Protein AF-A0A521WPQ1-F1 (afdb_monomer)

Nearest PDB structures (foldseek):
  3rbh-assembly4_D  TM=2.546E-01  e=1.355E-04  Pseudomonas aeruginosa
  8h1s-assembly1_C  TM=2.614E-01  e=2.560E-02  Pseudomonas aeruginosa PAO1
  5ixm-assembly4_G  TM=1.761E-01  e=1.774E-02  Yersinia pestis
  4k3b-assembly1_A  TM=2.103E-01  e=1.689E-01  Neisseria gonorrhoeae FA 1090
  5ayw-assembly1_A  TM=1.766E-01  e=1.787E+00  Escherichia coli K-12

Solvent-accessible surface area (backbone atoms only — not comparable to full-atom values): 25486 Å² total; per-residue (Å²): 128,70,76,60,53,58,54,49,51,51,49,49,53,50,44,52,53,52,64,60,55,75,43,42,3,26,54,91,30,47,36,25,72,28,32,4,10,30,59,14,28,55,29,66,32,33,36,69,48,2,63,87,56,19,25,9,28,32,63,40,65,87,58,82,69,78,89,64,80,53,73,51,72,49,57,67,79,52,76,52,75,46,63,49,102,84,69,51,83,46,76,49,84,57,86,50,96,55,74,49,75,50,86,69,77,80,74,71,66,72,61,38,40,37,34,38,81,42,19,27,12,36,36,35,39,24,52,75,56,28,51,46,56,40,54,70,63,70,61,36,39,79,44,88,89,66,87,78,59,56,42,82,63,82,76,53,72,67,55,52,49,59,59,58,59,47,24,85,79,46,46,24,51,31,32,52,25,37,20,36,31,75,36,38,38,25,40,39,26,91,88,87,33,14,42,37,39,34,35,33,43,31,27,10,16,37,42,31,42,25,44,37,63,56,49,39,75,75,62,60,75,47,86,86,36,40,75,41,56,41,51,68,38,36,45,28,25,25,28,34,40,36,43,38,45,28,39,15,34,71,40,74,92,68,44,51,99,52,37,33,79,25,19,36,16,41,28,44,29,47,34,36,25,34,33,38,37,37,49,82,39,38,42,33,37,41,31,38,38,60,36,96,89,64,65,49,35,39,36,40,41,31,50,30,34,34,43,35,29,28,51,40,53,92,87,42,100,78,52,70,86,55,98,84,55,68,57,11,18,51,24,45,31,35,29,41,17,35,28,28,34,51,46,84,49,25,24,36,15,39,21,41,27,36,48,44,38,32,42,34,68,32,66,25,31,34,36,41,14,77,39,74,51,77,43,73,52,78,85,41,63,71,55,37,50,56,52,47,46,35,70,72,26,46,80,41,82,50,70,72,51,74,47,61,42,54,26,31,37,39,43,21,34,26,34,38,54,52,65,30,94,90,46,89,79,57,91,45,47,37,39,39,22,32,22,41,38,37,28,78,40,73,29,42,48,41,30,63,46,47,26,42,19,38,16,33,41,40,18,76,42,91,40,38,44,36,29,30,18,38,26,41,40,38,85,74,46,64,41,36,12,28,28,39,37,42,39,75,74,49,37,33,41,31,38,19,17,37,37,49,53,39,82,79,44,41,64,81,30,41,48,52,39,44,26,41,26,33,37,40,39,91

Mean predicted aligned error: 10.99 Å

Structure (mmCIF, N/CA/C/O backbone):
data_AF-A0A521WPQ1-F1
#
_entry.id   AF-A0A521WPQ1-F1
#
loop_
_atom_site.group_PDB
_atom_site.id
_atom_site.type_symbol
_atom_site.label_atom_id
_atom_site.label_alt_id
_atom_site.label_comp_id
_atom_site.label_asym_id
_atom_site.label_en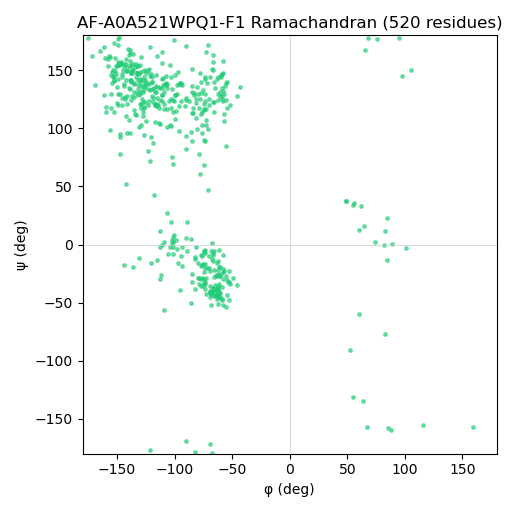tity_id
_atom_site.label_seq_id
_atom_site.pdbx_PDB_ins_code
_atom_site.Cartn_x
_atom_site.Cartn_y
_atom_site.Cartn_z
_atom_site.occupancy
_atom_site.B_iso_or_equiv
_atom_site.auth_seq_id
_atom_site.auth_comp_id
_atom_site.auth_asym_id
_atom_site.auth_atom_id
_atom_site.pdbx_PDB_model_num
ATOM 1 N N . MET A 1 1 ? 26.316 -21.889 -31.985 1.00 31.56 1 MET A N 1
ATOM 2 C CA . MET A 1 1 ? 26.661 -20.674 -31.203 1.00 31.56 1 MET A CA 1
ATOM 3 C C . MET A 1 1 ? 25.455 -19.789 -30.869 1.00 31.56 1 MET A C 1
ATOM 5 O O . MET A 1 1 ? 25.547 -19.026 -29.920 1.00 31.56 1 MET A O 1
ATOM 9 N N . THR A 1 2 ? 24.328 -19.883 -31.579 1.00 32.00 2 THR A N 1
ATOM 10 C CA . THR A 1 2 ? 23.116 -19.075 -31.327 1.00 32.00 2 THR A CA 1
ATOM 11 C C . THR A 1 2 ? 22.417 -19.382 -29.993 1.00 32.00 2 THR A C 1
ATOM 13 O O . THR A 1 2 ? 21.995 -18.458 -29.306 1.00 32.00 2 THR A O 1
ATOM 16 N N . THR A 1 3 ? 22.376 -20.648 -29.568 1.00 29.95 3 THR A N 1
ATOM 17 C CA . THR A 1 3 ? 21.599 -21.128 -28.404 1.00 29.95 3 THR A CA 1
ATOM 18 C C . THR A 1 3 ? 21.994 -20.528 -27.046 1.00 29.95 3 THR A C 1
ATOM 20 O O . THR A 1 3 ? 21.161 -20.472 -26.145 1.00 29.95 3 THR A O 1
ATOM 23 N N . ASN A 1 4 ? 23.237 -20.058 -26.877 1.00 32.38 4 ASN A N 1
ATOM 24 C CA . ASN A 1 4 ? 23.680 -19.443 -25.616 1.00 32.38 4 ASN A CA 1
ATOM 25 C C . ASN A 1 4 ? 23.230 -17.984 -25.464 1.00 32.38 4 ASN A C 1
ATOM 27 O O . ASN A 1 4 ? 23.009 -17.543 -24.340 1.00 32.38 4 ASN A O 1
ATOM 31 N N . ARG A 1 5 ? 23.050 -17.239 -26.566 1.00 33.00 5 ARG A N 1
ATOM 32 C CA . ARG A 1 5 ? 22.645 -15.826 -26.486 1.00 33.00 5 ARG A CA 1
ATOM 33 C C . ARG A 1 5 ? 21.204 -15.685 -26.000 1.00 33.00 5 ARG A C 1
ATOM 35 O O . ARG A 1 5 ? 20.946 -14.866 -25.130 1.00 33.00 5 ARG A O 1
ATOM 42 N N . THR A 1 6 ? 20.286 -16.534 -26.465 1.00 34.03 6 THR A N 1
ATOM 43 C CA . THR A 1 6 ? 18.889 -16.531 -25.995 1.00 34.03 6 THR A CA 1
ATOM 44 C C . THR A 1 6 ? 18.788 -16.835 -24.498 1.00 34.03 6 THR A C 1
ATOM 46 O O . THR A 1 6 ? 18.051 -16.153 -23.795 1.00 34.03 6 THR A O 1
ATOM 49 N N . LYS A 1 7 ? 19.584 -17.788 -23.982 1.00 29.38 7 LYS A N 1
ATOM 50 C CA . LYS A 1 7 ? 19.664 -18.057 -22.536 1.00 29.38 7 LYS A CA 1
ATOM 51 C C . LYS A 1 7 ? 20.218 -16.864 -21.753 1.00 29.38 7 LYS A C 1
ATOM 53 O O . LYS A 1 7 ? 19.708 -16.586 -20.677 1.00 29.38 7 LYS A O 1
ATOM 58 N N . GLN A 1 8 ? 21.204 -16.143 -22.295 1.00 29.86 8 GLN A N 1
ATOM 59 C CA . GLN A 1 8 ? 21.728 -14.922 -21.674 1.00 29.86 8 GLN A CA 1
ATOM 60 C C . GLN A 1 8 ? 20.702 -13.785 -21.657 1.00 29.86 8 GLN A C 1
ATOM 62 O O . GLN A 1 8 ? 20.555 -13.163 -20.616 1.00 29.86 8 GLN A O 1
ATOM 67 N N . TYR A 1 9 ? 19.953 -13.535 -22.737 1.00 35.25 9 TYR A N 1
ATOM 68 C CA . TYR A 1 9 ? 18.898 -12.509 -22.729 1.00 35.25 9 TYR A CA 1
ATOM 69 C C . TYR A 1 9 ? 17.704 -12.893 -21.851 1.00 35.25 9 TYR A C 1
ATOM 71 O O . TYR A 1 9 ? 17.163 -12.028 -21.176 1.00 35.25 9 TYR A O 1
ATOM 79 N N . PHE A 1 10 ? 17.330 -14.174 -21.794 1.00 35.69 10 PHE A N 1
ATOM 80 C CA . PHE A 1 10 ? 16.311 -14.666 -20.862 1.00 35.69 10 PHE A CA 1
ATOM 81 C C . PHE A 1 10 ? 16.753 -14.480 -19.407 1.00 35.69 10 PHE A C 1
ATOM 83 O O . PHE A 1 10 ? 16.005 -13.910 -18.621 1.00 35.69 10 PHE A O 1
ATOM 90 N N . PHE A 1 11 ? 17.993 -14.860 -19.069 1.00 32.62 11 PHE A N 1
ATOM 91 C CA . PHE A 1 11 ? 18.560 -14.565 -17.753 1.00 32.62 11 PHE A CA 1
ATOM 92 C C . PHE A 1 11 ? 18.668 -13.066 -17.496 1.00 32.62 11 PHE A C 1
ATOM 94 O O . PHE A 1 11 ? 18.383 -12.662 -16.390 1.00 32.62 11 PHE A O 1
ATOM 101 N N . LEU A 1 12 ? 19.025 -12.230 -18.473 1.00 31.97 12 LEU A N 1
ATOM 102 C CA . LEU A 1 12 ? 19.181 -10.788 -18.261 1.00 31.97 12 LEU A CA 1
ATOM 103 C C . LEU A 1 12 ? 17.832 -10.068 -18.116 1.00 31.97 12 LEU A C 1
ATOM 105 O O . LEU A 1 12 ? 17.734 -9.152 -17.310 1.00 31.97 12 LEU A O 1
ATOM 109 N N . LEU A 1 13 ? 16.783 -10.518 -18.813 1.00 35.25 13 LEU A N 1
ATOM 110 C CA . LEU A 1 13 ? 15.409 -10.040 -18.636 1.00 35.25 13 LEU A CA 1
ATOM 111 C C . LEU A 1 13 ? 14.842 -10.497 -17.284 1.00 35.25 13 LEU A C 1
ATOM 113 O O . LEU A 1 13 ? 14.299 -9.685 -16.542 1.00 35.25 13 LEU A O 1
ATOM 117 N N . ILE A 1 14 ? 15.036 -11.772 -16.924 1.00 33.22 14 ILE A N 1
ATOM 118 C CA . ILE A 1 14 ? 14.672 -12.307 -15.605 1.00 33.22 14 ILE A CA 1
ATOM 119 C C . ILE A 1 14 ? 15.502 -11.658 -14.498 1.00 33.22 14 ILE A C 1
ATOM 121 O O . ILE A 1 14 ? 14.960 -11.412 -13.436 1.00 33.22 14 ILE A O 1
ATOM 125 N N . SER A 1 15 ? 16.771 -11.317 -14.723 1.00 30.83 15 SER A N 1
ATOM 126 C CA . SER A 1 15 ? 17.605 -10.573 -13.776 1.00 30.83 15 SER A CA 1
ATOM 127 C C . SER A 1 15 ? 17.214 -9.105 -13.705 1.00 30.83 15 SER A C 1
ATOM 129 O O . SER A 1 15 ? 17.308 -8.548 -12.628 1.00 30.83 15 SER A O 1
ATOM 131 N N . MET A 1 16 ? 16.739 -8.470 -14.779 1.00 32.41 16 MET A N 1
ATOM 132 C CA . MET A 1 16 ? 16.154 -7.125 -14.703 1.00 32.41 16 MET A CA 1
ATOM 133 C C . MET A 1 16 ? 14.832 -7.144 -13.928 1.00 32.41 16 MET A C 1
ATOM 135 O O . MET A 1 16 ? 14.630 -6.289 -13.074 1.00 32.41 16 MET A O 1
ATOM 139 N N . LEU A 1 17 ? 13.990 -8.161 -14.134 1.00 33.75 17 LEU A N 1
ATOM 140 C CA . LEU A 1 17 ? 12.811 -8.423 -13.302 1.00 33.75 17 LEU A CA 1
ATOM 141 C C . LEU A 1 17 ? 13.200 -8.733 -11.843 1.00 33.75 17 LEU A C 1
ATOM 143 O O . LEU A 1 17 ? 12.625 -8.143 -10.940 1.00 33.75 17 LEU A O 1
ATOM 147 N N . LEU A 1 18 ? 14.205 -9.578 -11.580 1.00 29.78 18 LEU A N 1
ATOM 148 C CA . LEU A 1 18 ? 14.628 -9.942 -10.218 1.00 29.78 18 LEU A CA 1
ATOM 149 C C . LEU A 1 18 ? 15.413 -8.840 -9.489 1.00 29.78 18 LEU A C 1
ATOM 151 O O . LEU A 1 18 ? 15.317 -8.750 -8.272 1.00 29.78 18 LEU A O 1
ATOM 155 N N . LEU A 1 19 ? 16.158 -7.990 -10.200 1.00 32.44 19 LEU A N 1
ATOM 156 C CA . LEU A 1 19 ? 16.811 -6.802 -9.635 1.00 32.44 19 LEU A CA 1
ATOM 157 C C . LEU A 1 19 ? 15.793 -5.675 -9.404 1.00 32.44 19 LEU A C 1
ATOM 159 O O . LEU A 1 19 ? 15.946 -4.916 -8.452 1.00 32.44 19 LEU A O 1
ATOM 163 N N . ALA A 1 20 ? 14.716 -5.606 -10.198 1.00 30.95 20 ALA A N 1
ATOM 164 C CA . ALA A 1 20 ? 13.552 -4.769 -9.895 1.00 30.95 20 ALA A CA 1
ATOM 165 C C . ALA A 1 20 ? 12.696 -5.315 -8.727 1.00 30.95 20 ALA A C 1
ATOM 167 O O . ALA A 1 20 ? 11.972 -4.547 -8.103 1.00 30.95 20 ALA A O 1
ATOM 168 N N . VAL A 1 21 ? 12.808 -6.607 -8.392 1.00 27.23 21 VAL A N 1
ATOM 169 C CA . VAL A 1 21 ? 12.101 -7.282 -7.277 1.00 27.23 21 VAL A CA 1
ATOM 170 C C . VAL A 1 21 ? 12.765 -7.070 -5.905 1.00 27.23 21 VAL A C 1
ATOM 172 O O . VAL A 1 21 ? 12.223 -7.500 -4.891 1.00 27.23 21 VAL A O 1
ATOM 175 N N . ILE A 1 22 ? 13.905 -6.372 -5.820 1.00 29.38 22 ILE A N 1
ATOM 176 C CA . ILE A 1 22 ? 14.556 -6.089 -4.524 1.00 29.38 22 ILE A CA 1
ATOM 177 C C . ILE A 1 22 ? 13.830 -4.973 -3.735 1.00 29.38 22 ILE A C 1
ATOM 179 O O . ILE A 1 22 ? 13.947 -4.921 -2.513 1.00 29.38 22 ILE A O 1
ATOM 183 N N . ALA A 1 23 ? 12.984 -4.161 -4.385 1.00 28.22 23 ALA A N 1
ATOM 184 C CA . ALA A 1 23 ? 12.017 -3.292 -3.705 1.00 28.22 23 ALA A CA 1
ATOM 185 C C . ALA A 1 23 ? 10.630 -3.967 -3.637 1.00 28.22 23 ALA A C 1
ATOM 187 O O . ALA A 1 23 ? 10.167 -4.569 -4.605 1.00 28.22 23 ALA A O 1
ATOM 188 N N . LEU A 1 24 ? 9.954 -3.857 -2.490 1.00 29.14 24 LEU A N 1
ATOM 189 C CA . LEU A 1 24 ? 8.760 -4.627 -2.086 1.00 29.14 24 LEU A CA 1
ATOM 190 C C . LEU A 1 24 ? 7.643 -3.654 -1.588 1.00 29.14 24 LEU A C 1
ATOM 192 O O . LEU A 1 24 ? 8.085 -2.650 -1.095 1.00 29.14 24 LEU A O 1
ATOM 196 N N . PRO A 1 25 ? 6.292 -3.821 -1.681 1.00 34.94 25 PRO A N 1
ATOM 197 C CA . PRO A 1 25 ? 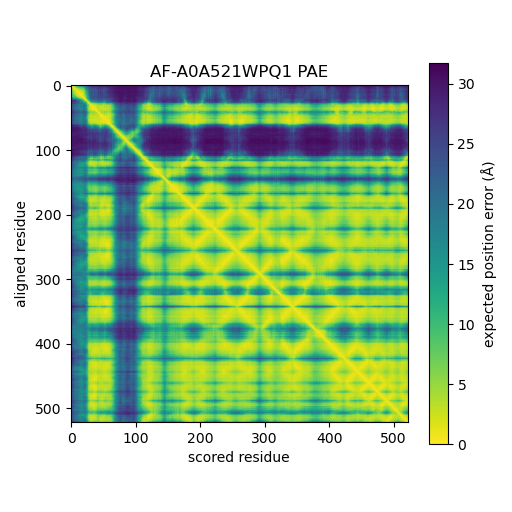5.254 -2.752 -1.470 1.00 34.94 25 PRO A CA 1
ATOM 198 C C . PRO A 1 25 ? 4.459 -2.619 -0.159 1.00 34.94 25 PRO A C 1
ATOM 200 O O . PRO A 1 25 ? 4.687 -3.398 0.744 1.00 34.94 25 PRO A O 1
ATOM 203 N N . ALA A 1 26 ? 3.601 -1.593 0.010 1.00 27.52 26 ALA A N 1
ATOM 204 C CA . ALA A 1 26 ? 2.845 -1.335 1.248 1.00 27.52 26 ALA A CA 1
ATOM 205 C C . ALA A 1 26 ? 1.607 -0.443 1.060 1.00 27.52 26 ALA A C 1
ATOM 207 O O . ALA A 1 26 ? 1.700 0.773 0.882 1.00 27.52 26 ALA A O 1
ATOM 208 N N . GLY A 1 27 ? 0.446 -1.050 1.286 1.00 46.34 27 GLY A N 1
ATOM 209 C CA . GLY A 1 27 ? -0.753 -0.409 1.829 1.00 46.34 27 GLY A CA 1
ATOM 210 C C . GLY A 1 27 ? -1.190 -1.111 3.120 1.00 46.34 27 GLY A C 1
ATOM 211 O O . GLY A 1 27 ? -0.538 -2.053 3.546 1.00 46.34 27 GLY A O 1
ATOM 212 N N . GLU A 1 28 ? -2.313 -0.703 3.721 1.00 58.88 28 GLU A N 1
ATOM 213 C CA . GLU A 1 28 ? -2.799 -1.166 5.041 1.00 58.88 28 GLU A CA 1
ATOM 214 C C . GLU A 1 28 ? -2.969 -2.700 5.173 1.00 58.88 28 GLU A C 1
ATOM 216 O O . GLU A 1 28 ? -4.064 -3.249 5.014 1.00 58.88 28 GLU A O 1
ATOM 221 N N . ARG A 1 29 ? -1.887 -3.410 5.501 1.00 72.19 29 ARG A N 1
ATOM 222 C CA . ARG A 1 29 ? -1.821 -4.881 5.583 1.00 72.19 29 ARG A CA 1
ATOM 223 C C . ARG A 1 29 ? -1.561 -5.362 7.007 1.00 72.19 29 ARG A C 1
ATOM 225 O O . ARG A 1 29 ? -1.813 -6.519 7.313 1.00 72.19 29 ARG A O 1
ATOM 232 N N . THR A 1 30 ? -1.171 -4.472 7.918 1.00 72.50 30 THR A N 1
ATOM 233 C CA . THR A 1 30 ? -1.055 -4.747 9.365 1.00 72.50 30 THR A CA 1
ATOM 234 C C . THR A 1 30 ? -2.398 -4.853 10.107 1.00 72.50 30 THR A C 1
ATOM 236 O O . THR A 1 30 ? -2.420 -5.244 11.278 1.00 72.50 30 THR A O 1
ATOM 239 N N . HIS A 1 31 ? -3.518 -4.548 9.442 1.00 82.38 31 HIS A N 1
ATOM 240 C CA . HIS A 1 31 ? -4.878 -4.499 9.998 1.00 82.38 31 HIS A CA 1
ATOM 241 C C . HIS A 1 31 ? -5.673 -5.764 9.636 1.00 82.38 31 HIS A C 1
ATOM 243 O O . HIS A 1 31 ? -6.600 -5.724 8.831 1.00 82.38 31 HIS A O 1
ATOM 249 N N . ILE A 1 32 ? -5.301 -6.917 10.200 1.00 87.50 32 ILE A N 1
ATOM 250 C CA . ILE A 1 32 ? -5.795 -8.231 9.736 1.00 87.50 32 ILE A CA 1
ATOM 251 C C . ILE A 1 32 ? -7.308 -8.429 9.898 1.00 87.50 32 ILE A C 1
ATOM 253 O O . ILE A 1 32 ? -7.917 -9.129 9.083 1.00 87.50 32 ILE A O 1
ATOM 257 N N . GLY A 1 33 ? -7.946 -7.762 10.867 1.00 80.44 33 GLY A N 1
ATOM 258 C CA . GLY A 1 33 ? -9.407 -7.670 10.917 1.00 80.44 33 GLY A CA 1
ATOM 259 C C . GLY A 1 33 ? -9.977 -7.044 9.639 1.00 80.44 33 GLY A C 1
ATOM 260 O O . GLY A 1 33 ? -10.808 -7.657 8.976 1.00 80.44 33 GLY A O 1
ATOM 261 N N . GLY A 1 34 ? -9.454 -5.879 9.245 1.00 83.81 34 GLY A N 1
ATOM 262 C CA . GLY A 1 34 ? -9.821 -5.172 8.016 1.00 83.81 34 GLY A CA 1
ATOM 263 C C . GLY A 1 34 ? -9.471 -5.927 6.729 1.00 83.81 34 GLY A C 1
ATOM 264 O O . GLY A 1 34 ? -10.322 -6.022 5.849 1.00 83.81 34 GLY A O 1
ATOM 265 N N . VAL A 1 35 ? -8.280 -6.529 6.629 1.00 87.81 35 VAL A N 1
ATOM 266 C CA . VAL A 1 35 ? -7.866 -7.386 5.491 1.00 87.81 35 VAL A CA 1
ATOM 267 C C . VAL A 1 35 ? -8.900 -8.488 5.247 1.00 87.81 35 VAL A C 1
ATOM 269 O O . VAL A 1 35 ? -9.404 -8.642 4.140 1.00 87.81 35 VAL A O 1
ATOM 272 N N . SER A 1 36 ? -9.316 -9.184 6.307 1.00 92.06 36 SER A N 1
ATOM 273 C CA . SER A 1 36 ? -10.320 -10.258 6.233 1.00 92.06 36 SER A CA 1
ATOM 274 C C . SER A 1 36 ? -11.734 -9.778 5.848 1.00 92.06 36 SER A C 1
ATOM 276 O O . SER A 1 36 ? -12.597 -10.595 5.528 1.00 92.06 36 SER A O 1
ATOM 278 N N . LEU A 1 37 ? -11.976 -8.464 5.901 1.00 92.50 37 LEU A N 1
ATOM 279 C CA . LEU A 1 37 ? -13.211 -7.766 5.523 1.00 92.50 37 LEU A CA 1
ATOM 280 C C . LEU A 1 37 ? -13.072 -7.062 4.156 1.00 92.50 37 LEU A C 1
ATOM 282 O O . LEU A 1 37 ? -13.815 -6.125 3.874 1.00 92.50 37 LEU A O 1
ATOM 286 N N . ALA A 1 38 ? -12.099 -7.467 3.327 1.00 90.94 38 ALA A N 1
ATOM 287 C CA . ALA A 1 38 ? -11.749 -6.844 2.041 1.00 90.94 38 ALA A CA 1
ATOM 288 C C . ALA A 1 38 ? -11.438 -5.336 2.150 1.00 90.94 38 ALA A C 1
ATOM 290 O O . ALA A 1 38 ? -11.763 -4.549 1.256 1.00 90.94 38 ALA A O 1
ATOM 291 N N . ARG A 1 39 ? -10.841 -4.939 3.284 1.00 89.25 39 ARG A N 1
ATOM 292 C CA . ARG A 1 39 ? -10.589 -3.553 3.705 1.00 89.25 39 ARG A CA 1
ATOM 293 C C . ARG A 1 39 ? -11.861 -2.685 3.755 1.00 89.25 39 ARG A C 1
ATOM 295 O O . ARG A 1 39 ? -11.800 -1.497 3.476 1.00 89.25 39 ARG A O 1
ATOM 302 N N . ALA A 1 40 ? -13.011 -3.249 4.143 1.00 88.88 40 ALA A N 1
ATOM 303 C CA . ALA A 1 40 ? -14.192 -2.484 4.561 1.00 88.88 40 ALA A CA 1
ATOM 304 C C . ALA A 1 40 ? -14.155 -2.234 6.081 1.00 88.88 40 ALA A C 1
ATOM 306 O O . ALA A 1 40 ? -14.741 -3.006 6.846 1.00 88.88 40 ALA A O 1
ATOM 307 N N . PHE A 1 41 ? -13.423 -1.215 6.552 1.00 84.00 41 PHE A N 1
ATOM 308 C CA . PHE A 1 41 ? -13.055 -1.145 7.976 1.00 84.00 41 PHE A CA 1
ATOM 309 C C . PHE A 1 41 ? -13.004 0.250 8.622 1.00 84.00 41 PHE A C 1
ATOM 311 O O . PHE A 1 41 ? -13.106 0.340 9.845 1.00 84.00 41 PHE A O 1
ATOM 318 N N . VAL A 1 42 ? -12.939 1.350 7.864 1.00 77.62 42 VAL A N 1
ATOM 319 C CA . VAL A 1 42 ? -12.780 2.727 8.390 1.00 77.62 42 VAL A CA 1
ATOM 320 C C . VAL A 1 42 ? -13.840 3.156 9.425 1.00 77.62 42 VAL A C 1
ATOM 322 O O . VAL A 1 42 ? -13.565 3.984 10.297 1.00 77.62 42 VAL A O 1
ATOM 325 N N . GLY A 1 43 ? -15.049 2.585 9.371 1.00 64.00 43 GLY A N 1
ATOM 326 C CA . GLY A 1 43 ? -16.123 2.848 10.340 1.00 64.00 43 GLY A CA 1
ATOM 327 C C . GLY A 1 43 ? -15.960 2.145 11.697 1.00 64.00 43 GLY A C 1
ATOM 328 O O . GLY A 1 43 ? -16.591 2.563 12.663 1.00 64.00 43 GLY A O 1
ATOM 329 N N . TYR A 1 44 ? -15.123 1.103 11.784 1.00 81.88 44 TYR A N 1
ATOM 330 C CA . TYR A 1 44 ? -15.019 0.204 12.949 1.00 81.88 44 TYR A CA 1
ATOM 331 C C . TYR A 1 44 ? -13.578 -0.047 13.439 1.00 81.88 44 TYR A C 1
ATOM 333 O O . TYR A 1 44 ? -13.380 -0.577 14.532 1.00 81.88 44 TYR A O 1
ATOM 341 N N . ALA A 1 45 ? -12.569 0.348 12.657 1.00 79.38 45 ALA A N 1
ATOM 342 C CA . ALA A 1 45 ? -11.151 0.237 12.994 1.00 79.38 45 ALA A CA 1
ATOM 343 C C . ALA A 1 45 ? -10.849 0.851 14.369 1.00 79.38 45 ALA A C 1
ATOM 345 O O . ALA A 1 45 ? -11.100 2.035 14.551 1.00 79.38 45 ALA A O 1
ATOM 346 N N . ARG A 1 46 ? -10.336 0.077 15.335 1.00 84.56 46 ARG A N 1
ATOM 347 C CA . ARG A 1 46 ? -10.281 0.461 16.763 1.00 84.56 46 ARG A CA 1
ATOM 348 C C . ARG A 1 46 ? -8.947 0.128 17.428 1.00 84.56 46 ARG A C 1
ATOM 350 O O . ARG A 1 46 ? -8.250 -0.796 17.015 1.00 84.56 46 ARG A O 1
ATOM 357 N N . GLY A 1 47 ? -8.609 0.851 18.497 1.00 85.44 47 GLY A N 1
ATOM 358 C CA . GLY A 1 47 ? -7.342 0.661 19.214 1.00 85.44 47 GLY A CA 1
ATOM 359 C C . GLY A 1 47 ? -6.141 0.780 18.273 1.00 85.44 47 GLY A C 1
ATOM 360 O O . GLY A 1 47 ? -6.083 1.708 17.469 1.00 85.44 47 GLY A O 1
ATOM 361 N N . LEU A 1 48 ? -5.207 -0.174 18.328 1.00 85.56 48 LEU A N 1
ATOM 362 C CA . LEU A 1 48 ? -4.073 -0.232 17.395 1.00 85.56 48 LEU A CA 1
ATOM 363 C C . LEU A 1 48 ? -4.508 -0.164 15.925 1.00 85.56 48 LEU A C 1
ATOM 365 O O . LEU A 1 48 ? -3.793 0.404 15.106 1.00 85.56 48 LEU A O 1
ATOM 369 N N . GLU A 1 49 ? -5.666 -0.721 15.574 1.00 86.56 49 GLU A N 1
ATOM 370 C CA . GLU A 1 49 ? -6.143 -0.740 14.193 1.00 86.56 49 GLU A CA 1
ATOM 371 C C . GLU A 1 49 ? -6.704 0.617 13.729 1.00 86.56 49 GLU A C 1
ATOM 373 O O . GLU A 1 49 ? -6.949 0.782 12.541 1.00 86.56 49 GLU A O 1
ATOM 378 N N . ALA A 1 50 ? -6.891 1.598 14.620 1.00 89.56 50 ALA A N 1
ATOM 379 C CA . ALA A 1 50 ? -7.276 2.961 14.242 1.00 89.56 50 ALA A CA 1
ATOM 380 C C . ALA A 1 50 ? -6.081 3.790 13.725 1.00 89.56 50 ALA A C 1
ATOM 382 O O . ALA A 1 50 ? -6.260 4.681 12.891 1.00 89.56 50 ALA A O 1
ATOM 383 N N . ILE A 1 51 ? -4.862 3.489 14.196 1.00 89.25 51 ILE A N 1
ATOM 384 C CA . ILE A 1 51 ? -3.623 4.183 13.810 1.00 89.25 51 ILE A CA 1
ATOM 385 C C . ILE A 1 51 ? -3.325 3.894 12.334 1.00 89.25 51 ILE A C 1
ATOM 387 O O . ILE A 1 51 ? -3.207 2.733 11.954 1.00 89.25 51 ILE A O 1
ATOM 391 N N . GLY A 1 52 ? -3.202 4.940 11.513 1.00 86.94 52 GLY A N 1
ATOM 392 C CA . GLY A 1 52 ? -2.967 4.830 10.069 1.00 86.94 52 GLY A CA 1
ATOM 393 C C . GLY A 1 52 ? -4.220 4.626 9.204 1.00 86.94 52 GLY A C 1
ATOM 394 O O . GLY A 1 52 ? -4.132 4.843 8.002 1.00 86.94 52 GLY A O 1
ATOM 395 N N . THR A 1 53 ? -5.380 4.297 9.793 1.00 90.69 53 THR A N 1
ATOM 396 C CA . THR A 1 53 ? -6.654 4.108 9.063 1.00 90.69 53 THR A CA 1
ATOM 397 C C . THR A 1 53 ? -7.656 5.229 9.349 1.00 90.69 53 THR A C 1
ATOM 399 O O . THR A 1 53 ? -8.130 5.890 8.426 1.00 90.69 53 THR A O 1
ATOM 402 N N . ASN A 1 54 ? -7.999 5.465 10.621 1.00 95.25 54 ASN A N 1
ATOM 403 C CA . ASN A 1 54 ? -8.859 6.570 11.060 1.00 95.25 54 ASN A CA 1
ATOM 404 C C . ASN A 1 54 ? -8.561 6.907 12.534 1.00 95.25 54 ASN A C 1
ATOM 406 O O . ASN A 1 54 ? -9.110 6.247 13.424 1.00 95.25 54 ASN A O 1
ATOM 410 N N . PRO A 1 55 ? -7.746 7.941 12.825 1.00 94.69 55 PRO A N 1
ATOM 411 C CA . PRO A 1 55 ? -7.332 8.233 14.195 1.00 94.69 55 PRO A CA 1
ATOM 412 C C . PRO A 1 55 ? -8.511 8.549 15.127 1.00 94.69 55 PRO A C 1
ATOM 414 O O . PRO A 1 55 ? -8.431 8.239 16.311 1.00 94.69 55 PRO A O 1
ATOM 417 N N . ALA A 1 56 ? -9.641 9.072 14.627 1.00 95.19 56 ALA A N 1
ATOM 418 C CA . ALA A 1 56 ? -10.810 9.388 15.458 1.00 95.19 56 ALA A CA 1
ATOM 419 C C . ALA A 1 56 ? -11.431 8.174 16.157 1.00 95.19 56 ALA A C 1
ATOM 421 O O . ALA A 1 56 ? -12.130 8.336 17.156 1.00 95.19 56 ALA A O 1
ATOM 422 N N . ASN A 1 57 ? -11.191 6.964 15.652 1.00 92.88 57 ASN A N 1
ATOM 423 C CA . ASN A 1 57 ? -11.692 5.741 16.264 1.00 92.88 57 ASN A CA 1
ATOM 424 C C . ASN A 1 57 ? -10.780 5.185 17.373 1.00 92.88 57 ASN A C 1
ATOM 426 O O . ASN A 1 57 ? -11.102 4.148 17.951 1.00 92.88 57 ASN A O 1
ATOM 430 N N . LEU A 1 58 ? -9.691 5.868 17.750 1.00 91.00 58 LEU A N 1
ATOM 431 C CA . LEU A 1 58 ? -9.008 5.578 19.021 1.00 91.00 58 LEU A CA 1
ATOM 432 C C . LEU A 1 58 ? -9.954 5.735 20.228 1.00 91.00 58 LEU A C 1
ATOM 434 O O . LEU A 1 58 ? -9.756 5.072 21.240 1.00 91.00 58 LEU A O 1
ATOM 438 N N . THR A 1 59 ? -11.027 6.526 20.082 1.00 88.69 59 THR A N 1
ATOM 439 C CA . THR A 1 59 ? -12.107 6.669 21.072 1.00 88.69 59 THR A CA 1
ATOM 440 C C . THR A 1 59 ? -13.063 5.475 21.148 1.00 88.69 59 THR A C 1
ATOM 442 O O . THR A 1 59 ? -13.990 5.500 21.963 1.00 88.69 59 THR A O 1
ATOM 445 N N . LEU A 1 60 ? -12.931 4.477 20.262 1.00 83.69 60 LEU A N 1
ATOM 446 C CA . LEU A 1 60 ? -13.731 3.255 20.316 1.00 83.69 60 LEU A CA 1
ATOM 447 C C . LEU A 1 60 ? -13.153 2.279 21.347 1.00 83.69 60 LEU A C 1
ATOM 449 O O . LEU A 1 60 ? -11.947 2.006 21.329 1.00 83.69 60 LEU A O 1
ATOM 453 N N . PRO A 1 61 ? -14.001 1.658 22.186 1.00 72.62 61 PRO A N 1
ATOM 454 C CA . PRO A 1 61 ? -13.537 0.626 23.094 1.00 72.62 61 PRO A CA 1
ATOM 455 C C . PRO A 1 61 ? -13.050 -0.590 22.286 1.00 72.62 61 PRO A C 1
ATOM 457 O O . PRO A 1 61 ? -13.650 -0.989 21.285 1.00 72.62 61 PRO A O 1
ATOM 460 N N . HIS A 1 62 ? -11.945 -1.206 22.721 1.00 63.03 62 HIS A N 1
ATOM 461 C CA . HIS A 1 62 ? -11.297 -2.326 22.010 1.00 63.03 62 HIS A CA 1
ATOM 462 C C . HIS A 1 62 ? -12.196 -3.562 21.842 1.00 63.03 62 HIS A C 1
ATOM 464 O O . HIS A 1 62 ? -11.963 -4.408 20.979 1.00 63.03 62 HIS A O 1
ATOM 470 N N . ARG A 1 63 ? -13.243 -3.643 22.659 1.00 61.41 63 ARG A N 1
ATOM 471 C CA . ARG A 1 63 ? -14.394 -4.526 22.526 1.00 61.41 63 ARG A CA 1
ATOM 472 C C . ARG A 1 63 ? -15.607 -3.673 22.862 1.00 61.41 63 ARG A C 1
ATOM 474 O O . ARG A 1 63 ? -15.523 -2.903 23.816 1.00 61.41 63 ARG A O 1
ATOM 481 N N . GLU A 1 64 ? -16.720 -3.810 22.147 1.00 52.09 64 GLU A N 1
ATOM 482 C CA . GLU A 1 64 ? -17.952 -3.229 22.683 1.00 52.09 64 GLU A CA 1
ATOM 483 C C . GLU A 1 64 ? -18.244 -3.894 24.038 1.00 52.09 64 GLU A C 1
ATOM 485 O O . GLU A 1 64 ? -18.219 -5.132 24.120 1.00 52.09 64 GLU A O 1
ATOM 490 N N . PRO A 1 65 ? -18.464 -3.122 25.120 1.00 42.09 65 PRO A N 1
ATOM 491 C CA . PRO A 1 65 ? -19.006 -3.706 26.332 1.00 42.09 65 PRO A CA 1
ATOM 492 C C . PRO A 1 65 ? -20.371 -4.306 25.977 1.00 42.09 65 PRO A C 1
ATOM 494 O O . PRO A 1 65 ? -21.076 -3.756 25.125 1.00 42.09 65 PRO A O 1
ATOM 497 N N . PRO A 1 66 ? -20.779 -5.426 26.595 1.00 37.50 66 PRO A N 1
ATOM 498 C CA . PRO A 1 66 ? -22.122 -5.930 26.380 1.00 37.50 66 PRO A CA 1
ATOM 499 C C . PRO A 1 66 ? -23.126 -4.838 26.756 1.00 37.50 66 PRO A C 1
ATOM 501 O O . PRO A 1 66 ? -23.286 -4.540 27.937 1.00 37.50 66 PRO A O 1
ATOM 504 N N . ARG A 1 67 ? -23.856 -4.296 25.771 1.00 40.06 67 ARG A N 1
ATOM 505 C CA . ARG A 1 67 ? -25.071 -3.490 25.989 1.00 40.06 67 ARG A CA 1
ATOM 506 C C . ARG A 1 67 ? -26.235 -4.372 26.463 1.00 40.06 67 ARG A C 1
ATOM 508 O O . ARG A 1 67 ? -27.356 -4.292 25.973 1.00 40.06 67 ARG A O 1
ATOM 515 N N . GLY A 1 68 ? -25.956 -5.233 27.437 1.00 32.94 68 GLY A N 1
ATOM 516 C CA . GLY A 1 68 ? -26.976 -5.737 28.330 1.00 32.94 68 GLY A CA 1
ATOM 517 C C . GLY A 1 68 ? -27.281 -4.615 29.305 1.00 32.94 68 GLY A C 1
ATOM 518 O O . GLY A 1 68 ? -26.418 -4.243 30.097 1.00 32.94 68 GLY A O 1
ATOM 519 N N . TRP A 1 69 ? -28.493 -4.075 29.242 1.00 31.97 69 TRP A N 1
ATOM 520 C CA . TRP A 1 69 ? -29.011 -3.242 30.315 1.00 31.97 69 TRP A CA 1
ATOM 521 C C . TRP A 1 69 ? -28.971 -4.074 31.602 1.00 31.97 69 TRP A C 1
ATOM 523 O O . TRP A 1 69 ? -29.764 -5.004 31.759 1.00 31.97 69 TRP A O 1
ATOM 533 N N . ILE A 1 70 ? -28.038 -3.778 32.513 1.00 32.94 70 ILE A N 1
ATOM 534 C CA . ILE A 1 70 ? -28.157 -4.262 33.887 1.00 32.94 70 ILE A CA 1
ATOM 535 C C . ILE A 1 70 ? -29.263 -3.419 34.506 1.00 32.94 70 ILE A C 1
ATOM 537 O O . ILE A 1 70 ? -29.037 -2.325 35.017 1.00 32.94 70 ILE A O 1
ATOM 541 N N . THR A 1 71 ? -30.486 -3.917 34.362 1.00 33.09 71 THR A N 1
ATOM 542 C CA . THR A 1 71 ? -31.705 -3.335 34.914 1.00 33.09 71 THR A CA 1
ATOM 543 C C . THR A 1 71 ? -31.726 -3.609 36.416 1.00 33.09 71 THR A C 1
ATOM 545 O O . THR A 1 71 ? -32.500 -4.434 36.900 1.00 33.09 71 THR A O 1
ATOM 548 N N . GLU A 1 72 ? -30.812 -2.984 37.157 1.00 39.06 72 GLU A N 1
ATOM 549 C CA . GLU A 1 72 ? -30.741 -3.152 38.602 1.00 39.06 72 GLU A CA 1
ATOM 550 C C . GLU A 1 72 ? -31.876 -2.342 39.236 1.00 39.06 72 GLU A C 1
ATOM 552 O O . GLU A 1 72 ? -31.849 -1.110 39.302 1.00 39.06 72 GLU A O 1
ATOM 557 N N . THR A 1 73 ? -32.934 -3.045 39.644 1.00 41.44 73 THR A N 1
ATOM 558 C CA . THR A 1 73 ? -33.998 -2.466 40.465 1.00 41.44 73 THR A CA 1
ATOM 559 C C . THR A 1 73 ? -33.453 -2.306 41.874 1.00 41.44 73 THR A C 1
ATOM 561 O O . THR A 1 73 ? -33.532 -3.221 42.693 1.00 41.44 73 THR A O 1
ATOM 564 N N . ILE A 1 74 ? -32.867 -1.140 42.121 1.00 50.56 74 ILE A N 1
ATOM 565 C CA . ILE A 1 74 ? -32.376 -0.718 43.427 1.00 50.56 74 ILE A CA 1
ATOM 566 C C . ILE A 1 74 ? -33.594 -0.571 44.363 1.00 50.56 74 ILE A C 1
ATOM 568 O O . ILE A 1 74 ? -34.449 0.277 44.085 1.00 50.56 74 ILE A O 1
ATOM 572 N N . PRO A 1 75 ? -33.726 -1.397 45.424 1.00 49.47 75 PRO A N 1
ATOM 573 C CA . PRO A 1 75 ? -34.873 -1.327 46.323 1.00 49.47 75 PRO A CA 1
ATOM 574 C C . PRO A 1 75 ? -34.885 -0.025 47.124 1.00 49.47 75 PRO A C 1
ATOM 576 O O . PRO A 1 75 ? -33.834 0.517 47.471 1.00 49.47 75 PRO A O 1
ATOM 579 N N . TYR A 1 76 ? -36.083 0.422 47.492 1.00 48.38 76 TYR A N 1
ATOM 580 C CA . TYR A 1 76 ? -36.289 1.447 48.517 1.00 48.38 76 TYR A CA 1
ATOM 581 C C . TYR A 1 76 ? -35.378 1.233 49.759 1.00 48.38 76 TYR A C 1
ATOM 583 O O . TYR A 1 76 ? -35.236 0.109 50.244 1.00 48.38 76 TYR A O 1
ATOM 591 N N . ASP A 1 77 ? -34.763 2.315 50.255 1.00 52.78 77 ASP A N 1
ATOM 592 C CA . ASP A 1 77 ? -33.797 2.383 51.377 1.00 52.78 77 ASP A CA 1
ATOM 593 C C . ASP A 1 77 ? -32.425 1.672 51.222 1.00 52.78 77 ASP A C 1
ATOM 595 O O . ASP A 1 77 ? -31.695 1.504 52.202 1.00 52.78 77 ASP A O 1
ATOM 599 N N . SER A 1 78 ? -31.990 1.292 50.015 1.00 48.75 78 SER A N 1
ATOM 600 C CA . SER A 1 78 ? -30.635 0.739 49.824 1.00 48.75 78 SER A CA 1
ATOM 601 C C . SER A 1 78 ? -29.514 1.797 49.836 1.00 48.75 78 SER A C 1
ATOM 603 O O . SER A 1 78 ? -29.621 2.837 49.182 1.00 48.75 78 SER A O 1
ATOM 605 N N . THR A 1 79 ? -28.376 1.491 50.463 1.00 49.56 79 THR A N 1
ATOM 606 C CA . THR A 1 79 ? -27.136 2.284 50.365 1.00 49.56 79 THR A CA 1
ATOM 607 C C . THR A 1 79 ? -26.327 1.919 49.118 1.00 49.56 79 THR A C 1
ATOM 609 O O . THR A 1 79 ? -25.990 0.753 48.922 1.00 49.56 79 THR A O 1
ATOM 612 N N . VAL A 1 80 ? -25.942 2.916 48.312 1.00 48.69 80 VAL A N 1
ATOM 613 C CA . VAL A 1 80 ? -25.106 2.722 47.114 1.00 48.69 80 VAL A CA 1
ATOM 614 C C . VAL A 1 80 ? -23.692 3.243 47.376 1.00 48.69 80 VAL A C 1
ATOM 616 O O . VAL A 1 80 ? -23.480 4.437 47.591 1.00 48.69 80 VAL A O 1
ATOM 619 N N . THR A 1 81 ? -22.703 2.350 47.337 1.00 41.78 81 THR A N 1
ATOM 620 C CA . THR A 1 81 ? -21.285 2.732 47.398 1.00 41.78 81 THR A CA 1
ATOM 621 C C . THR A 1 81 ? -20.802 3.092 45.999 1.00 41.78 81 THR A C 1
ATOM 623 O O . THR A 1 81 ? -20.701 2.220 45.135 1.00 41.78 81 THR A O 1
ATOM 626 N N . VAL A 1 82 ? -20.472 4.365 45.774 1.00 41.69 82 VAL A N 1
ATOM 627 C CA . VAL A 1 82 ? -19.874 4.823 44.514 1.00 41.69 82 VAL A CA 1
ATOM 628 C C . VAL A 1 82 ? -18.372 4.980 44.725 1.00 41.69 82 VAL A C 1
ATOM 630 O O . VAL A 1 82 ? -17.932 5.717 45.609 1.00 41.69 82 VAL A O 1
ATOM 633 N N . LYS A 1 83 ? -17.578 4.287 43.908 1.00 37.94 83 LYS A N 1
ATOM 634 C CA . LYS A 1 83 ? -16.129 4.499 43.848 1.00 37.94 83 LYS A CA 1
ATOM 635 C C . LYS A 1 83 ? -15.831 5.651 42.904 1.00 37.94 83 LYS A C 1
ATOM 637 O O . LYS A 1 83 ? -16.346 5.675 41.787 1.00 37.94 83 LYS A O 1
ATOM 642 N N . ASP A 1 84 ? -15.011 6.596 43.351 1.00 38.22 84 ASP A N 1
ATOM 643 C CA . ASP A 1 84 ? -14.496 7.636 42.462 1.00 38.22 84 ASP A CA 1
ATOM 644 C C . ASP A 1 84 ? -13.474 7.055 41.460 1.00 38.22 84 ASP A C 1
ATOM 646 O O . ASP A 1 84 ? -13.046 5.900 41.558 1.00 38.22 84 ASP A O 1
ATOM 650 N N . SER A 1 85 ? -13.050 7.864 40.486 1.00 31.72 85 SER A N 1
ATOM 651 C CA . SER A 1 85 ? -12.048 7.471 39.483 1.00 31.72 85 SER A CA 1
ATOM 652 C C . SER A 1 85 ? -10.632 7.256 40.047 1.00 31.72 85 SER A C 1
ATOM 654 O O . SER A 1 85 ? -9.717 6.943 39.286 1.00 31.72 85 SER A O 1
ATOM 656 N N . LEU A 1 86 ? -10.442 7.412 41.362 1.00 32.50 86 LEU A N 1
ATOM 657 C CA . LEU A 1 86 ? -9.202 7.167 42.100 1.00 32.50 86 LEU A CA 1
ATOM 658 C C . LEU A 1 86 ? -9.315 5.945 43.036 1.00 32.50 86 LEU A C 1
ATOM 660 O O . LEU A 1 86 ? -8.338 5.584 43.688 1.00 32.50 86 LEU A O 1
ATOM 664 N N . GLY A 1 87 ? -10.475 5.278 43.072 1.00 34.47 87 GLY A N 1
ATOM 665 C CA . GLY A 1 87 ? -10.727 4.083 43.875 1.00 34.47 87 GLY A CA 1
ATOM 666 C C . GLY A 1 87 ? -11.105 4.350 45.335 1.00 34.47 87 GLY A C 1
ATOM 667 O O . GLY A 1 87 ? -11.142 3.396 46.113 1.00 34.47 87 GLY A O 1
ATOM 668 N N . ASN A 1 88 ? -11.401 5.596 45.718 1.00 35.41 88 ASN A N 1
ATOM 669 C CA . ASN A 1 88 ? -11.865 5.918 47.066 1.00 35.41 88 ASN A CA 1
ATOM 670 C C . ASN A 1 88 ? -13.341 5.533 47.236 1.00 35.41 88 ASN A 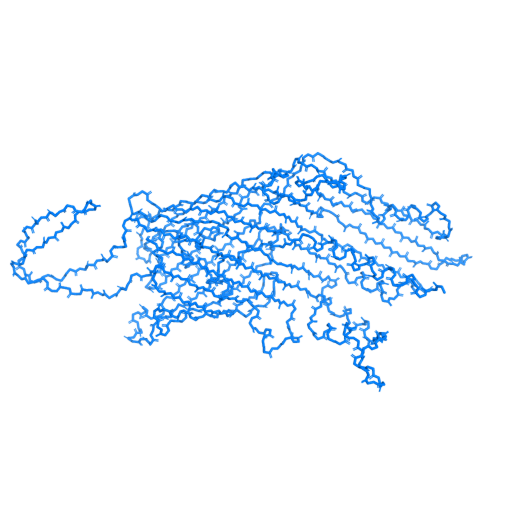C 1
ATOM 672 O O . ASN A 1 88 ? -14.196 5.928 46.438 1.00 35.41 88 ASN A O 1
ATOM 676 N N . ASP A 1 89 ? -13.649 4.812 48.315 1.00 37.97 89 ASP A N 1
ATOM 677 C CA . ASP A 1 89 ? -15.022 4.490 48.703 1.00 37.97 89 ASP A CA 1
ATOM 678 C C . ASP A 1 89 ? -15.727 5.738 49.255 1.00 37.97 89 ASP A C 1
ATOM 680 O O . ASP A 1 89 ? -15.516 6.138 50.402 1.00 37.97 89 ASP A O 1
ATOM 684 N N . SER A 1 90 ? -16.591 6.345 48.438 1.00 37.84 90 SER A N 1
ATOM 685 C CA . SER A 1 90 ? -17.496 7.411 48.871 1.00 37.84 90 SER A CA 1
ATOM 686 C C . SER A 1 90 ? -18.904 6.843 49.040 1.00 37.84 90 SER A C 1
ATOM 688 O O . SER A 1 90 ? -19.636 6.616 48.075 1.00 37.84 90 SER A O 1
ATOM 690 N N . THR A 1 91 ? -19.293 6.590 50.290 1.00 35.50 91 THR A N 1
ATOM 691 C CA . THR A 1 91 ? -20.638 6.097 50.612 1.00 35.50 91 THR A CA 1
ATOM 692 C C . THR A 1 91 ? -21.626 7.257 50.647 1.00 35.50 91 THR A C 1
ATOM 694 O O . THR A 1 91 ? -21.617 8.060 51.582 1.00 35.50 91 THR A O 1
ATOM 697 N N . TYR A 1 92 ? -22.513 7.320 49.655 1.00 37.66 92 TYR A N 1
ATOM 698 C CA . TYR A 1 92 ? -23.619 8.273 49.621 1.00 37.66 92 TYR A CA 1
ATOM 699 C C . TYR A 1 92 ? -24.914 7.567 50.033 1.00 37.66 92 TYR A C 1
ATOM 701 O O . TYR A 1 92 ? -25.311 6.566 49.438 1.00 37.66 92 TYR A O 1
ATOM 709 N N . VAL A 1 93 ? -25.597 8.097 51.049 1.00 39.09 93 VAL A N 1
ATOM 710 C CA . VAL A 1 93 ? -26.968 7.683 51.373 1.00 39.09 93 VAL A CA 1
ATOM 711 C C . VAL A 1 93 ? -27.905 8.480 50.472 1.00 39.09 93 VAL A C 1
ATOM 713 O O . VAL A 1 93 ? -27.981 9.703 50.591 1.00 39.09 93 VAL A O 1
ATOM 716 N N . ILE A 1 94 ? -28.586 7.797 49.554 1.00 43.59 94 ILE A N 1
ATOM 717 C CA . ILE A 1 94 ? -29.565 8.396 48.645 1.00 43.59 94 ILE A CA 1
ATOM 718 C C . ILE A 1 94 ? -30.941 7.851 49.033 1.00 43.59 94 ILE A C 1
ATOM 720 O O . ILE A 1 94 ? -31.265 6.711 48.716 1.00 43.59 94 ILE A O 1
ATOM 724 N N . GLU A 1 95 ? -31.755 8.658 49.716 1.00 38.84 95 GLU A N 1
ATOM 725 C CA . GLU A 1 95 ? -33.162 8.323 49.971 1.00 38.84 95 GLU A CA 1
ATOM 726 C C . GLU A 1 95 ? -33.954 8.416 48.655 1.00 38.84 95 GLU A C 1
ATOM 728 O O . GLU A 1 95 ? -34.324 9.496 48.183 1.00 38.84 95 GLU A O 1
ATOM 733 N N . LEU A 1 96 ? -34.189 7.264 48.025 1.00 44.31 96 LEU A N 1
ATOM 734 C CA . LEU A 1 96 ? -34.967 7.150 46.795 1.00 44.31 96 LEU A CA 1
ATOM 735 C C . LEU A 1 96 ? -36.459 7.078 47.136 1.00 44.31 96 LEU A C 1
ATOM 737 O O . LEU A 1 96 ? -36.925 6.132 47.757 1.00 44.31 96 LEU A O 1
ATOM 741 N N . THR A 1 97 ? -37.242 8.061 46.687 1.00 45.81 97 THR A N 1
ATOM 742 C CA . THR A 1 97 ? -38.676 8.154 47.040 1.00 45.81 97 THR A CA 1
ATOM 743 C C . THR A 1 97 ? -39.569 7.076 46.408 1.00 45.81 97 THR A C 1
ATOM 745 O O . THR A 1 97 ? -40.743 6.986 46.774 1.00 45.81 97 THR A O 1
ATOM 748 N N . ARG A 1 98 ? -39.049 6.290 45.451 1.00 46.12 98 ARG A N 1
ATOM 749 C CA . ARG A 1 98 ? -39.668 5.129 44.775 1.00 46.12 98 ARG A CA 1
ATOM 750 C C . ARG A 1 98 ? -38.564 4.223 44.219 1.00 46.12 98 ARG A C 1
ATOM 752 O O . ARG A 1 98 ? -37.457 4.712 43.986 1.00 46.12 98 ARG A O 1
ATOM 759 N N . ASP A 1 99 ? -38.891 2.968 43.909 1.00 44.59 99 ASP A N 1
ATOM 760 C CA . ASP A 1 99 ? -38.009 2.087 43.131 1.00 44.59 99 ASP A CA 1
ATOM 761 C C . ASP A 1 99 ? -37.634 2.779 41.808 1.00 44.59 99 ASP A C 1
ATOM 763 O O . ASP A 1 99 ? -38.501 3.109 40.992 1.00 44.59 99 ASP A O 1
ATOM 767 N N . THR A 1 100 ? -36.341 3.042 41.609 1.00 44.75 100 THR A N 1
ATOM 768 C CA . THR A 1 100 ? -35.822 3.704 40.404 1.00 44.75 100 THR A CA 1
ATOM 769 C C . THR A 1 100 ? -34.852 2.786 39.686 1.00 44.75 100 THR A C 1
ATOM 771 O O . THR A 1 100 ? -33.855 2.335 40.241 1.00 44.75 100 THR A O 1
ATOM 774 N N . THR A 1 101 ? -35.154 2.511 38.421 1.00 38.47 101 THR A N 1
ATOM 775 C CA . THR A 1 101 ? -34.269 1.763 37.533 1.00 38.47 101 THR A CA 1
ATOM 776 C C . THR A 1 101 ? -33.171 2.688 37.025 1.00 38.47 101 THR A C 1
ATOM 778 O O . THR A 1 101 ? -33.460 3.656 36.320 1.00 38.47 101 THR A O 1
ATOM 781 N N . TRP A 1 102 ? -31.918 2.383 37.353 1.00 38.50 102 TRP A N 1
ATOM 782 C CA . TRP A 1 102 ? -30.761 3.112 36.837 1.00 38.50 102 TRP A CA 1
ATOM 783 C C . TRP A 1 102 ? -30.150 2.395 35.633 1.00 38.50 102 TRP A C 1
ATOM 785 O O . TRP A 1 102 ? -30.191 1.171 35.524 1.00 38.50 102 TRP A O 1
ATOM 795 N N . LEU A 1 103 ? -29.579 3.177 34.717 1.00 34.38 103 LEU A N 1
ATOM 796 C CA . LEU A 1 103 ? -28.813 2.668 33.584 1.00 34.38 103 LEU A CA 1
ATOM 797 C C . LEU A 1 103 ? -27.334 2.697 33.974 1.00 34.38 103 LEU A C 1
ATOM 799 O O . LEU A 1 103 ? -26.699 3.749 33.912 1.00 34.38 103 LEU A O 1
ATOM 803 N N . VAL A 1 104 ? -26.797 1.559 34.415 1.00 34.53 104 VAL A N 1
ATOM 804 C CA . VAL A 1 104 ? -25.368 1.440 34.734 1.00 34.53 104 VAL A CA 1
ATOM 805 C C . VAL A 1 104 ? -24.593 1.241 33.433 1.00 34.53 104 VAL A C 1
ATOM 807 O O . VAL A 1 104 ? -24.548 0.143 32.879 1.00 34.53 104 VAL A O 1
ATOM 810 N N . GLU A 1 105 ? -23.998 2.317 32.922 1.00 34.94 105 GLU A N 1
ATOM 811 C CA . GLU A 1 105 ? -23.085 2.247 31.781 1.00 34.94 105 GLU A CA 1
ATOM 812 C C . GLU A 1 105 ? -21.741 1.665 32.246 1.00 34.94 105 GLU A C 1
ATOM 814 O O . GLU A 1 105 ? -21.102 2.183 33.163 1.00 34.94 105 GLU A O 1
ATOM 819 N N . TYR A 1 106 ? -21.325 0.541 31.653 1.00 37.69 106 TYR A N 1
ATOM 820 C CA . TYR A 1 106 ? -20.071 -0.117 32.018 1.00 37.69 106 TYR A CA 1
ATOM 821 C C . TYR A 1 106 ? -18.894 0.658 31.419 1.00 37.69 106 TYR A C 1
ATOM 823 O O . TYR A 1 106 ? -18.531 0.459 30.256 1.00 37.69 106 TYR A O 1
ATOM 831 N N . PHE A 1 107 ? -18.298 1.540 32.219 1.00 40.75 107 PHE A N 1
ATOM 832 C CA . PHE A 1 107 ? -17.076 2.238 31.842 1.00 40.75 107 PHE A CA 1
ATOM 833 C C . PHE A 1 107 ? -15.944 1.214 31.630 1.00 40.75 107 PHE A C 1
ATOM 835 O O . PHE A 1 107 ? -15.654 0.432 32.544 1.00 40.75 107 PHE A O 1
ATOM 842 N N . PRO A 1 108 ? -15.285 1.179 30.453 1.00 45.44 108 PRO A N 1
ATOM 843 C CA . PRO A 1 108 ? -14.007 0.484 30.330 1.00 45.44 108 PRO A CA 1
ATOM 844 C C . PRO A 1 108 ? -13.003 1.086 31.332 1.00 45.44 108 PRO A C 1
ATOM 846 O O . PRO A 1 108 ? -13.186 2.223 31.776 1.00 45.44 108 PRO A O 1
ATOM 849 N N . PRO A 1 109 ? -11.943 0.354 31.723 1.00 48.38 109 PRO A N 1
ATOM 850 C CA . PRO A 1 109 ? -10.953 0.897 32.645 1.00 48.38 109 PRO A CA 1
ATOM 851 C C . PRO A 1 109 ? -10.388 2.215 32.100 1.00 48.38 109 PRO A C 1
ATOM 853 O O . PRO A 1 109 ? -10.098 2.327 30.909 1.00 48.38 109 PRO A O 1
ATOM 856 N N . ALA A 1 110 ? -10.204 3.200 32.988 1.00 52.50 110 ALA A N 1
ATOM 857 C CA . ALA A 1 110 ? -9.765 4.561 32.648 1.00 52.50 110 ALA A CA 1
ATOM 858 C C . ALA A 1 110 ? -8.370 4.641 31.988 1.00 52.50 110 ALA A C 1
ATOM 860 O O . ALA A 1 110 ? -7.921 5.726 31.620 1.00 52.50 110 ALA A O 1
ATOM 861 N N . VAL A 1 111 ? -7.690 3.497 31.890 1.00 58.41 111 VAL A N 1
ATOM 862 C CA . VAL A 1 111 ? -6.512 3.217 31.080 1.00 58.41 111 VAL A CA 1
ATOM 863 C C . VAL A 1 111 ? -6.655 1.781 30.561 1.00 58.41 111 VAL A C 1
ATOM 865 O O . VAL A 1 111 ? -6.846 0.866 31.359 1.00 58.41 111 VAL A O 1
ATOM 868 N N . SER A 1 112 ? -6.536 1.572 29.249 1.00 61.59 112 SER A N 1
ATOM 869 C CA . SER A 1 112 ? -6.402 0.239 28.637 1.00 61.59 112 SER A CA 1
ATOM 870 C C . SER A 1 112 ? -5.244 0.231 27.649 1.00 61.59 112 SER A C 1
ATOM 872 O O . SER A 1 112 ? -5.175 1.134 26.810 1.00 61.59 112 SER A O 1
ATOM 874 N N . PHE A 1 113 ? -4.394 -0.791 27.700 1.00 65.88 113 PHE A N 1
ATOM 875 C CA . PHE A 1 113 ? -3.253 -0.952 26.804 1.00 65.88 113 PHE A CA 1
ATOM 876 C C . PHE A 1 113 ? -3.515 -2.010 25.729 1.00 65.88 113 PHE A C 1
ATOM 878 O O . PHE A 1 113 ? -4.306 -2.940 25.899 1.00 65.88 113 PHE A O 1
ATOM 885 N N . SER A 1 114 ? -2.825 -1.897 24.596 1.00 68.19 114 SER A N 1
ATOM 886 C CA . SER A 1 114 ? -2.784 -2.951 23.577 1.00 68.19 114 SER A CA 1
ATOM 887 C C . SER A 1 114 ? -1.460 -2.937 22.842 1.00 68.19 114 SER A C 1
ATOM 889 O O . SER A 1 114 ? -1.147 -1.938 22.215 1.00 68.19 114 SER A O 1
ATOM 891 N N . ILE A 1 115 ? -0.701 -4.030 22.900 1.00 73.44 115 ILE A N 1
ATOM 892 C CA . ILE A 1 115 ? 0.629 -4.152 22.292 1.00 73.44 115 ILE A CA 1
ATOM 893 C C . ILE A 1 115 ? 0.562 -5.212 21.183 1.00 73.44 115 ILE A C 1
ATOM 895 O O . ILE A 1 115 ? 0.131 -6.336 21.464 1.00 73.44 115 ILE A O 1
ATOM 899 N N . PRO A 1 116 ? 0.977 -4.913 19.936 1.00 74.50 116 PRO A N 1
ATOM 900 C CA . PRO A 1 116 ? 1.167 -5.939 18.930 1.00 74.50 116 PRO A CA 1
ATOM 901 C C . PRO A 1 116 ? 2.460 -6.686 19.270 1.00 74.50 116 PRO A C 1
ATOM 903 O O . PRO A 1 116 ? 3.534 -6.091 19.269 1.00 74.50 116 PRO A O 1
ATOM 906 N N . ALA A 1 117 ? 2.375 -7.981 19.573 1.00 68.50 117 ALA A N 1
ATOM 907 C CA . ALA A 1 117 ? 3.584 -8.797 19.715 1.00 68.50 117 ALA A CA 1
ATOM 908 C C . ALA A 1 117 ? 4.188 -9.107 18.335 1.00 68.50 117 ALA A C 1
ATOM 910 O O . ALA A 1 117 ? 5.402 -9.195 18.188 1.00 68.50 117 ALA A O 1
ATOM 911 N N . PHE A 1 118 ? 3.321 -9.249 17.328 1.00 74.50 118 PHE A N 1
ATOM 912 C CA . PHE A 1 118 ? 3.672 -9.322 15.914 1.00 74.50 118 PHE A CA 1
ATOM 913 C C . PHE A 1 118 ? 2.412 -9.008 15.095 1.00 74.50 118 PHE A C 1
ATOM 915 O O . PHE A 1 118 ? 1.359 -9.595 15.347 1.00 74.50 118 PHE A O 1
ATOM 922 N N . SER A 1 119 ? 2.479 -8.083 14.139 1.00 87.44 119 SER A N 1
ATOM 923 C CA . SER A 1 119 ? 1.395 -7.874 13.170 1.00 87.44 119 SER A CA 1
ATOM 924 C C . SER A 1 119 ? 1.988 -7.576 11.810 1.00 87.44 119 SER A C 1
ATOM 926 O O . SER A 1 119 ? 2.737 -6.611 11.676 1.00 87.44 119 SER A O 1
ATOM 928 N N . TRP A 1 120 ? 1.674 -8.399 10.819 1.00 90.56 120 TRP A N 1
ATOM 929 C CA . TRP A 1 120 ? 2.202 -8.272 9.466 1.00 90.56 120 TRP A CA 1
ATOM 930 C C . TRP A 1 120 ? 1.187 -8.759 8.444 1.00 90.56 120 TRP A C 1
ATOM 932 O O . TRP A 1 120 ? 0.362 -9.630 8.734 1.00 90.56 120 TRP A O 1
ATOM 942 N N . GLY A 1 121 ? 1.288 -8.234 7.232 1.00 89.88 121 GLY A N 1
ATOM 943 C CA . GLY A 1 121 ? 0.521 -8.729 6.103 1.00 89.88 121 GLY A CA 1
ATOM 944 C C . GLY A 1 121 ? 1.231 -8.449 4.794 1.00 89.88 121 GLY A C 1
ATOM 945 O O . GLY A 1 121 ? 1.976 -7.479 4.674 1.00 89.88 121 GLY A O 1
ATOM 946 N N . THR A 1 122 ? 0.993 -9.319 3.824 1.00 90.31 122 THR A N 1
ATOM 947 C CA . THR A 1 122 ? 1.603 -9.299 2.502 1.00 90.31 122 THR A CA 1
ATOM 948 C C . THR A 1 122 ? 0.554 -9.498 1.412 1.00 90.31 122 THR A C 1
ATOM 950 O O . THR A 1 122 ? -0.513 -10.067 1.662 1.00 90.31 122 THR A O 1
ATOM 953 N N . ASN A 1 123 ? 0.849 -9.010 0.212 1.00 89.00 123 ASN A N 1
ATOM 954 C CA . ASN A 1 123 ? 0.095 -9.248 -1.013 1.00 89.00 123 ASN A CA 1
ATOM 955 C C . ASN A 1 123 ? 1.062 -9.482 -2.168 1.00 89.00 123 ASN A C 1
ATOM 957 O O . ASN A 1 123 ? 2.239 -9.158 -2.085 1.00 89.00 123 ASN A O 1
ATOM 961 N N . PHE A 1 124 ? 0.557 -10.013 -3.261 1.00 87.56 124 PHE A N 1
ATOM 962 C CA . PHE A 1 124 ? 1.220 -10.075 -4.544 1.00 87.56 124 PHE A CA 1
ATOM 963 C C . PHE A 1 124 ? 0.142 -10.103 -5.609 1.00 87.56 124 PHE A C 1
ATOM 965 O O . PHE A 1 124 ? -0.876 -10.756 -5.410 1.00 87.56 124 PHE A O 1
ATOM 972 N N . GLY A 1 125 ? 0.365 -9.415 -6.717 1.00 86.50 125 GLY A N 1
ATOM 973 C CA . GLY A 1 125 ? -0.518 -9.353 -7.863 1.00 86.50 125 GLY A CA 1
ATOM 974 C C . GLY A 1 125 ? 0.266 -9.069 -9.132 1.00 86.50 125 GLY A C 1
ATOM 975 O O . GLY A 1 125 ? 1.211 -8.279 -9.128 1.00 86.50 125 GLY A O 1
ATOM 976 N N . SER A 1 126 ? -0.112 -9.723 -10.225 1.00 85.25 126 SER A N 1
ATOM 977 C CA . SER A 1 126 ? 0.478 -9.469 -11.536 1.00 85.25 126 SER A CA 1
ATOM 978 C C . SER A 1 126 ? -0.512 -9.796 -12.647 1.00 85.25 126 SER A C 1
ATOM 980 O O . SER A 1 126 ? -0.808 -10.967 -12.880 1.00 85.25 126 SER A O 1
ATOM 982 N N . ASP A 1 127 ? -0.953 -8.778 -13.394 1.00 79.44 127 ASP A N 1
ATOM 983 C CA . ASP A 1 127 ? -1.780 -8.980 -14.597 1.00 79.44 127 ASP A CA 1
ATOM 984 C C . ASP A 1 127 ? -1.054 -9.879 -15.639 1.00 79.44 127 ASP A C 1
ATOM 986 O O . ASP A 1 127 ? -1.689 -10.477 -16.505 1.00 79.44 127 ASP A O 1
ATOM 990 N N . PHE A 1 128 ? 0.283 -9.992 -15.567 1.00 70.25 128 PHE A N 1
ATOM 991 C CA . PHE A 1 128 ? 1.114 -10.716 -16.534 1.00 70.25 128 PHE A CA 1
ATOM 992 C C . PHE A 1 128 ? 1.076 -12.247 -16.388 1.00 70.25 128 PHE A C 1
ATOM 994 O O . PHE A 1 128 ? 1.168 -12.954 -17.395 1.00 70.25 128 PHE A O 1
ATOM 1001 N N . ILE A 1 129 ? 0.984 -12.788 -15.165 1.00 70.50 129 ILE A N 1
ATOM 1002 C CA . ILE A 1 129 ? 1.084 -14.239 -14.914 1.00 70.50 129 ILE A CA 1
ATOM 1003 C C . ILE A 1 129 ? 0.071 -14.679 -13.854 1.00 70.50 129 ILE A C 1
ATOM 1005 O O . ILE A 1 129 ? 0.287 -14.504 -12.657 1.00 70.50 129 ILE A O 1
ATOM 1009 N N . ASN A 1 130 ? -0.980 -15.374 -14.296 1.00 74.75 130 ASN A N 1
ATOM 1010 C CA . ASN A 1 130 ? -1.825 -16.189 -13.421 1.00 74.75 130 ASN A CA 1
ATOM 1011 C C . ASN A 1 130 ? -1.303 -17.639 -13.317 1.00 74.75 130 ASN A C 1
ATOM 1013 O O . ASN A 1 130 ? -0.409 -18.061 -14.061 1.00 74.75 130 ASN A O 1
ATOM 1017 N N . TYR A 1 131 ? -1.875 -18.424 -12.398 1.00 76.31 131 TYR A N 1
ATOM 1018 C CA . TYR A 1 131 ? -1.428 -19.799 -12.143 1.00 76.31 131 TYR A CA 1
ATOM 1019 C C . TYR A 1 131 ? -1.562 -20.733 -13.357 1.00 76.31 131 TYR A C 1
ATOM 1021 O O . TYR A 1 131 ? -0.716 -21.610 -13.544 1.00 76.31 131 TYR A O 1
ATOM 1029 N N . ASP A 1 132 ? -2.582 -20.549 -14.200 1.00 77.12 132 ASP A N 1
ATOM 1030 C CA . ASP A 1 132 ? -2.782 -21.392 -15.383 1.00 77.12 132 ASP A CA 1
ATOM 1031 C C . ASP A 1 132 ? -1.753 -21.093 -16.470 1.00 77.12 132 ASP A C 1
ATOM 1033 O O . ASP A 1 132 ? -1.163 -22.023 -17.009 1.00 77.12 132 ASP A O 1
ATOM 1037 N N . ILE A 1 133 ? -1.456 -19.819 -16.729 1.00 78.56 133 ILE A N 1
ATOM 1038 C CA . ILE A 1 133 ? -0.391 -19.398 -17.646 1.00 78.56 133 ILE A CA 1
ATOM 1039 C C . ILE A 1 133 ? 0.971 -19.883 -17.142 1.00 78.56 133 ILE A C 1
ATOM 1041 O O . ILE A 1 133 ? 1.737 -20.458 -17.917 1.00 78.56 133 ILE A O 1
ATOM 1045 N N . TYR A 1 134 ? 1.249 -19.748 -15.840 1.00 79.31 134 TYR A N 1
ATOM 1046 C CA . TYR A 1 134 ? 2.441 -20.328 -15.219 1.00 79.31 134 TYR A CA 1
ATOM 1047 C C . TYR A 1 134 ? 2.524 -21.843 -15.462 1.00 79.31 134 TYR A C 1
ATOM 1049 O O . TYR A 1 134 ? 3.512 -22.345 -15.999 1.00 79.31 134 TYR A O 1
ATOM 1057 N N . LYS A 1 135 ? 1.468 -22.587 -15.121 1.00 81.00 135 LYS A N 1
ATOM 1058 C CA . LYS A 1 135 ? 1.417 -24.043 -15.273 1.00 81.00 135 LYS A CA 1
ATOM 1059 C C . LYS A 1 135 ? 1.556 -24.476 -16.732 1.00 81.00 135 LYS A C 1
ATOM 1061 O O . LYS A 1 135 ? 2.308 -25.408 -17.015 1.00 81.00 135 LYS A O 1
ATOM 1066 N N . GLU A 1 136 ? 0.856 -23.804 -17.636 1.00 84.00 136 GLU A N 1
ATOM 1067 C CA . GLU A 1 136 ? 0.787 -24.123 -19.057 1.00 84.00 136 GLU A CA 1
ATOM 1068 C C . GLU A 1 136 ? 2.113 -23.848 -19.786 1.00 84.00 136 GLU A C 1
ATOM 1070 O O . GLU A 1 136 ? 2.533 -24.663 -20.614 1.00 84.00 136 GLU A O 1
ATOM 1075 N N . TYR A 1 137 ? 2.773 -22.728 -19.473 1.00 82.94 137 TYR A N 1
ATOM 1076 C CA . TYR A 1 137 ? 3.907 -22.216 -20.248 1.00 82.94 137 TYR A CA 1
ATOM 1077 C C . TYR A 1 137 ? 5.261 -22.269 -19.537 1.00 82.94 137 TYR A C 1
ATOM 1079 O O . TYR A 1 137 ? 6.285 -22.387 -20.207 1.00 82.94 137 TYR A O 1
ATOM 1087 N N . PHE A 1 138 ? 5.290 -22.246 -18.203 1.00 78.38 138 PHE A N 1
ATOM 1088 C CA . PHE A 1 138 ? 6.520 -22.105 -17.414 1.00 78.38 138 PHE A CA 1
ATOM 1089 C C . PHE A 1 138 ? 6.894 -23.355 -16.602 1.00 78.38 138 PHE A C 1
ATOM 1091 O O . PHE A 1 138 ? 7.950 -23.365 -15.975 1.00 78.38 138 PHE A O 1
ATOM 1098 N N . THR A 1 139 ? 6.088 -24.427 -16.632 1.00 82.06 139 THR A N 1
ATOM 1099 C CA . THR A 1 139 ? 6.416 -25.689 -15.927 1.00 82.06 139 THR A CA 1
ATOM 1100 C C . THR A 1 139 ? 6.955 -26.816 -16.818 1.00 82.06 139 THR A C 1
ATOM 1102 O O . THR A 1 139 ? 7.246 -27.893 -16.304 1.00 82.06 139 THR A O 1
ATOM 1105 N N . GLY A 1 140 ? 7.116 -26.583 -18.126 1.00 80.06 140 GLY A N 1
ATOM 1106 C CA . GLY A 1 140 ? 7.590 -27.582 -19.098 1.00 80.06 140 GLY A CA 1
ATOM 1107 C C . GLY A 1 140 ? 6.536 -28.627 -19.488 1.00 80.06 140 GLY A C 1
ATOM 1108 O O . GLY A 1 140 ? 5.424 -28.646 -18.959 1.00 80.06 140 GLY A O 1
ATOM 1109 N N . VAL A 1 141 ? 6.866 -29.523 -20.413 1.00 82.88 141 VAL A N 1
ATOM 1110 C CA . VAL A 1 141 ? 6.054 -30.712 -20.736 1.00 82.88 141 VAL A CA 1
ATOM 1111 C C . VAL A 1 141 ? 6.647 -31.935 -20.024 1.00 82.88 141 VAL A C 1
ATOM 1113 O O . VAL A 1 141 ? 7.853 -31.959 -19.812 1.00 82.88 141 VAL A O 1
ATOM 1116 N N . PRO A 1 142 ? 5.854 -32.918 -19.560 1.00 79.62 142 PRO A N 1
ATOM 1117 C CA . PRO A 1 142 ? 6.419 -34.147 -18.999 1.00 79.62 142 PRO A CA 1
ATOM 1118 C C . PRO A 1 142 ? 7.301 -34.846 -20.037 1.00 79.62 142 PRO A C 1
ATOM 1120 O O . PRO A 1 142 ? 6.872 -34.966 -21.187 1.00 79.62 142 PRO A O 1
ATOM 1123 N N . ASP A 1 143 ? 8.490 -35.296 -19.635 1.00 75.19 143 ASP A N 1
ATOM 1124 C CA . ASP A 1 143 ? 9.319 -36.138 -20.494 1.00 75.19 143 ASP A CA 1
ATOM 1125 C C . ASP A 1 143 ? 8.584 -37.446 -20.865 1.00 75.19 143 ASP A C 1
ATOM 1127 O O . ASP A 1 143 ? 7.802 -38.003 -20.085 1.00 75.19 143 ASP A O 1
ATOM 1131 N N . ILE A 1 144 ? 8.819 -37.904 -22.093 1.00 66.31 144 ILE A N 1
ATOM 1132 C CA . ILE A 1 144 ? 8.261 -39.128 -22.671 1.00 66.31 144 ILE A CA 1
ATOM 1133 C C . ILE A 1 144 ? 8.991 -40.368 -22.130 1.00 66.31 144 ILE A C 1
ATOM 1135 O O . ILE A 1 144 ? 8.355 -41.419 -22.002 1.00 66.31 144 ILE A O 1
ATOM 1139 N N . ASP A 1 145 ? 10.277 -40.254 -21.780 1.00 70.69 145 ASP A N 1
ATOM 1140 C CA . ASP A 1 145 ? 11.093 -41.374 -21.290 1.00 70.69 145 ASP A CA 1
ATOM 1141 C C . ASP A 1 145 ? 10.897 -41.655 -19.780 1.00 70.69 145 ASP A C 1
ATOM 1143 O O . ASP A 1 145 ? 11.207 -42.750 -19.300 1.00 70.69 145 ASP A O 1
ATOM 1147 N N . GLY A 1 146 ? 10.246 -40.740 -19.050 1.00 60.72 146 GLY A N 1
ATOM 1148 C CA . GLY A 1 146 ? 9.589 -41.017 -17.767 1.00 60.72 146 GLY A CA 1
ATOM 1149 C C . GLY A 1 146 ? 10.496 -40.979 -16.534 1.00 60.72 146 GLY A C 1
ATOM 1150 O O . GLY A 1 146 ? 10.159 -41.579 -15.510 1.00 60.72 146 GLY A O 1
ATOM 1151 N N . ASP A 1 147 ? 11.625 -40.275 -16.612 1.00 67.75 147 ASP A N 1
ATOM 1152 C CA . ASP A 1 147 ? 12.575 -40.098 -15.505 1.00 67.75 147 ASP A CA 1
ATOM 1153 C C . ASP A 1 147 ? 12.108 -39.096 -14.422 1.00 67.75 147 ASP A C 1
ATOM 1155 O O . ASP A 1 147 ? 12.589 -39.129 -13.286 1.00 67.75 147 ASP A O 1
ATOM 1159 N N . GLY A 1 148 ? 11.118 -38.259 -14.749 1.00 68.81 148 GLY A N 1
ATOM 1160 C CA . GLY A 1 148 ? 10.560 -37.222 -13.880 1.00 68.81 148 GLY A CA 1
ATOM 1161 C C . GLY A 1 148 ? 11.074 -35.808 -14.170 1.00 68.81 148 GLY A C 1
ATOM 1162 O O . GLY A 1 148 ? 10.590 -34.861 -13.542 1.00 68.81 148 GLY A O 1
ATOM 1163 N N . GLU A 1 149 ? 11.995 -35.639 -15.118 1.00 75.69 149 GLU A N 1
ATOM 1164 C CA . GLU A 1 149 ? 12.349 -34.337 -15.672 1.00 75.69 149 GLU A CA 1
ATOM 1165 C C . GLU A 1 149 ? 11.230 -33.814 -16.600 1.00 75.69 149 GLU A C 1
ATOM 1167 O O . GLU A 1 149 ? 10.259 -34.504 -16.940 1.00 75.69 149 GLU A O 1
ATOM 1172 N N . ARG A 1 150 ? 11.290 -32.518 -16.929 1.00 81.00 150 ARG A N 1
ATOM 1173 C CA . ARG A 1 150 ? 10.287 -31.855 -17.774 1.00 81.00 150 ARG A CA 1
ATOM 1174 C C . ARG A 1 150 ? 10.967 -31.086 -18.891 1.00 81.00 150 ARG A C 1
ATOM 1176 O O . ARG A 1 150 ? 11.746 -30.165 -18.644 1.00 81.00 150 ARG A O 1
ATOM 1183 N N . ASP A 1 151 ? 10.616 -31.456 -20.110 1.00 83.31 151 ASP A N 1
ATOM 1184 C CA . ASP A 1 151 ? 11.129 -30.878 -21.339 1.00 83.31 151 ASP A CA 1
ATOM 1185 C C . ASP A 1 151 ? 10.675 -29.413 -21.513 1.00 83.31 151 ASP A C 1
ATOM 1187 O O . ASP A 1 151 ? 9.579 -29.030 -21.075 1.00 83.31 151 ASP A O 1
ATOM 1191 N N . PRO A 1 152 ? 11.463 -28.555 -22.187 1.00 81.31 152 PRO A N 1
ATOM 1192 C CA . PRO A 1 152 ? 11.049 -27.191 -22.497 1.00 81.31 152 PRO A CA 1
ATOM 1193 C C . PRO A 1 152 ? 9.805 -27.159 -23.401 1.00 81.31 152 PRO A C 1
ATOM 1195 O O . PRO A 1 152 ? 9.798 -27.749 -24.482 1.00 81.31 152 PRO A O 1
ATOM 1198 N N . ARG A 1 153 ? 8.770 -26.389 -23.029 1.00 83.88 153 ARG A N 1
ATOM 1199 C CA . ARG A 1 153 ? 7.675 -26.079 -23.964 1.00 83.88 153 ARG A CA 1
ATOM 1200 C C . ARG A 1 153 ? 8.161 -25.064 -24.998 1.00 83.88 153 ARG A C 1
ATOM 1202 O O . ARG A 1 153 ? 8.572 -23.959 -24.651 1.00 83.88 153 ARG A O 1
ATOM 1209 N N . TYR A 1 154 ? 8.055 -25.421 -26.273 1.00 85.62 154 TYR A N 1
ATOM 1210 C CA . TYR A 1 154 ? 8.268 -24.501 -27.387 1.00 85.62 154 TYR A CA 1
ATOM 1211 C C . TYR A 1 154 ? 6.953 -23.789 -27.725 1.00 85.62 154 TYR A C 1
ATOM 1213 O O . TYR A 1 154 ? 5.950 -24.448 -27.985 1.00 85.62 154 TYR A O 1
ATOM 1221 N N . LEU A 1 155 ? 6.962 -22.453 -27.706 1.00 88.56 155 LEU A N 1
ATOM 1222 C CA . LEU A 1 155 ? 5.781 -21.629 -27.982 1.00 88.56 155 LEU A CA 1
ATOM 1223 C C . LEU A 1 155 ? 5.567 -21.476 -29.492 1.00 88.56 155 LEU A C 1
ATOM 1225 O O . LEU A 1 155 ? 6.463 -21.001 -30.197 1.00 88.56 155 LEU A O 1
ATOM 1229 N N . ASN A 1 156 ? 4.377 -21.829 -29.976 1.00 91.56 156 ASN A N 1
ATOM 1230 C CA . ASN A 1 156 ? 3.932 -21.457 -31.322 1.00 91.56 156 ASN A CA 1
ATOM 1231 C C . ASN A 1 156 ? 3.371 -20.014 -31.339 1.00 91.56 156 ASN A C 1
ATOM 1233 O O . ASN A 1 156 ? 3.402 -19.314 -30.326 1.00 91.56 156 ASN A O 1
ATOM 1237 N N . ASP A 1 157 ? 2.898 -19.529 -32.489 1.00 92.12 157 ASP A N 1
ATOM 1238 C CA . ASP A 1 157 ? 2.404 -18.148 -32.586 1.00 92.12 157 ASP A CA 1
ATOM 1239 C C . ASP A 1 157 ? 1.047 -17.932 -31.893 1.00 92.12 157 ASP A C 1
ATOM 1241 O O . ASP A 1 157 ? 0.823 -16.856 -31.337 1.00 92.12 157 ASP A O 1
ATOM 1245 N N . ASP A 1 158 ? 0.195 -18.958 -31.809 1.00 92.25 158 ASP A N 1
ATOM 1246 C CA . ASP A 1 158 ? -1.055 -18.906 -31.039 1.00 92.25 158 ASP A CA 1
ATOM 1247 C C . ASP A 1 158 ? -0.770 -18.831 -29.526 1.00 92.25 158 ASP A C 1
ATOM 1249 O O . ASP A 1 158 ? -1.384 -18.033 -28.821 1.00 92.25 158 ASP A O 1
ATOM 1253 N N . ASP A 1 159 ? 0.222 -19.584 -29.032 1.00 90.69 159 ASP A N 1
ATOM 1254 C CA . ASP A 1 159 ? 0.702 -19.525 -27.644 1.00 90.69 159 ASP A CA 1
ATOM 1255 C C . ASP A 1 159 ? 1.207 -18.117 -27.285 1.00 90.69 159 ASP A C 1
ATOM 1257 O O . ASP A 1 159 ? 0.833 -17.556 -26.252 1.00 90.69 159 ASP A O 1
ATOM 1261 N N . LYS A 1 160 ? 2.041 -17.517 -28.150 1.00 90.69 160 LYS A N 1
ATOM 1262 C CA . LYS A 1 160 ? 2.541 -16.143 -27.968 1.00 90.69 160 LYS A CA 1
ATOM 1263 C C . LYS A 1 160 ? 1.388 -15.142 -27.936 1.00 90.69 160 LYS A C 1
ATOM 1265 O O . LYS A 1 160 ? 1.363 -14.274 -27.066 1.00 90.69 160 LYS A O 1
ATOM 1270 N N . ASN A 1 161 ? 0.432 -15.263 -28.859 1.00 90.38 161 ASN A N 1
ATOM 1271 C CA . ASN A 1 161 ? -0.726 -14.374 -28.930 1.00 90.38 161 ASN A CA 1
ATOM 1272 C C . ASN A 1 161 ? -1.621 -14.502 -27.688 1.00 90.38 161 ASN A C 1
ATOM 1274 O O . ASN A 1 161 ? -1.996 -13.480 -27.121 1.00 90.38 161 ASN A O 1
ATOM 1278 N N . LYS A 1 162 ? -1.855 -15.720 -27.186 1.00 88.38 162 LYS A N 1
ATOM 1279 C CA . LYS A 1 162 ? -2.594 -15.968 -25.938 1.00 88.38 162 LYS A CA 1
ATOM 1280 C C . LYS A 1 162 ? -1.925 -15.321 -24.719 1.00 88.38 162 LYS A C 1
ATOM 1282 O O . LYS A 1 162 ? -2.607 -14.712 -23.903 1.00 88.38 162 LYS A O 1
ATOM 1287 N N . ILE A 1 163 ? -0.594 -15.387 -24.604 1.00 85.81 163 ILE A N 1
ATOM 1288 C CA . ILE A 1 163 ? 0.146 -14.679 -23.539 1.00 85.81 163 ILE A CA 1
ATOM 1289 C C . ILE A 1 163 ? 0.042 -13.155 -23.726 1.00 85.81 163 ILE A C 1
ATOM 1291 O O . ILE A 1 163 ? -0.102 -12.407 -22.764 1.00 85.81 163 ILE A O 1
ATOM 1295 N N . LEU A 1 164 ? 0.068 -12.672 -24.969 1.00 87.62 164 LEU A N 1
ATOM 1296 C CA . LEU A 1 164 ? -0.110 -11.255 -25.286 1.00 87.62 164 LEU A CA 1
ATOM 1297 C C . LEU A 1 164 ? -1.539 -10.738 -25.032 1.00 87.62 164 LEU A C 1
ATOM 1299 O O . LEU A 1 164 ? -1.718 -9.529 -24.867 1.00 87.62 164 LEU A O 1
ATOM 1303 N N . GLU A 1 165 ? -2.557 -11.595 -25.005 1.00 87.12 165 GLU A N 1
ATOM 1304 C CA . GLU A 1 165 ? -3.942 -11.242 -24.654 1.00 87.12 165 GLU A CA 1
ATOM 1305 C C . GLU A 1 165 ? -4.140 -10.988 -23.149 1.00 87.12 165 GLU A C 1
ATOM 1307 O O . GLU A 1 165 ? -5.085 -10.295 -22.778 1.00 87.12 165 GLU A O 1
ATOM 1312 N N . LEU A 1 166 ? -3.204 -11.424 -22.294 1.00 80.62 166 LEU A N 1
ATOM 1313 C CA . LEU A 1 166 ? -3.189 -11.144 -20.845 1.00 80.62 166 LEU A CA 1
ATOM 1314 C C . LEU A 1 166 ? -2.966 -9.661 -20.498 1.00 80.62 166 LEU A C 1
ATOM 1316 O O . LEU A 1 166 ? -3.075 -9.273 -19.343 1.00 80.62 166 LEU A O 1
ATOM 1320 N N . PHE A 1 167 ? -2.665 -8.823 -21.492 1.00 84.81 167 PHE A N 1
ATOM 1321 C CA . PHE A 1 167 ? -2.479 -7.380 -21.355 1.00 84.81 167 PHE A CA 1
ATOM 1322 C C . PHE A 1 167 ? -3.741 -6.647 -21.865 1.00 84.81 167 PHE A C 1
ATOM 1324 O O . PHE A 1 167 ? -3.707 -6.094 -22.973 1.00 84.81 167 PHE A O 1
ATOM 1331 N N . PRO A 1 168 ? -4.870 -6.622 -21.123 1.00 66.38 168 PRO A N 1
ATOM 1332 C CA . PRO A 1 168 ? -6.162 -6.141 -21.632 1.00 66.38 168 PRO A CA 1
ATOM 1333 C C . PRO A 1 168 ? -6.166 -4.652 -22.008 1.00 66.38 168 PRO A C 1
ATOM 1335 O O . PRO A 1 168 ? -6.940 -4.230 -22.863 1.00 66.38 168 PRO A O 1
ATOM 1338 N N . SER A 1 169 ? -5.296 -3.854 -21.386 1.00 76.38 169 SER A N 1
ATOM 1339 C CA . SER A 1 169 ? -5.068 -2.429 -21.672 1.00 76.38 169 SER A CA 1
ATOM 1340 C C . SER A 1 169 ? -3.795 -2.169 -22.489 1.00 76.38 169 SER A C 1
ATOM 1342 O O . SER A 1 169 ? -3.430 -1.014 -22.688 1.00 76.38 169 SER A O 1
ATOM 1344 N N . GLY A 1 170 ? -3.082 -3.214 -22.926 1.00 85.94 170 GLY A N 1
ATOM 1345 C CA . GLY A 1 170 ? -1.726 -3.093 -23.473 1.00 85.94 170 GLY A CA 1
ATOM 1346 C C . GLY A 1 170 ? -0.641 -2.832 -22.418 1.00 85.94 170 GLY A C 1
ATOM 1347 O O . GLY A 1 170 ? 0.527 -2.728 -22.777 1.00 85.94 170 GLY A O 1
ATOM 1348 N N . LEU A 1 171 ? -1.003 -2.783 -21.134 1.00 88.38 171 LEU A N 1
ATOM 1349 C CA . LEU A 1 171 ? -0.120 -2.596 -19.984 1.00 88.38 171 LEU A CA 1
ATOM 1350 C C . LEU A 1 171 ? -0.403 -3.720 -18.981 1.00 88.38 171 LEU A C 1
ATOM 1352 O O . LEU A 1 171 ? -1.569 -3.997 -18.702 1.00 88.38 171 LEU A O 1
ATOM 1356 N N . SER A 1 172 ? 0.638 -4.362 -18.456 1.00 88.38 172 SER A N 1
ATOM 1357 C CA . SER A 1 172 ? 0.532 -5.184 -17.251 1.00 88.38 172 SER A CA 1
ATOM 1358 C C . SER A 1 172 ? 0.930 -4.340 -16.059 1.00 88.38 172 SER A C 1
ATOM 1360 O O . SER A 1 172 ? 1.954 -3.665 -16.103 1.00 88.38 172 SER A O 1
ATOM 1362 N N . GLU A 1 173 ? 0.183 -4.470 -14.972 1.00 88.06 173 GLU A N 1
ATOM 1363 C CA . GLU A 1 173 ? 0.588 -3.970 -13.664 1.00 88.06 173 GLU A CA 1
ATOM 1364 C C . GLU A 1 173 ? 1.061 -5.144 -12.801 1.00 88.06 173 GLU A C 1
ATOM 1366 O O . GLU A 1 173 ? 0.564 -6.268 -12.921 1.00 88.06 173 GLU A O 1
ATOM 1371 N N . THR A 1 174 ? 2.071 -4.911 -11.968 1.00 88.50 174 THR A N 1
ATOM 1372 C CA . THR A 1 174 ? 2.576 -5.866 -10.978 1.00 88.50 174 THR A CA 1
ATOM 1373 C C . THR A 1 174 ? 2.890 -5.138 -9.681 1.00 88.50 174 THR A C 1
ATOM 1375 O O . THR A 1 174 ? 3.547 -4.095 -9.667 1.00 88.50 174 THR A O 1
ATOM 1378 N N . HIS A 1 175 ? 2.442 -5.710 -8.571 1.00 88.62 175 HIS A N 1
ATOM 1379 C CA . HIS A 1 175 ? 2.693 -5.235 -7.218 1.00 88.62 175 HIS A CA 1
ATOM 1380 C C . HIS A 1 175 ? 2.896 -6.429 -6.290 1.00 88.62 175 HIS A C 1
ATOM 1382 O O . HIS A 1 175 ? 2.221 -7.442 -6.378 1.00 88.62 175 HIS A O 1
ATOM 1388 N N . PHE A 1 176 ? 3.824 -6.310 -5.360 1.00 87.38 176 PHE A N 1
ATOM 1389 C CA . PHE A 1 176 ? 3.792 -7.066 -4.107 1.00 87.38 176 PHE A CA 1
ATOM 1390 C C . PHE A 1 176 ? 3.013 -6.230 -3.041 1.00 87.38 176 PHE A C 1
ATOM 1392 O O . PHE A 1 176 ? 2.387 -5.231 -3.380 1.00 87.38 176 PHE A O 1
ATOM 1399 N N . ASP A 1 177 ? 3.023 -6.600 -1.763 1.00 88.00 177 ASP A N 1
ATOM 1400 C CA . ASP A 1 177 ? 2.968 -5.712 -0.590 1.00 88.00 177 ASP A CA 1
ATOM 1401 C C . ASP A 1 177 ? 3.550 -6.477 0.620 1.00 88.00 177 ASP A C 1
ATOM 1403 O O . ASP A 1 177 ? 3.440 -7.697 0.689 1.00 88.00 177 ASP A O 1
ATOM 1407 N N . PHE A 1 178 ? 4.098 -5.779 1.607 1.00 89.19 178 PHE A N 1
ATOM 1408 C CA . PHE A 1 178 ? 4.540 -6.197 2.926 1.00 89.19 178 PHE A CA 1
ATOM 1409 C C . PHE A 1 178 ? 4.521 -4.996 3.893 1.00 89.19 178 PHE A C 1
ATOM 1411 O O . PHE A 1 178 ? 5.290 -4.042 3.761 1.00 89.19 178 PHE A O 1
ATOM 1418 N N . GLU A 1 179 ? 3.696 -5.093 4.933 1.00 90.75 179 GLU A N 1
ATOM 1419 C CA . GLU A 1 179 ? 3.807 -4.247 6.124 1.00 90.75 179 GLU A CA 1
ATOM 1420 C C . GLU A 1 179 ? 4.134 -5.092 7.359 1.00 90.75 179 GLU A C 1
ATOM 1422 O O . GLU A 1 179 ? 3.591 -6.188 7.529 1.00 90.75 179 GLU A O 1
ATOM 1427 N N . LEU A 1 180 ? 4.918 -4.531 8.284 1.00 90.19 180 LEU A N 1
ATOM 1428 C CA . LEU A 1 180 ? 5.170 -5.097 9.612 1.00 90.19 180 LEU A CA 1
ATOM 1429 C C . LEU A 1 180 ? 5.072 -4.012 10.687 1.00 90.19 180 LEU A C 1
ATOM 1431 O O . LEU A 1 180 ? 5.906 -3.114 10.772 1.00 90.19 180 LEU A O 1
ATOM 1435 N N . ARG A 1 181 ? 4.099 -4.136 11.589 1.00 89.75 181 ARG A N 1
ATOM 1436 C CA . ARG A 1 181 ? 4.015 -3.315 12.799 1.00 89.75 181 ARG A CA 1
ATOM 1437 C C . ARG A 1 181 ? 4.871 -3.940 13.892 1.00 89.75 181 ARG A C 1
ATOM 1439 O O . ARG A 1 181 ? 4.396 -4.769 14.668 1.00 89.75 181 ARG A O 1
ATOM 1446 N N . ALA A 1 182 ? 6.137 -3.537 13.922 1.00 85.69 182 ALA A N 1
ATOM 1447 C CA . ALA A 1 182 ? 7.126 -3.996 14.894 1.00 85.69 182 ALA A CA 1
ATOM 1448 C C . ALA A 1 182 ? 6.801 -3.546 16.329 1.00 85.69 182 ALA A C 1
ATOM 1450 O O . ALA A 1 182 ? 7.167 -4.223 17.286 1.00 85.69 182 ALA A O 1
ATOM 1451 N N . PHE A 1 183 ? 6.111 -2.413 16.489 1.00 85.81 183 PHE A N 1
ATOM 1452 C CA . PHE A 1 183 ? 5.680 -1.917 17.793 1.00 85.81 183 PHE A CA 1
ATOM 1453 C C . PHE A 1 183 ? 4.381 -1.120 17.693 1.00 85.81 183 PHE A C 1
ATOM 1455 O O . PHE A 1 183 ? 4.095 -0.469 16.687 1.00 85.81 183 PHE A O 1
ATOM 1462 N N . GLY A 1 184 ? 3.625 -1.095 18.784 1.00 87.31 184 GLY A N 1
ATOM 1463 C CA . GLY A 1 184 ? 2.607 -0.086 19.005 1.00 87.31 184 GLY A CA 1
ATOM 1464 C C . GLY A 1 184 ? 2.019 -0.159 20.400 1.00 87.31 184 GLY A C 1
ATOM 1465 O O . GLY A 1 184 ? 2.135 -1.175 21.082 1.00 87.31 184 GLY A O 1
ATOM 1466 N N . PHE A 1 185 ? 1.372 0.921 20.813 1.00 87.00 185 PHE A N 1
ATOM 1467 C CA . PHE A 1 185 ? 0.464 0.897 21.945 1.00 87.00 185 PHE A CA 1
ATOM 1468 C C . PHE A 1 185 ? -0.688 1.875 21.753 1.00 87.00 185 PHE A C 1
ATOM 1470 O O . PHE A 1 185 ? -0.571 2.862 21.029 1.00 87.00 185 PHE A O 1
ATOM 1477 N N . THR A 1 186 ? -1.795 1.616 22.436 1.00 87.31 186 THR A N 1
ATOM 1478 C CA . THR A 1 186 ? -2.861 2.596 22.653 1.00 87.31 186 THR A CA 1
ATOM 1479 C C . THR A 1 186 ? -3.115 2.773 24.137 1.00 87.31 186 THR A C 1
ATOM 1481 O O . THR A 1 186 ? -2.929 1.832 24.901 1.00 87.31 186 THR A O 1
ATOM 1484 N N . VAL A 1 187 ? -3.535 3.972 24.527 1.00 86.56 187 VAL A N 1
ATOM 1485 C CA . VAL A 1 187 ? -4.008 4.343 25.862 1.00 86.56 187 VAL A CA 1
ATOM 1486 C C . VAL A 1 187 ? -5.376 4.985 25.681 1.00 86.56 187 VAL A C 1
ATOM 1488 O O . VAL A 1 187 ? -5.483 6.022 25.027 1.00 86.56 187 VAL A O 1
ATOM 1491 N N . HIS A 1 188 ? -6.407 4.371 26.257 1.00 84.50 188 HIS A N 1
ATOM 1492 C CA . HIS A 1 188 ? -7.740 4.966 26.365 1.00 84.50 188 HIS A CA 1
ATOM 1493 C C . HIS A 1 188 ? -7.828 5.858 27.612 1.00 84.50 188 HIS A C 1
ATOM 1495 O O . HIS A 1 188 ? -7.357 5.431 28.665 1.00 84.50 188 HIS A O 1
ATOM 1501 N N . ASN A 1 189 ? -8.419 7.057 27.531 1.00 82.31 189 ASN A N 1
ATOM 1502 C CA . ASN A 1 189 ? -8.735 7.865 28.718 1.00 82.31 189 ASN A CA 1
ATOM 1503 C C . ASN A 1 189 ? -9.823 8.928 28.462 1.00 82.31 189 ASN A C 1
ATOM 1505 O O . ASN A 1 189 ? -9.609 9.888 27.723 1.00 82.31 189 ASN A O 1
ATOM 1509 N N . ASP A 1 190 ? -10.960 8.843 29.162 1.00 74.12 190 ASP A N 1
ATOM 1510 C CA . ASP A 1 190 ? -12.089 9.769 28.955 1.00 74.12 190 ASP A CA 1
ATOM 1511 C C . ASP A 1 190 ? -11.806 11.244 29.341 1.00 74.12 190 ASP A C 1
ATOM 1513 O O . ASP A 1 190 ? -12.472 12.150 28.832 1.00 74.12 190 ASP A O 1
ATOM 1517 N N . PHE A 1 191 ? -10.820 11.530 30.206 1.00 77.12 191 PHE A N 1
ATOM 1518 C CA . PHE A 1 191 ? -10.515 12.901 30.650 1.00 77.12 191 PHE A CA 1
ATOM 1519 C C . PHE A 1 191 ? -9.568 13.640 29.699 1.00 77.12 191 PHE A C 1
ATOM 1521 O O . PHE A 1 191 ? -9.846 14.782 29.309 1.00 77.12 191 PHE A O 1
ATOM 1528 N N . ILE A 1 192 ? -8.440 13.015 29.343 1.00 83.00 192 ILE A N 1
ATOM 1529 C CA . ILE A 1 192 ? -7.413 13.637 28.491 1.00 83.00 192 ILE A CA 1
ATOM 1530 C C . ILE A 1 192 ? -7.594 13.314 27.007 1.00 83.00 192 ILE A C 1
ATOM 1532 O O . ILE A 1 192 ? -7.102 14.074 26.176 1.00 83.00 192 ILE A O 1
ATOM 1536 N N . GLY A 1 193 ? -8.354 12.272 26.663 1.00 87.88 193 GLY A N 1
ATOM 1537 C CA . GLY A 1 193 ? -8.467 11.723 25.314 1.00 87.88 193 GLY A CA 1
ATOM 1538 C C . GLY A 1 193 ? -7.513 10.553 25.078 1.00 87.88 193 GLY A C 1
ATOM 1539 O O . GLY A 1 193 ? -6.719 10.175 25.939 1.00 87.88 193 GLY A O 1
ATOM 1540 N N . ASP A 1 194 ? -7.603 9.988 23.884 1.00 92.12 194 ASP A N 1
ATOM 1541 C CA . ASP A 1 194 ? -7.027 8.692 23.547 1.00 92.12 194 ASP A CA 1
ATOM 1542 C C . ASP A 1 194 ? -5.742 8.864 22.749 1.00 92.12 194 ASP A C 1
ATOM 1544 O O . ASP A 1 194 ? -5.694 9.657 21.809 1.00 92.12 194 ASP A O 1
ATOM 1548 N N . ILE A 1 195 ? -4.699 8.123 23.116 1.00 93.44 195 ILE A N 1
ATOM 1549 C CA . ILE A 1 195 ? -3.371 8.216 22.500 1.00 93.44 195 ILE A CA 1
ATOM 1550 C C . ILE A 1 195 ? -3.030 6.878 21.853 1.00 93.44 195 ILE A C 1
ATOM 1552 O O . ILE A 1 195 ? -3.204 5.824 22.460 1.00 93.44 195 ILE A O 1
ATOM 1556 N N . GLY A 1 196 ? -2.509 6.914 20.631 1.00 92.31 196 GLY A N 1
ATOM 1557 C CA . GLY A 1 196 ? -1.936 5.762 19.944 1.00 92.31 196 GLY A CA 1
ATOM 1558 C C . GLY A 1 196 ? -0.516 6.053 19.476 1.00 92.31 196 GLY A C 1
ATOM 1559 O O . GLY A 1 196 ? -0.231 7.152 19.016 1.00 92.31 196 GLY A O 1
ATOM 1560 N N . MET A 1 197 ? 0.375 5.073 19.558 1.00 93.38 197 MET A N 1
ATOM 1561 C CA . MET A 1 197 ? 1.702 5.126 18.947 1.00 93.38 197 MET A CA 1
ATOM 1562 C C . MET A 1 197 ? 1.996 3.830 18.198 1.00 93.38 197 MET A C 1
ATOM 1564 O O . MET A 1 197 ? 1.563 2.760 18.623 1.00 93.38 197 MET A O 1
ATOM 1568 N N . SER A 1 198 ? 2.761 3.901 17.110 1.00 91.94 198 SER A N 1
ATOM 1569 C CA . SER A 1 198 ? 3.245 2.709 16.401 1.00 91.94 198 SER A CA 1
ATOM 1570 C C . SER A 1 198 ? 4.572 2.934 15.690 1.00 91.94 198 SER A C 1
ATOM 1572 O O . SER A 1 198 ? 4.862 4.047 15.253 1.00 91.94 198 SER A O 1
ATOM 1574 N N . VAL A 1 199 ? 5.326 1.848 15.517 1.00 92.88 199 VAL A N 1
ATOM 1575 C CA . VAL A 1 199 ? 6.433 1.751 14.561 1.00 92.88 199 VAL A CA 1
ATOM 1576 C C . VAL A 1 199 ? 6.064 0.693 13.527 1.00 92.88 199 VAL A C 1
ATOM 1578 O O . VAL A 1 199 ? 5.845 -0.469 13.885 1.00 92.88 199 VAL A O 1
ATOM 1581 N N . THR A 1 200 ? 5.978 1.105 12.264 1.00 92.06 200 THR A N 1
ATOM 1582 C CA . THR A 1 200 ? 5.546 0.253 11.148 1.00 92.06 200 THR A CA 1
ATOM 1583 C C . THR A 1 200 ? 6.578 0.297 10.025 1.00 92.06 200 THR A C 1
ATOM 1585 O O . THR A 1 200 ? 6.879 1.367 9.504 1.00 92.06 200 THR A O 1
ATOM 1588 N N . GLU A 1 201 ? 7.104 -0.865 9.644 1.00 91.94 201 GLU A N 1
ATOM 1589 C CA . GLU A 1 201 ? 7.811 -1.065 8.380 1.00 91.94 201 GLU A CA 1
ATOM 1590 C C . GLU A 1 201 ? 6.799 -1.116 7.236 1.00 91.94 201 GLU A C 1
ATOM 1592 O O . GLU A 1 201 ? 5.803 -1.843 7.314 1.00 91.94 201 GLU A O 1
ATOM 1597 N N . LYS A 1 202 ? 7.092 -0.372 6.175 1.00 92.25 202 LYS A N 1
ATOM 1598 C CA . LYS A 1 202 ? 6.347 -0.303 4.922 1.00 92.25 202 LYS A CA 1
ATOM 1599 C C . LYS A 1 202 ? 7.350 -0.279 3.777 1.00 92.25 202 LYS A C 1
ATOM 1601 O O . LYS A 1 202 ? 7.891 0.773 3.440 1.00 92.25 202 LYS A O 1
ATOM 1606 N N . VAL A 1 203 ? 7.638 -1.421 3.175 1.00 91.88 203 VAL A N 1
ATOM 1607 C CA . VAL A 1 203 ? 8.370 -1.424 1.895 1.00 91.88 203 VAL A CA 1
ATOM 1608 C C . VAL A 1 203 ? 7.367 -0.941 0.812 1.00 91.88 203 VAL A C 1
ATOM 1610 O O . VAL A 1 203 ? 6.218 -1.168 1.046 1.00 91.88 203 VAL A O 1
ATOM 1613 N N . ALA A 1 204 ? 7.690 -0.179 -0.248 1.00 89.69 204 ALA A N 1
ATOM 1614 C CA . ALA A 1 204 ? 6.953 0.254 -1.482 1.00 89.69 204 ALA A CA 1
ATOM 1615 C C . ALA A 1 204 ? 7.411 -0.429 -2.819 1.00 89.69 204 ALA A C 1
ATOM 1617 O O . ALA A 1 204 ? 8.619 -0.487 -3.023 1.00 89.69 204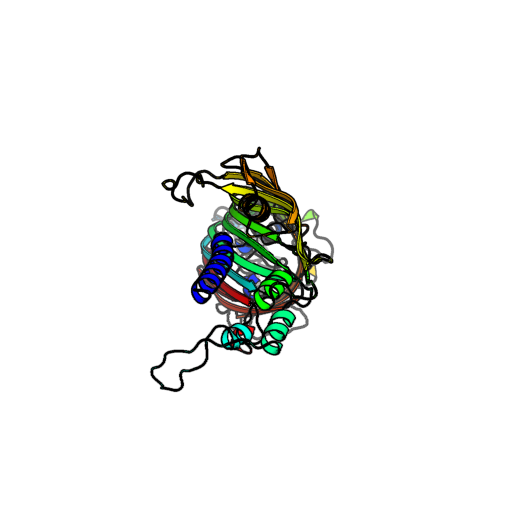 ALA A O 1
ATOM 1618 N N . ALA A 1 205 ? 6.553 -0.850 -3.774 1.00 87.31 205 ALA A N 1
ATOM 1619 C CA . ALA A 1 205 ? 6.927 -1.204 -5.174 1.00 87.31 205 ALA A CA 1
ATOM 1620 C C . ALA A 1 205 ? 5.721 -1.398 -6.138 1.00 87.31 205 ALA A C 1
ATOM 1622 O O . ALA A 1 205 ? 4.735 -2.074 -5.852 1.00 87.31 205 ALA A O 1
ATOM 1623 N N . ASN A 1 206 ? 5.818 -0.870 -7.348 1.00 90.62 206 ASN A N 1
ATOM 1624 C CA . ASN A 1 206 ? 4.886 -1.119 -8.440 1.00 90.62 206 ASN A CA 1
ATOM 1625 C C . ASN A 1 206 ? 5.696 -1.160 -9.736 1.00 90.62 206 ASN A C 1
ATOM 1627 O O . ASN A 1 206 ? 6.603 -0.341 -9.916 1.00 90.62 206 ASN A O 1
ATOM 1631 N N . LEU A 1 207 ? 5.375 -2.114 -10.604 1.00 90.88 207 LEU A N 1
ATOM 1632 C CA . LEU A 1 207 ? 6.007 -2.320 -11.898 1.00 90.88 207 LEU A CA 1
ATOM 1633 C C . LEU A 1 207 ? 4.922 -2.381 -12.972 1.00 90.88 207 LEU A C 1
A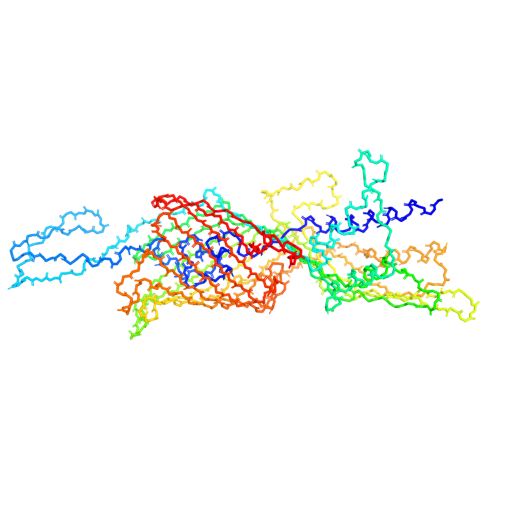TOM 1635 O O . LEU A 1 207 ? 4.175 -3.354 -13.052 1.00 90.88 207 LEU A O 1
ATOM 1639 N N . ASP A 1 208 ? 4.880 -1.351 -13.806 1.00 91.31 208 ASP A N 1
ATOM 1640 C CA . ASP A 1 208 ? 3.980 -1.268 -14.948 1.00 91.31 208 ASP A CA 1
ATOM 1641 C C . ASP A 1 208 ? 4.801 -1.523 -16.223 1.00 91.31 208 ASP A C 1
ATOM 1643 O O . ASP A 1 208 ? 5.810 -0.852 -16.458 1.00 91.31 208 ASP A O 1
ATOM 1647 N N . LEU A 1 209 ? 4.402 -2.515 -17.027 1.00 91.69 209 LEU A N 1
ATOM 1648 C CA . LEU A 1 209 ? 5.122 -2.962 -18.225 1.00 91.69 209 LEU A CA 1
ATOM 1649 C C . LEU A 1 209 ? 4.201 -3.033 -19.452 1.00 91.69 209 LEU A C 1
ATOM 1651 O O . LEU A 1 209 ? 3.271 -3.847 -19.485 1.00 91.69 209 LEU A O 1
ATOM 1655 N N . PRO A 1 210 ? 4.473 -2.237 -20.499 1.00 93.25 210 PRO A N 1
ATOM 1656 C CA . PRO A 1 210 ? 3.837 -2.376 -21.801 1.00 93.25 210 PRO A CA 1
ATOM 1657 C C . PRO A 1 210 ? 3.966 -3.780 -22.407 1.00 93.25 210 PRO A C 1
ATOM 1659 O O . PRO A 1 210 ? 5.025 -4.412 -22.397 1.00 93.25 210 PRO A O 1
ATOM 1662 N N . LYS A 1 211 ? 2.876 -4.232 -23.032 1.00 92.38 211 LYS A N 1
ATOM 1663 C CA . LYS A 1 211 ? 2.744 -5.480 -23.807 1.00 92.38 211 LYS A CA 1
ATOM 1664 C C . LYS A 1 211 ? 3.866 -5.675 -24.830 1.00 92.38 211 LYS A C 1
ATOM 1666 O O . LYS A 1 211 ? 4.237 -6.804 -25.161 1.00 92.38 211 LYS A O 1
ATOM 1671 N N . ASP A 1 212 ? 4.417 -4.578 -25.328 1.00 93.31 212 ASP A N 1
ATOM 1672 C CA . ASP A 1 212 ? 5.441 -4.571 -26.360 1.00 93.31 212 ASP A CA 1
ATOM 1673 C C . ASP A 1 212 ? 6.804 -5.097 -25.903 1.00 93.31 212 ASP A C 1
ATOM 1675 O O . ASP A 1 212 ? 7.538 -5.608 -26.750 1.00 93.31 212 ASP A O 1
ATOM 1679 N N . TYR A 1 213 ? 7.110 -5.125 -24.597 1.00 91.12 213 TYR A N 1
ATOM 1680 C CA . TYR A 1 213 ? 8.261 -5.891 -24.092 1.00 91.12 213 TYR A CA 1
ATOM 1681 C C . TYR A 1 213 ? 8.127 -7.376 -24.440 1.00 91.12 213 TYR A C 1
ATOM 1683 O O . TYR A 1 213 ? 9.056 -7.989 -24.972 1.00 91.12 213 TYR A O 1
ATOM 1691 N N . MET A 1 214 ? 6.942 -7.945 -24.204 1.00 89.69 214 MET A N 1
ATOM 1692 C CA . MET A 1 214 ? 6.658 -9.345 -24.509 1.00 89.69 214 MET A CA 1
ATOM 1693 C C . MET A 1 214 ? 6.510 -9.586 -26.007 1.00 89.69 214 MET A C 1
ATOM 1695 O O . MET A 1 214 ? 7.015 -10.587 -26.514 1.00 89.69 214 MET A O 1
ATOM 1699 N N . ARG A 1 215 ? 5.892 -8.657 -26.750 1.00 92.31 215 ARG A N 1
ATOM 1700 C CA . ARG A 1 215 ? 5.789 -8.773 -28.212 1.00 92.31 215 ARG A CA 1
ATOM 1701 C C . ARG A 1 215 ? 7.178 -8.764 -28.855 1.00 92.31 215 ARG A C 1
ATOM 1703 O O . ARG A 1 215 ? 7.444 -9.605 -29.710 1.00 92.31 215 ARG A O 1
ATOM 1710 N N . PHE A 1 216 ? 8.083 -7.896 -28.402 1.00 91.25 216 PHE A N 1
ATOM 1711 C CA . PHE A 1 216 ? 9.462 -7.882 -28.882 1.00 91.25 216 PHE A CA 1
ATOM 1712 C C . PHE A 1 216 ? 10.218 -9.159 -28.504 1.00 91.25 216 PHE A C 1
ATOM 1714 O O . PHE A 1 216 ? 10.877 -9.747 -29.358 1.00 91.25 216 PHE A O 1
ATOM 1721 N N . PHE A 1 217 ? 10.078 -9.638 -27.264 1.00 89.62 217 PHE A N 1
ATOM 1722 C CA . PHE A 1 217 ? 10.690 -10.897 -26.830 1.00 89.62 217 PHE A CA 1
ATOM 1723 C C . PHE A 1 217 ? 10.224 -12.106 -27.668 1.00 89.62 217 PHE A C 1
ATOM 1725 O O . PHE A 1 217 ? 11.020 -12.992 -27.974 1.00 89.62 217 PHE A O 1
ATOM 1732 N N . PHE A 1 218 ? 8.951 -12.133 -28.075 1.00 90.00 218 PHE A N 1
ATOM 1733 C CA . PHE A 1 218 ? 8.345 -13.237 -28.827 1.00 90.00 218 PHE A CA 1
ATOM 1734 C C . PHE A 1 218 ? 8.545 -13.197 -30.349 1.00 90.00 218 PHE A C 1
ATOM 1736 O O . PHE A 1 218 ? 8.609 -14.263 -30.975 1.00 90.00 218 PHE A O 1
ATOM 1743 N N . PHE A 1 219 ? 8.609 -12.005 -30.949 1.00 89.94 219 PHE A N 1
ATOM 1744 C CA . PHE A 1 219 ? 8.613 -11.824 -32.408 1.00 89.94 219 PHE A CA 1
ATOM 1745 C C . PHE A 1 219 ? 9.858 -11.105 -32.952 1.00 89.94 219 PHE A C 1
ATOM 1747 O O . PHE A 1 219 ? 10.148 -11.212 -34.142 1.00 89.94 219 PHE A O 1
ATOM 1754 N N . GLY A 1 220 ? 10.641 -10.427 -32.108 1.00 89.69 220 GLY A N 1
ATOM 1755 C CA . GLY A 1 220 ? 11.859 -9.730 -32.521 1.00 89.69 220 GLY A CA 1
ATOM 1756 C C . GLY A 1 220 ? 11.585 -8.585 -33.501 1.00 89.69 220 GLY A C 1
ATOM 1757 O O . GLY A 1 220 ? 10.687 -7.775 -33.290 1.00 89.69 220 GLY A O 1
ATOM 1758 N N . LEU A 1 221 ? 12.378 -8.496 -34.569 1.00 87.94 221 LEU A N 1
ATOM 1759 C CA . LEU A 1 221 ? 12.215 -7.500 -35.633 1.00 87.94 221 LEU A CA 1
ATOM 1760 C C . LEU A 1 221 ? 11.710 -8.193 -36.904 1.00 87.94 221 LEU A C 1
ATOM 1762 O O . LEU A 1 221 ? 12.393 -9.076 -37.425 1.00 87.94 221 LEU A O 1
ATOM 1766 N N . ASP A 1 222 ? 10.550 -7.786 -37.423 1.00 84.69 222 ASP A N 1
ATOM 1767 C CA . ASP A 1 222 ? 10.019 -8.324 -38.680 1.00 84.69 222 ASP A CA 1
ATOM 1768 C C . ASP A 1 222 ? 10.830 -7.803 -39.877 1.00 84.69 222 ASP A C 1
ATOM 1770 O O . ASP A 1 222 ? 11.159 -6.619 -39.979 1.00 84.69 222 ASP A O 1
ATOM 1774 N N . SER A 1 223 ? 11.093 -8.694 -40.828 1.00 82.75 223 SER A N 1
ATOM 1775 C CA . SER A 1 223 ? 11.569 -8.399 -42.179 1.00 82.75 223 SER A CA 1
ATOM 1776 C C . SER A 1 223 ? 10.825 -7.264 -42.903 1.00 82.75 223 SER A C 1
ATOM 1778 O O . SER A 1 223 ? 11.466 -6.510 -43.636 1.00 82.75 223 SER A O 1
ATOM 1780 N N . LEU A 1 224 ? 9.512 -7.116 -42.690 1.00 86.00 224 LEU A N 1
ATOM 1781 C CA . LEU A 1 224 ? 8.661 -6.069 -43.273 1.00 86.00 224 LEU A CA 1
ATOM 1782 C C . LEU A 1 224 ? 8.728 -4.738 -42.504 1.00 86.00 224 LEU A C 1
ATOM 1784 O O . LEU A 1 224 ? 8.266 -3.710 -43.000 1.00 86.00 224 LEU A O 1
ATOM 1788 N N . GLY A 1 225 ? 9.341 -4.751 -41.322 1.00 88.44 225 GLY A N 1
ATOM 1789 C CA . GLY A 1 225 ? 9.389 -3.646 -40.378 1.00 88.44 225 GLY A CA 1
ATOM 1790 C C . GLY A 1 225 ? 8.470 -3.858 -39.176 1.00 88.44 225 GLY A C 1
ATOM 1791 O O . GLY A 1 225 ? 7.433 -4.512 -39.244 1.00 88.44 225 GLY A O 1
ATOM 1792 N N . SER A 1 226 ? 8.862 -3.293 -38.045 1.00 93.19 226 SER A N 1
ATOM 1793 C CA . SER A 1 226 ? 8.132 -3.342 -36.780 1.00 93.19 226 SER A CA 1
ATOM 1794 C C . SER A 1 226 ? 8.268 -2.005 -36.065 1.00 93.19 226 SER A C 1
ATOM 1796 O O . SER A 1 226 ? 9.230 -1.273 -36.281 1.00 93.19 226 SER A O 1
ATOM 1798 N N . PHE A 1 227 ? 7.311 -1.698 -35.199 1.00 94.56 227 PHE A N 1
ATOM 1799 C CA . PHE A 1 227 ? 7.356 -0.605 -34.230 1.00 94.56 227 PHE A CA 1
ATOM 1800 C C . PHE A 1 227 ? 7.019 -1.198 -32.864 1.00 94.56 227 PHE A C 1
ATOM 1802 O O . PHE A 1 227 ? 6.165 -2.087 -32.805 1.00 94.56 227 PHE A O 1
ATOM 1809 N N . TYR A 1 228 ? 7.692 -0.733 -31.817 1.00 94.50 228 TYR A N 1
ATOM 1810 C CA . TYR A 1 228 ? 7.513 -1.135 -30.427 1.00 94.50 228 TYR A CA 1
ATOM 1811 C C . TYR A 1 228 ? 7.495 0.097 -29.531 1.00 94.50 228 TYR A C 1
ATOM 1813 O O . TYR A 1 228 ? 8.377 0.953 -29.644 1.00 94.50 228 TYR A O 1
ATOM 1821 N N . ASP A 1 229 ? 6.496 0.154 -28.660 1.00 94.44 229 ASP A N 1
ATOM 1822 C CA . ASP A 1 229 ? 6.220 1.263 -27.758 1.00 94.44 229 ASP A CA 1
ATOM 1823 C C . ASP A 1 229 ? 6.352 0.818 -26.295 1.00 94.44 229 ASP A C 1
ATOM 1825 O O . ASP A 1 229 ? 5.672 -0.106 -25.846 1.00 94.44 229 ASP A O 1
ATOM 1829 N N . PHE A 1 230 ? 7.250 1.461 -25.557 1.00 93.31 230 PHE A N 1
ATOM 1830 C CA . PHE A 1 230 ? 7.474 1.238 -24.129 1.00 93.31 230 PHE A CA 1
ATOM 1831 C C . PHE A 1 230 ? 7.068 2.459 -23.293 1.00 93.31 230 PHE A C 1
ATOM 1833 O O . PHE A 1 230 ? 7.372 2.512 -22.095 1.00 93.31 230 PHE A O 1
ATOM 1840 N N . ASP A 1 231 ? 6.367 3.430 -23.886 1.00 91.94 231 ASP A N 1
ATOM 1841 C CA . ASP A 1 231 ? 5.716 4.500 -23.141 1.00 91.94 231 ASP A CA 1
ATOM 1842 C C . ASP A 1 231 ? 4.759 3.893 -22.097 1.00 91.94 231 ASP A C 1
ATOM 1844 O O . ASP A 1 231 ? 4.032 2.930 -22.347 1.00 91.94 231 ASP A O 1
ATOM 1848 N N . GLY A 1 232 ? 4.786 4.439 -20.880 1.00 88.06 232 GLY A N 1
ATOM 1849 C CA . GLY A 1 232 ? 4.021 3.900 -19.749 1.00 88.06 232 GLY A CA 1
ATOM 1850 C C . GLY A 1 232 ? 4.741 2.823 -18.931 1.00 88.06 232 GLY A C 1
ATOM 1851 O O . GLY A 1 232 ? 4.193 2.382 -17.924 1.00 88.06 232 GLY A O 1
ATOM 1852 N N . THR A 1 233 ? 5.979 2.451 -19.281 1.00 93.12 233 THR A N 1
ATOM 1853 C CA . THR A 1 233 ? 6.855 1.720 -18.347 1.00 93.12 233 THR A CA 1
ATOM 1854 C C . THR A 1 233 ? 7.024 2.523 -17.063 1.00 93.12 233 THR A C 1
ATOM 1856 O O . THR A 1 233 ? 7.369 3.705 -17.106 1.00 93.12 233 THR A O 1
ATOM 1859 N N . SER A 1 234 ? 6.818 1.905 -15.904 1.00 93.19 234 SER A N 1
ATOM 1860 C CA . SER A 1 234 ? 6.981 2.614 -14.637 1.00 93.19 234 SER A CA 1
ATOM 1861 C C . SER A 1 234 ? 7.441 1.695 -13.519 1.00 93.19 234 SER A C 1
ATOM 1863 O O . SER A 1 234 ? 6.849 0.649 -13.275 1.00 93.19 234 SER A O 1
ATOM 1865 N N . ILE A 1 235 ? 8.490 2.117 -12.820 1.00 91.44 235 ILE A N 1
ATOM 1866 C CA . ILE A 1 235 ? 8.998 1.502 -11.596 1.00 91.44 235 ILE A CA 1
ATOM 1867 C C . ILE A 1 235 ? 8.751 2.507 -10.475 1.00 91.44 235 ILE A C 1
ATOM 1869 O O . ILE A 1 235 ? 9.164 3.663 -10.579 1.00 91.44 235 ILE A O 1
ATOM 1873 N N . ARG A 1 236 ? 8.057 2.101 -9.412 1.00 93.81 236 ARG A N 1
ATOM 1874 C CA . ARG A 1 236 ? 7.756 2.969 -8.264 1.00 93.81 236 ARG A CA 1
ATOM 1875 C C . ARG A 1 236 ? 7.863 2.184 -6.966 1.00 93.81 236 ARG A C 1
ATOM 1877 O O . ARG A 1 236 ? 6.889 1.561 -6.570 1.00 93.81 236 ARG A O 1
ATOM 1884 N N . GLY A 1 237 ? 8.999 2.234 -6.280 1.00 94.06 237 GLY A N 1
ATOM 1885 C CA . GLY A 1 237 ? 9.202 1.577 -4.989 1.00 94.06 237 GLY A CA 1
ATOM 1886 C C . GLY A 1 237 ? 9.923 2.416 -3.940 1.00 94.06 237 GLY A C 1
ATOM 1887 O O . GLY A 1 237 ? 10.528 3.432 -4.271 1.00 94.06 237 GLY A O 1
ATOM 1888 N N . TRP A 1 238 ? 9.834 1.998 -2.676 1.00 93.75 238 TRP A N 1
ATOM 1889 C CA . TRP A 1 238 ? 10.544 2.569 -1.528 1.00 93.75 238 TRP A CA 1
ATOM 1890 C C . TRP A 1 238 ? 10.785 1.540 -0.411 1.00 93.75 238 TRP A C 1
ATOM 1892 O O . TRP A 1 238 ? 10.268 0.437 -0.457 1.00 93.75 238 TRP A O 1
ATOM 1902 N N . HIS A 1 239 ? 11.530 1.887 0.632 1.00 93.69 239 HIS A N 1
ATOM 1903 C CA . HIS A 1 239 ? 11.442 1.240 1.944 1.00 93.69 239 HIS A CA 1
ATOM 1904 C C . HIS A 1 239 ? 11.280 2.320 2.997 1.00 93.69 239 HIS A C 1
ATOM 1906 O O . HIS A 1 239 ? 12.121 3.207 3.085 1.00 93.69 239 HIS A O 1
ATOM 1912 N N . LEU A 1 240 ? 10.193 2.276 3.765 1.00 94.38 240 LEU A N 1
ATOM 1913 C CA . LEU A 1 240 ? 9.869 3.243 4.806 1.00 94.38 240 LEU A CA 1
ATOM 1914 C C . LEU A 1 240 ? 9.744 2.577 6.177 1.00 94.38 240 LEU A C 1
ATOM 1916 O O . LEU A 1 240 ? 9.204 1.479 6.313 1.00 94.38 240 LEU A O 1
ATOM 1920 N N . ARG A 1 241 ? 10.126 3.326 7.209 1.00 94.94 241 ARG A N 1
ATOM 1921 C CA . ARG A 1 241 ? 9.730 3.115 8.601 1.00 94.94 241 ARG A CA 1
ATOM 1922 C C . ARG A 1 241 ? 8.932 4.323 9.074 1.00 94.94 241 ARG A C 1
ATOM 1924 O O . ARG A 1 241 ? 9.439 5.444 9.091 1.00 94.94 241 ARG A O 1
ATOM 1931 N N . GLU A 1 242 ? 7.692 4.095 9.484 1.00 95.56 242 GLU A N 1
ATOM 1932 C CA . GLU A 1 242 ? 6.813 5.123 10.039 1.00 95.56 242 GLU A CA 1
ATOM 1933 C C . GLU A 1 242 ? 6.792 5.066 11.563 1.00 95.56 242 GLU A C 1
ATOM 1935 O O . GLU A 1 242 ? 6.496 4.025 12.152 1.00 95.56 242 GLU A O 1
ATOM 1940 N N . TYR A 1 243 ? 7.031 6.212 12.196 1.00 96.19 243 TYR A N 1
ATOM 1941 C CA . TYR A 1 243 ? 6.816 6.444 13.619 1.00 96.19 243 TYR A CA 1
ATOM 1942 C C . TYR A 1 243 ? 5.574 7.322 13.767 1.00 96.19 243 TYR A C 1
ATOM 1944 O O . TYR A 1 243 ? 5.634 8.534 13.546 1.00 96.19 243 TYR A O 1
ATOM 1952 N N . ALA A 1 244 ? 4.440 6.715 14.110 1.00 96.38 244 ALA A N 1
ATOM 1953 C CA . ALA A 1 244 ? 3.174 7.421 14.261 1.00 96.38 244 ALA A CA 1
ATOM 1954 C C . ALA A 1 244 ? 2.894 7.751 15.733 1.00 96.38 244 ALA A C 1
ATOM 1956 O O . ALA A 1 244 ? 3.046 6.895 16.605 1.00 96.38 244 ALA A O 1
ATOM 1957 N N . LEU A 1 245 ? 2.415 8.969 15.984 1.00 97.38 245 LEU A N 1
ATOM 1958 C CA . LEU A 1 245 ? 1.759 9.402 17.216 1.00 97.38 245 LEU A CA 1
ATOM 1959 C C . LEU A 1 245 ? 0.375 9.935 16.841 1.00 97.38 245 LEU A C 1
ATOM 1961 O O . LEU A 1 245 ? 0.252 10.875 16.063 1.00 97.38 245 LEU A O 1
ATOM 1965 N N . SER A 1 246 ? -0.670 9.331 17.386 1.00 96.94 246 SER A N 1
ATOM 1966 C CA . SER A 1 246 ? -2.064 9.684 17.141 1.00 96.94 246 SER A CA 1
ATOM 1967 C C . SER A 1 246 ? -2.754 10.094 18.433 1.00 96.94 246 SER A C 1
ATOM 1969 O O . SER A 1 246 ? -2.497 9.522 19.490 1.00 96.94 246 SER A O 1
ATOM 1971 N N . TYR A 1 247 ? -3.652 11.067 18.332 1.00 97.19 247 TYR A N 1
ATOM 1972 C CA . TYR A 1 247 ? -4.514 11.527 19.410 1.00 97.19 247 TYR A CA 1
ATOM 1973 C C . TYR A 1 247 ? -5.959 11.618 18.921 1.00 97.19 247 TYR A C 1
ATOM 1975 O O . TYR A 1 247 ? -6.204 12.054 17.794 1.00 97.19 247 TYR A O 1
ATOM 1983 N N . ALA A 1 248 ? -6.918 11.259 19.769 1.00 96.88 248 ALA A N 1
ATOM 1984 C CA . ALA A 1 248 ? -8.335 11.421 19.480 1.00 96.88 248 ALA A CA 1
ATOM 1985 C C . ALA A 1 248 ? -9.139 11.836 20.706 1.00 96.88 248 ALA A C 1
ATOM 1987 O O . ALA A 1 248 ? -8.738 11.633 21.851 1.00 96.88 248 ALA A O 1
ATOM 1988 N N . ARG A 1 249 ? -10.316 12.409 20.455 1.00 94.06 249 ARG A N 1
ATOM 1989 C CA . ARG A 1 249 ? -11.255 12.758 21.517 1.00 94.06 249 ARG A CA 1
ATOM 1990 C C . ARG A 1 249 ? -12.696 12.672 21.035 1.00 94.06 249 ARG A C 1
ATOM 1992 O O . ARG A 1 249 ? -13.014 13.076 19.915 1.00 94.06 249 ARG A O 1
ATOM 1999 N N . LYS A 1 250 ? -13.582 12.206 21.918 1.00 92.62 250 LYS A N 1
ATOM 2000 C CA . LYS A 1 250 ? -15.030 12.415 21.788 1.00 92.62 250 LYS A CA 1
ATOM 2001 C C . LYS A 1 250 ? -15.314 13.921 21.878 1.00 92.62 250 LYS A C 1
ATOM 2003 O O . LYS A 1 250 ? -14.691 14.629 22.670 1.00 92.62 250 LYS A O 1
ATOM 2008 N N . LEU A 1 251 ? -16.269 14.403 21.092 1.00 91.25 251 LEU A N 1
ATOM 2009 C CA . LEU A 1 251 ? -16.677 15.801 20.963 1.00 91.25 251 LEU A CA 1
ATOM 2010 C C . LEU A 1 251 ? -18.172 15.938 21.322 1.00 91.25 251 LEU A C 1
ATOM 2012 O O . LEU A 1 251 ? -18.997 16.144 20.429 1.00 91.25 251 LEU A O 1
ATOM 2016 N N . PRO A 1 252 ? -18.570 15.823 22.610 1.00 86.56 252 PRO A N 1
ATOM 2017 C CA . PRO A 1 252 ? -19.983 15.731 22.994 1.00 86.56 252 PRO A CA 1
ATOM 2018 C C . PRO A 1 252 ? -20.832 16.936 22.576 1.00 86.56 252 PRO A C 1
ATOM 2020 O O . PRO A 1 252 ? -22.034 16.795 22.374 1.00 86.56 252 PRO A O 1
ATOM 2023 N N . MET A 1 253 ? -20.213 18.109 22.398 1.00 83.88 253 MET A N 1
ATOM 2024 C CA . MET A 1 253 ? -20.882 19.325 21.923 1.00 83.88 253 MET A CA 1
ATOM 2025 C C . MET A 1 253 ? -21.359 19.251 20.462 1.00 83.88 253 MET A C 1
ATOM 2027 O O . MET A 1 253 ? -22.118 20.117 20.037 1.00 83.88 253 MET A O 1
ATOM 2031 N N . LEU A 1 254 ? -20.918 18.245 19.695 1.00 85.12 254 LEU A N 1
ATOM 2032 C CA . LEU A 1 254 ? -21.363 17.985 18.322 1.00 85.12 254 LEU A CA 1
ATOM 2033 C C . LEU A 1 254 ? -22.453 16.902 18.235 1.00 85.12 254 LEU A C 1
ATOM 2035 O O . LEU A 1 254 ? -22.969 16.651 17.146 1.00 85.12 254 LEU A O 1
ATOM 2039 N N . ASN A 1 255 ? -22.825 16.269 19.353 1.00 86.81 255 ASN A N 1
ATOM 2040 C CA . ASN A 1 255 ? -23.916 15.296 19.378 1.00 86.81 255 ASN A CA 1
ATOM 2041 C C . ASN A 1 255 ? -25.250 16.007 19.072 1.00 86.81 255 ASN A C 1
ATOM 2043 O O . ASN A 1 255 ? -25.646 16.939 19.774 1.00 86.81 255 ASN A O 1
ATOM 2047 N N . TYR A 1 256 ? -25.963 15.566 18.034 1.00 82.62 256 TYR A N 1
ATOM 2048 C CA . TYR A 1 256 ? -27.207 16.189 17.582 1.00 82.62 256 TYR A CA 1
ATOM 2049 C C . TYR A 1 256 ? -28.165 15.183 16.931 1.00 82.62 256 TYR A C 1
ATOM 2051 O O . TYR A 1 256 ? -27.858 14.574 15.905 1.00 82.62 256 TYR A O 1
ATOM 2059 N N . LYS A 1 257 ? -29.381 15.072 17.489 1.00 86.00 257 LYS A N 1
ATOM 2060 C CA . LYS A 1 257 ? -30.468 14.174 17.048 1.00 86.00 257 LYS A CA 1
ATOM 2061 C C . LYS A 1 257 ? -30.040 12.709 16.902 1.00 86.00 257 LYS A C 1
ATOM 2063 O O . LYS A 1 257 ? -30.168 11.945 17.848 1.00 86.00 257 LYS A O 1
ATOM 2068 N N . HIS A 1 258 ? -29.592 12.323 15.709 1.00 83.38 258 HIS A N 1
ATOM 2069 C CA . HIS A 1 258 ? -29.210 10.955 15.359 1.00 83.38 258 HIS A CA 1
ATOM 2070 C C . HIS A 1 258 ? -27.693 10.746 15.355 1.00 83.38 258 HIS A C 1
ATOM 2072 O O . HIS A 1 258 ? -27.263 9.606 15.253 1.00 83.38 258 HIS A O 1
ATOM 2078 N N . PHE A 1 259 ? -26.906 11.817 15.485 1.00 84.69 259 PHE A N 1
ATOM 2079 C CA . PHE A 1 259 ? -25.453 11.771 15.616 1.00 84.69 259 PHE A CA 1
ATOM 2080 C C . PHE A 1 259 ? -25.081 11.825 17.096 1.00 84.69 259 PHE A C 1
ATOM 2082 O O . PHE A 1 259 ? -25.397 12.803 17.778 1.00 84.69 259 PHE A O 1
ATOM 2089 N N . TYR A 1 260 ? -24.419 10.790 17.595 1.00 87.50 260 TYR A N 1
ATOM 2090 C CA . TYR A 1 260 ? -23.893 10.719 18.957 1.00 87.50 260 TYR A CA 1
ATOM 2091 C C . TYR A 1 260 ? -22.517 10.045 18.954 1.00 87.50 260 TYR A C 1
ATOM 2093 O O . TYR A 1 260 ? -22.073 9.531 17.929 1.00 87.50 260 TYR A O 1
ATOM 2101 N N . ASN A 1 261 ? -21.791 10.115 20.074 1.00 88.56 261 ASN A N 1
ATOM 2102 C CA . ASN A 1 261 ? -20.395 9.662 20.163 1.00 88.56 261 ASN A CA 1
ATOM 2103 C C . ASN A 1 261 ? -19.508 10.199 19.023 1.00 88.56 261 ASN A C 1
ATOM 2105 O O . ASN A 1 261 ? -18.629 9.493 18.520 1.00 88.56 261 ASN A O 1
ATOM 2109 N N . VAL A 1 262 ? -19.754 11.452 18.613 1.00 92.56 262 VAL A N 1
ATOM 2110 C CA . VAL A 1 262 ? -18.940 12.133 17.603 1.00 92.56 262 VAL A CA 1
ATOM 2111 C C . VAL A 1 262 ? -17.510 12.221 18.127 1.00 92.56 262 VAL A C 1
ATOM 2113 O O . VAL A 1 262 ? -17.298 12.643 19.262 1.00 92.56 262 VAL A O 1
ATOM 2116 N N . SER A 1 263 ? -16.529 11.836 17.322 1.00 95.00 263 SER A N 1
ATOM 2117 C CA . SER A 1 263 ? -15.108 11.930 17.638 1.00 95.00 263 SER A CA 1
ATOM 2118 C C . SER A 1 263 ? -14.318 12.529 16.482 1.00 95.00 263 SER A C 1
ATOM 2120 O O . SER A 1 263 ? -14.703 12.425 15.316 1.00 95.00 263 SER A O 1
ATOM 2122 N N . ALA A 1 264 ? -13.193 13.154 16.817 1.00 97.38 264 ALA A N 1
ATOM 2123 C CA . ALA A 1 264 ? -12.176 13.559 15.857 1.00 97.38 264 ALA A CA 1
ATOM 2124 C C . ALA A 1 264 ? -10.804 13.073 16.328 1.00 97.38 264 ALA A C 1
ATOM 2126 O O . ALA A 1 264 ? -10.581 12.886 17.528 1.00 97.38 264 ALA A O 1
ATOM 2127 N N . GLY A 1 265 ? -9.890 12.877 15.382 1.00 97.88 265 GLY A N 1
ATOM 2128 C CA . GLY A 1 265 ? -8.523 12.465 15.667 1.00 97.88 265 GLY A CA 1
ATOM 2129 C C . GLY A 1 265 ? -7.516 13.016 14.667 1.00 97.88 265 GLY A C 1
ATOM 2130 O O . GLY A 1 265 ? -7.853 13.334 13.525 1.00 97.88 265 GLY A O 1
ATOM 2131 N N . LEU A 1 266 ? -6.277 13.110 15.133 1.00 98.44 266 LEU A N 1
ATOM 2132 C CA . LEU A 1 266 ? -5.102 13.590 14.418 1.00 98.44 266 LEU A CA 1
ATOM 2133 C C . LEU A 1 266 ? -3.982 12.563 14.599 1.00 98.44 266 LEU A C 1
ATOM 2135 O O . LEU A 1 266 ? -3.678 12.186 15.728 1.00 98.44 266 LEU A O 1
ATOM 2139 N N . GLY A 1 267 ? -3.355 12.144 13.506 1.00 98.12 267 GLY A N 1
ATOM 2140 C CA . GLY A 1 267 ? -2.089 11.420 13.498 1.00 98.12 267 GLY A CA 1
ATOM 2141 C C . GLY A 1 267 ? -0.968 12.315 12.982 1.00 98.12 267 GLY A C 1
ATOM 2142 O O . GLY A 1 267 ? -1.152 13.040 12.009 1.00 98.12 267 GLY A O 1
ATOM 2143 N N . LEU A 1 268 ? 0.193 12.252 13.625 1.00 98.50 268 LEU A N 1
ATOM 2144 C CA . LEU A 1 268 ? 1.452 12.818 13.154 1.00 98.50 268 LEU A CA 1
ATOM 2145 C C . LEU A 1 268 ? 2.441 11.670 12.948 1.00 98.50 268 LEU A C 1
ATOM 2147 O O . LEU A 1 268 ? 2.602 10.820 13.825 1.00 98.50 268 LEU A O 1
ATOM 2151 N N . LYS A 1 269 ? 3.103 11.647 11.794 1.00 98.44 269 LYS A N 1
ATOM 2152 C CA . LYS A 1 269 ? 4.073 10.623 11.400 1.00 98.44 269 LYS A CA 1
ATOM 2153 C C . LYS A 1 269 ? 5.428 11.270 11.146 1.00 98.44 269 LYS A C 1
ATOM 2155 O O . LYS A 1 269 ? 5.515 12.196 10.343 1.00 98.44 269 LYS A O 1
ATOM 2160 N N . LEU A 1 270 ? 6.479 10.748 11.772 1.00 98.31 270 LEU A N 1
ATOM 2161 C CA . LEU A 1 270 ? 7.846 10.872 11.263 1.00 98.31 270 LEU A CA 1
ATOM 2162 C C . LEU A 1 270 ? 8.095 9.667 10.355 1.00 98.31 270 LEU A C 1
ATOM 2164 O O . LEU A 1 270 ? 7.890 8.529 10.776 1.00 98.31 270 LEU A O 1
ATOM 2168 N N . VAL A 1 271 ? 8.518 9.912 9.119 1.00 98.19 271 VAL A N 1
ATOM 2169 C CA . VAL A 1 271 ? 8.745 8.864 8.119 1.00 98.19 271 VAL A CA 1
ATOM 2170 C C . VAL A 1 271 ? 10.224 8.828 7.768 1.00 98.19 271 VAL A C 1
ATOM 2172 O O . VAL A 1 271 ? 10.786 9.823 7.318 1.00 98.19 271 VAL A O 1
ATOM 2175 N N . HIS A 1 272 ? 10.861 7.685 7.987 1.00 97.69 272 HIS A N 1
ATOM 2176 C CA . HIS A 1 272 ? 12.238 7.418 7.591 1.00 97.69 272 HIS A CA 1
ATOM 2177 C C . HIS A 1 272 ? 12.229 6.575 6.322 1.00 97.69 272 HIS A C 1
ATOM 2179 O O . HIS A 1 272 ? 11.774 5.436 6.346 1.00 97.69 272 HIS A O 1
ATOM 2185 N N . GLY A 1 273 ? 12.718 7.137 5.223 1.00 96.12 273 GLY A N 1
ATOM 2186 C CA . GLY A 1 273 ? 12.933 6.431 3.971 1.00 96.12 273 GLY A CA 1
ATOM 2187 C C . GLY A 1 273 ? 14.333 5.831 3.923 1.00 96.12 273 GLY A C 1
ATOM 2188 O O . GLY A 1 273 ? 15.317 6.545 4.091 1.00 96.12 273 GLY A O 1
ATOM 2189 N N . TYR A 1 274 ? 14.432 4.530 3.697 1.00 93.56 274 TYR A N 1
ATOM 2190 C CA . TYR A 1 274 ? 15.673 3.774 3.549 1.00 93.56 274 TYR A CA 1
ATOM 2191 C C . TYR A 1 274 ? 16.067 3.609 2.087 1.00 93.56 274 TYR A C 1
ATOM 2193 O O . TYR A 1 274 ? 17.245 3.719 1.762 1.00 93.56 274 TYR A O 1
ATOM 2201 N N . GLU A 1 275 ? 15.093 3.387 1.210 1.00 92.81 275 GLU A N 1
ATOM 2202 C CA . GLU A 1 275 ? 15.303 3.210 -0.227 1.00 92.81 275 GLU A CA 1
ATOM 2203 C C . GLU A 1 275 ? 14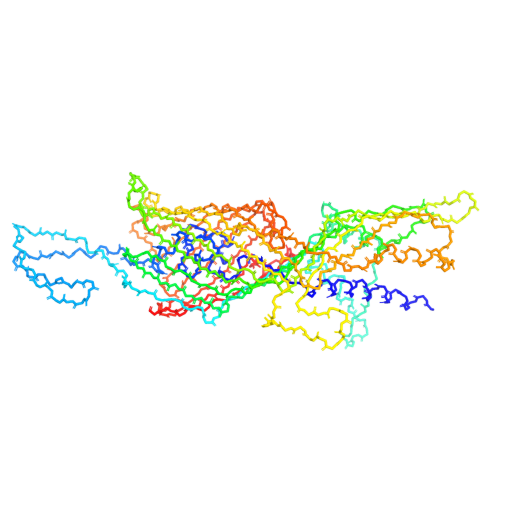.156 3.845 -1.009 1.00 92.81 275 GLU A C 1
ATOM 2205 O O . GLU A 1 275 ? 13.041 3.940 -0.497 1.00 92.81 275 GLU A O 1
ATOM 2210 N N . VAL A 1 276 ? 14.412 4.262 -2.247 1.00 94.75 276 VAL A N 1
ATOM 2211 C CA . VAL A 1 276 ? 13.397 4.664 -3.228 1.00 94.75 276 VAL A CA 1
ATOM 2212 C C . VAL A 1 276 ? 13.914 4.454 -4.646 1.00 94.75 276 VAL A C 1
ATOM 2214 O O . VAL A 1 276 ? 15.092 4.681 -4.928 1.00 94.75 276 VAL A O 1
ATOM 2217 N N . ALA A 1 277 ? 13.016 4.057 -5.542 1.00 94.81 277 ALA A N 1
ATOM 2218 C CA . ALA A 1 277 ? 13.213 4.050 -6.984 1.00 94.81 277 ALA A CA 1
ATOM 2219 C C . ALA A 1 277 ? 11.903 4.466 -7.661 1.00 94.81 277 ALA A C 1
ATOM 2221 O O . ALA A 1 277 ? 10.925 3.726 -7.605 1.00 94.81 277 ALA A O 1
ATOM 2222 N N . ILE A 1 278 ? 11.862 5.648 -8.276 1.00 94.88 278 ILE A N 1
ATOM 2223 C CA . ILE A 1 278 ? 10.660 6.170 -8.938 1.00 94.88 278 ILE A CA 1
ATOM 2224 C C . ILE A 1 278 ? 10.951 6.647 -10.360 1.00 94.88 278 ILE A C 1
ATOM 2226 O O . ILE A 1 278 ? 11.871 7.422 -10.612 1.00 94.88 278 ILE A O 1
ATOM 2230 N N . THR A 1 279 ? 10.126 6.212 -11.302 1.00 94.81 279 THR A N 1
ATOM 2231 C CA . THR A 1 279 ? 10.083 6.736 -12.664 1.00 94.81 279 THR A CA 1
ATOM 2232 C C . THR A 1 279 ? 9.346 8.074 -12.669 1.00 94.81 279 THR A C 1
ATOM 2234 O O . THR A 1 279 ? 8.135 8.112 -12.466 1.00 94.81 279 THR A O 1
ATOM 2237 N N . GLU A 1 280 ? 10.055 9.172 -12.936 1.00 93.62 280 GLU A N 1
ATOM 2238 C CA . GLU A 1 280 ? 9.413 10.464 -13.222 1.00 93.62 280 GLU A CA 1
ATOM 2239 C C . GLU A 1 280 ? 8.889 10.525 -14.657 1.00 93.62 280 GLU A C 1
ATOM 2241 O O . GLU A 1 280 ? 7.872 11.162 -14.931 1.00 93.62 280 GLU A O 1
ATOM 2246 N N . LYS A 1 281 ? 9.606 9.881 -15.583 1.00 93.31 281 LYS A N 1
ATOM 2247 C CA . LYS A 1 281 ? 9.291 9.872 -17.009 1.00 93.31 281 LYS A CA 1
ATOM 2248 C C . LYS A 1 281 ? 9.849 8.620 -17.667 1.00 93.31 281 LYS A C 1
ATOM 2250 O O . LYS A 1 281 ? 10.988 8.238 -17.397 1.00 93.31 281 LYS A O 1
ATOM 2255 N N . TYR A 1 282 ? 9.083 8.019 -18.566 1.00 93.44 282 TYR A N 1
ATOM 2256 C CA . TYR A 1 282 ? 9.577 6.956 -19.428 1.00 93.44 282 TYR A CA 1
ATOM 2257 C C . TYR A 1 282 ? 8.858 7.021 -20.767 1.00 93.44 282 TYR A C 1
ATOM 2259 O O . TYR A 1 282 ? 7.773 6.462 -20.927 1.00 93.44 282 TYR A O 1
ATOM 2267 N N . ASN A 1 283 ? 9.476 7.735 -21.703 1.00 93.75 283 ASN A N 1
ATOM 2268 C CA . ASN A 1 283 ? 9.066 7.724 -23.094 1.00 93.75 283 ASN A CA 1
ATOM 2269 C C . ASN A 1 283 ? 10.152 6.967 -23.861 1.00 93.75 283 ASN A C 1
ATOM 2271 O O . ASN A 1 283 ? 11.315 7.383 -23.844 1.00 93.75 283 ASN A O 1
ATOM 2275 N N . ALA A 1 284 ? 9.820 5.836 -24.470 1.00 92.12 284 ALA A N 1
ATOM 2276 C CA . ALA A 1 284 ? 10.791 5.016 -25.176 1.00 92.12 284 ALA A CA 1
ATOM 2277 C C . ALA A 1 284 ? 10.122 4.168 -26.254 1.00 92.12 284 ALA A C 1
ATOM 2279 O O . ALA A 1 284 ? 9.197 3.412 -25.988 1.00 92.12 284 ALA A O 1
ATOM 2280 N N . SER A 1 285 ? 10.653 4.220 -27.469 1.00 93.31 285 SER A N 1
ATOM 2281 C CA . SER A 1 285 ? 10.195 3.383 -28.576 1.00 93.31 285 SER A CA 1
ATOM 2282 C C . SER A 1 285 ? 11.347 3.015 -29.501 1.00 93.31 285 SER A C 1
ATOM 2284 O O . SER A 1 285 ? 12.348 3.734 -29.609 1.00 93.31 285 SER A O 1
ATOM 2286 N N . PHE A 1 286 ? 11.200 1.904 -30.222 1.00 90.88 286 PHE A N 1
ATOM 2287 C CA . PHE A 1 286 ? 12.025 1.648 -31.399 1.00 90.88 286 PHE A CA 1
ATOM 2288 C C . PHE A 1 286 ? 11.224 1.047 -32.548 1.00 90.88 286 PHE A C 1
ATOM 2290 O O . PHE A 1 286 ? 10.172 0.435 -32.380 1.00 90.88 286 PHE A O 1
ATOM 2297 N N . ALA A 1 287 ? 11.758 1.203 -33.751 1.00 92.19 287 ALA A N 1
ATOM 2298 C CA . ALA A 1 287 ? 11.239 0.622 -34.971 1.00 92.19 287 ALA A CA 1
ATOM 2299 C C . ALA A 1 287 ? 12.375 0.056 -35.813 1.00 92.19 287 ALA A C 1
ATOM 2301 O O . ALA A 1 287 ? 13.458 0.632 -35.833 1.00 92.19 287 ALA A O 1
ATOM 2302 N N . ASN A 1 288 ? 12.113 -0.985 -36.596 1.00 91.88 288 ASN A N 1
ATOM 2303 C CA . ASN A 1 288 ? 12.942 -1.296 -37.755 1.00 91.88 288 ASN A CA 1
ATOM 2304 C C . ASN A 1 288 ? 12.157 -1.039 -39.045 1.00 91.88 288 ASN A C 1
ATOM 2306 O O . ASN A 1 288 ? 10.954 -1.293 -39.114 1.00 91.88 288 ASN A O 1
ATOM 2310 N N . LYS A 1 289 ? 12.833 -0.530 -40.076 1.00 90.38 289 LYS A N 1
ATOM 2311 C CA . LYS A 1 289 ? 12.242 -0.273 -41.398 1.00 90.38 289 LYS A CA 1
ATOM 2312 C C . LYS A 1 289 ? 13.140 -0.845 -42.495 1.00 90.38 289 LYS A C 1
ATOM 2314 O O . LYS A 1 289 ? 14.352 -0.660 -42.403 1.00 90.38 289 LYS A O 1
ATOM 2319 N N . PRO A 1 290 ? 12.598 -1.514 -43.528 1.00 87.44 290 PRO A N 1
ATOM 2320 C CA . PRO A 1 290 ? 13.388 -1.924 -44.687 1.00 87.44 290 PRO A CA 1
ATOM 2321 C C . PRO A 1 290 ? 14.029 -0.708 -45.368 1.00 87.44 290 PRO A C 1
ATOM 2323 O O . PRO A 1 290 ? 13.336 0.257 -45.698 1.00 87.44 290 PRO A O 1
ATOM 2326 N N . ASN A 1 291 ? 15.343 -0.748 -45.588 1.00 82.44 291 ASN A N 1
ATOM 2327 C CA . ASN A 1 291 ? 16.058 0.323 -46.278 1.00 82.44 291 ASN A CA 1
ATOM 2328 C C . ASN A 1 291 ? 15.937 0.119 -47.806 1.00 82.44 291 ASN A C 1
ATOM 2330 O O . ASN A 1 291 ? 16.238 -0.977 -48.287 1.00 82.44 291 ASN A O 1
ATOM 2334 N N . PRO A 1 292 ? 15.555 1.140 -48.604 1.00 81.88 292 PRO A N 1
ATOM 2335 C CA . PRO A 1 292 ? 15.479 1.030 -50.066 1.00 81.88 292 PRO A CA 1
ATOM 2336 C C . PRO A 1 292 ? 16.787 0.605 -50.755 1.00 81.88 292 PRO A C 1
ATOM 2338 O O . PRO A 1 292 ? 16.746 0.068 -51.859 1.00 81.88 292 PRO A O 1
ATOM 2341 N N . ASN A 1 293 ? 17.937 0.821 -50.109 1.00 81.69 293 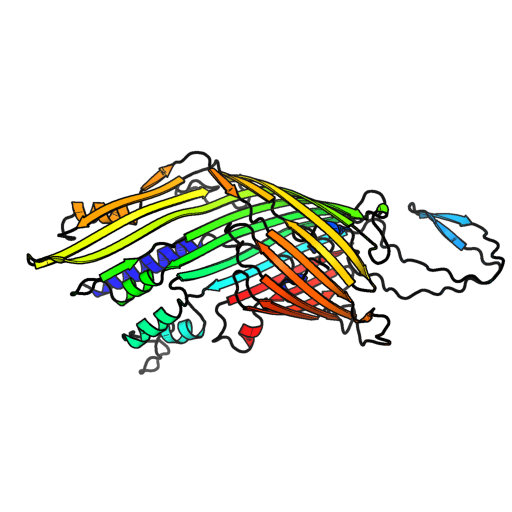ASN A N 1
ATOM 2342 C CA . ASN A 1 293 ? 19.260 0.422 -50.598 1.00 81.69 293 ASN A CA 1
ATOM 2343 C C . ASN A 1 293 ? 19.682 -0.991 -50.135 1.00 81.69 293 ASN A C 1
ATOM 2345 O O . ASN A 1 293 ? 20.805 -1.414 -50.405 1.00 81.69 293 ASN A O 1
ATOM 2349 N N . GLY A 1 294 ? 18.790 -1.721 -49.456 1.00 77.94 294 GLY A N 1
ATOM 2350 C CA . GLY A 1 294 ? 19.032 -3.037 -48.865 1.00 77.94 294 GLY A CA 1
ATOM 2351 C C . GLY A 1 294 ? 19.361 -2.976 -47.369 1.00 77.94 294 GLY A C 1
ATOM 2352 O O . GLY A 1 294 ? 20.018 -2.051 -46.898 1.00 77.94 294 GLY A O 1
ATOM 2353 N N . GLY A 1 295 ? 18.914 -3.989 -46.621 1.00 82.25 295 GLY A N 1
ATOM 2354 C CA . GLY A 1 295 ? 19.041 -4.050 -45.161 1.00 82.25 295 GLY A CA 1
ATOM 2355 C C . GLY A 1 295 ? 17.874 -3.382 -44.426 1.00 82.25 295 GLY A C 1
ATOM 2356 O O . GLY A 1 295 ? 16.792 -3.205 -44.989 1.00 82.25 295 GLY A O 1
ATOM 2357 N N . TRP A 1 296 ? 18.095 -3.025 -43.159 1.00 85.38 296 TRP A N 1
ATOM 2358 C CA . TRP A 1 296 ? 17.096 -2.400 -42.290 1.00 85.38 296 TRP A CA 1
ATOM 2359 C C . TRP A 1 296 ? 17.716 -1.271 -41.474 1.00 85.38 296 TRP A C 1
ATOM 2361 O O . TRP A 1 296 ? 18.821 -1.421 -40.954 1.00 85.38 296 TRP A O 1
ATOM 2371 N N . ASP A 1 297 ? 16.956 -0.196 -41.299 1.00 87.81 297 ASP A N 1
ATOM 2372 C CA . ASP A 1 297 ? 17.283 0.894 -40.387 1.00 87.81 297 ASP A CA 1
ATOM 2373 C C . ASP A 1 297 ? 16.584 0.635 -39.050 1.00 87.81 297 ASP A C 1
ATOM 2375 O O . ASP A 1 297 ? 15.358 0.502 -39.019 1.00 87.81 297 ASP A O 1
ATOM 2379 N N . LEU A 1 298 ? 17.340 0.578 -37.950 1.00 87.56 298 LEU A N 1
ATOM 2380 C CA . LEU A 1 298 ? 16.801 0.581 -36.589 1.00 87.56 298 LEU A CA 1
ATOM 2381 C C . LEU A 1 298 ? 16.725 2.029 -36.092 1.00 87.56 298 LEU A C 1
ATOM 2383 O O . LEU A 1 298 ? 17.737 2.718 -35.994 1.00 87.56 298 LEU A O 1
ATOM 2387 N N . ILE A 1 299 ? 15.524 2.492 -35.778 1.00 89.88 299 ILE A N 1
ATOM 2388 C CA . ILE A 1 299 ? 15.228 3.846 -35.314 1.00 89.88 299 ILE A CA 1
ATOM 2389 C C . ILE A 1 299 ? 14.810 3.745 -33.853 1.00 89.88 299 ILE A C 1
ATOM 2391 O O . ILE A 1 299 ? 13.913 2.964 -33.551 1.00 89.88 299 ILE A O 1
ATOM 2395 N N . GLY A 1 300 ? 15.408 4.528 -32.961 1.00 89.38 300 GLY A N 1
ATOM 2396 C CA . GLY A 1 300 ? 15.023 4.563 -31.549 1.00 89.38 300 GLY A CA 1
ATOM 2397 C C . GLY A 1 300 ? 14.871 5.982 -31.026 1.00 89.38 300 GLY A C 1
ATOM 2398 O O . GLY A 1 300 ? 15.593 6.884 -31.455 1.00 89.38 300 GLY A O 1
ATOM 2399 N N . ASN A 1 301 ? 13.946 6.165 -30.088 1.00 90.94 301 ASN A N 1
ATOM 2400 C CA . ASN A 1 301 ? 13.769 7.383 -29.307 1.00 90.94 301 ASN A CA 1
ATOM 2401 C C . ASN A 1 301 ? 13.650 6.991 -27.831 1.00 90.94 301 ASN A C 1
ATOM 2403 O O . ASN A 1 301 ? 12.873 6.103 -27.499 1.00 90.94 301 ASN A O 1
ATOM 2407 N N . PHE A 1 302 ? 14.448 7.626 -26.976 1.00 89.62 302 PHE A N 1
ATOM 2408 C CA . PHE A 1 302 ? 14.508 7.370 -25.540 1.00 89.62 302 PHE A CA 1
ATOM 2409 C C . PHE A 1 302 ? 14.584 8.711 -24.814 1.00 89.62 302 PHE A C 1
ATOM 2411 O O . PHE A 1 302 ? 15.460 9.527 -25.103 1.00 89.62 302 PHE A O 1
ATOM 2418 N N . ASP A 1 303 ? 13.655 8.936 -23.894 1.00 92.50 303 ASP A N 1
ATOM 2419 C CA . ASP A 1 303 ? 13.537 10.129 -23.060 1.00 92.50 303 ASP A CA 1
ATOM 2420 C C . ASP A 1 303 ? 12.963 9.697 -21.697 1.00 92.50 303 ASP A C 1
ATOM 2422 O O . ASP A 1 303 ? 11.762 9.780 -21.418 1.00 92.50 303 ASP A O 1
ATOM 2426 N N . THR A 1 304 ? 13.848 9.124 -20.880 1.00 92.31 304 THR A N 1
ATOM 2427 C CA . THR A 1 304 ? 13.551 8.445 -19.614 1.00 92.31 304 THR A CA 1
ATOM 2428 C C . THR A 1 304 ? 14.290 9.109 -18.449 1.00 92.31 304 THR A C 1
ATOM 2430 O O . THR A 1 304 ? 15.418 9.587 -18.596 1.00 92.31 304 THR A O 1
ATOM 2433 N N . ARG A 1 305 ? 13.651 9.141 -17.273 1.00 93.81 305 ARG A N 1
ATOM 2434 C CA . ARG A 1 305 ? 14.225 9.638 -16.018 1.00 93.81 305 ARG A CA 1
ATOM 2435 C C . ARG A 1 305 ? 13.703 8.833 -14.831 1.00 93.81 305 ARG A C 1
ATOM 2437 O O . ARG A 1 305 ? 12.498 8.800 -14.570 1.00 93.81 305 ARG A O 1
ATOM 2444 N N . ILE A 1 306 ? 14.623 8.200 -14.107 1.00 93.69 306 ILE A N 1
ATOM 2445 C CA . ILE A 1 306 ? 14.346 7.425 -12.891 1.00 93.69 306 ILE A CA 1
ATOM 2446 C C . ILE A 1 306 ? 15.178 8.013 -11.748 1.00 93.69 306 ILE A C 1
ATOM 2448 O O . ILE A 1 306 ? 16.400 8.086 -11.864 1.00 93.69 306 ILE A O 1
ATOM 2452 N N . LEU A 1 307 ? 14.535 8.418 -10.652 1.00 95.69 307 LEU A N 1
ATOM 2453 C CA . LEU A 1 307 ? 15.204 8.896 -9.438 1.00 95.69 307 LEU A CA 1
ATOM 2454 C C . LEU A 1 307 ? 15.348 7.759 -8.425 1.00 95.69 307 LEU A C 1
ATOM 2456 O O . LEU A 1 307 ? 14.424 6.964 -8.238 1.00 95.69 307 LEU A O 1
ATOM 2460 N N . ARG A 1 308 ? 16.503 7.690 -7.762 1.00 94.81 308 ARG A N 1
ATOM 2461 C CA . ARG A 1 308 ? 16.840 6.681 -6.751 1.00 94.81 308 ARG A CA 1
ATOM 2462 C C . ARG A 1 308 ? 17.559 7.305 -5.556 1.00 94.81 308 ARG A C 1
ATOM 2464 O O . ARG A 1 308 ? 18.306 8.268 -5.710 1.00 94.81 308 ARG A O 1
ATOM 2471 N N . SER A 1 309 ? 17.354 6.751 -4.368 1.00 94.12 309 SER A N 1
ATOM 2472 C CA . SER A 1 309 ? 18.105 7.085 -3.147 1.00 94.12 309 SER A CA 1
ATOM 2473 C C . SER A 1 309 ? 18.106 5.873 -2.216 1.00 94.12 309 SER A C 1
ATOM 2475 O O . SER A 1 309 ? 17.148 5.102 -2.209 1.00 94.12 309 SER A O 1
ATOM 2477 N N . THR A 1 310 ? 19.203 5.662 -1.490 1.00 91.75 310 THR A N 1
ATOM 2478 C CA . THR A 1 310 ? 19.492 4.425 -0.744 1.00 91.75 310 THR A CA 1
ATOM 2479 C C . THR A 1 310 ? 20.259 4.713 0.546 1.00 91.75 310 THR A C 1
ATOM 2481 O O . THR A 1 310 ? 21.060 5.646 0.640 1.00 91.75 310 THR A O 1
ATOM 2484 N N . SER A 1 311 ? 19.997 3.910 1.577 1.00 87.75 311 SER A N 1
ATOM 2485 C CA . SER A 1 311 ? 20.579 4.078 2.915 1.00 87.75 311 SER A CA 1
ATOM 2486 C C . SER A 1 311 ? 22.005 3.535 3.026 1.00 87.75 311 SER A C 1
ATOM 2488 O O . SER A 1 311 ? 22.726 3.943 3.934 1.00 87.75 311 SER A O 1
ATOM 2490 N N . PHE A 1 312 ? 22.435 2.709 2.072 1.00 82.69 312 PHE A N 1
ATOM 2491 C CA . PHE A 1 312 ? 23.802 2.228 1.838 1.00 82.69 312 PHE A CA 1
ATOM 2492 C C . PHE A 1 312 ? 24.347 2.844 0.539 1.00 82.69 312 PHE A C 1
ATOM 2494 O O . PHE A 1 312 ? 23.556 3.270 -0.306 1.00 82.69 312 PHE A O 1
ATOM 2501 N N . ASN A 1 313 ? 25.666 2.954 0.361 1.00 80.88 313 ASN A N 1
ATOM 2502 C CA . ASN A 1 313 ? 26.267 3.398 -0.898 1.00 80.88 313 ASN A CA 1
ATOM 2503 C C . ASN A 1 313 ? 26.190 2.282 -1.958 1.00 80.88 313 ASN A C 1
ATOM 2505 O O . ASN A 1 313 ? 26.859 1.266 -1.800 1.00 80.88 313 ASN A O 1
ATOM 2509 N N . PRO A 1 314 ? 25.456 2.459 -3.072 1.00 73.00 314 PRO A N 1
ATOM 2510 C CA . PRO A 1 314 ? 25.363 1.437 -4.113 1.00 73.00 314 PRO A CA 1
ATOM 2511 C C . PRO A 1 314 ? 26.641 1.306 -4.964 1.00 73.00 314 PRO A C 1
ATOM 2513 O O . PRO A 1 314 ? 26.680 0.446 -5.836 1.00 73.00 314 PRO A O 1
ATOM 2516 N N . ASP A 1 315 ? 27.648 2.166 -4.754 1.00 78.12 315 ASP A N 1
ATOM 2517 C CA . ASP A 1 315 ? 28.953 2.114 -5.434 1.00 78.12 315 ASP A CA 1
ATOM 2518 C C . ASP A 1 315 ? 30.073 1.489 -4.573 1.00 78.12 315 ASP A C 1
ATOM 2520 O O . ASP A 1 315 ? 31.225 1.459 -5.008 1.00 78.12 315 ASP A O 1
ATOM 2524 N N . ASP A 1 316 ? 29.775 1.032 -3.349 1.00 79.44 316 ASP A N 1
ATOM 2525 C CA . ASP A 1 316 ? 30.723 0.302 -2.497 1.00 79.44 316 ASP A CA 1
ATOM 2526 C C . ASP A 1 316 ? 30.244 -1.140 -2.302 1.00 79.44 316 ASP A C 1
ATOM 2528 O O . ASP A 1 316 ? 29.343 -1.404 -1.508 1.00 79.44 316 ASP A O 1
ATOM 2532 N N . ASP A 1 317 ? 30.893 -2.080 -2.997 1.00 72.62 317 ASP A N 1
ATOM 2533 C CA . ASP A 1 317 ? 30.617 -3.524 -2.919 1.00 72.62 317 ASP A CA 1
ATOM 2534 C C . ASP A 1 317 ? 30.762 -4.110 -1.491 1.00 72.62 317 ASP A C 1
ATOM 2536 O O . ASP A 1 317 ? 30.424 -5.273 -1.266 1.00 72.62 317 ASP A O 1
ATOM 2540 N N . ASN A 1 318 ? 31.284 -3.336 -0.527 1.00 76.19 318 ASN A N 1
ATOM 2541 C CA . ASN A 1 318 ? 31.474 -3.731 0.870 1.00 76.19 318 ASN A CA 1
ATOM 2542 C C . ASN A 1 318 ? 30.460 -3.087 1.844 1.00 76.19 318 ASN A C 1
ATOM 2544 O O . ASN A 1 318 ? 30.458 -3.461 3.019 1.00 76.19 318 ASN A O 1
ATOM 2548 N N . GLU A 1 319 ? 29.625 -2.121 1.423 1.00 73.06 319 GLU A N 1
ATOM 2549 C CA . GLU A 1 319 ? 28.601 -1.526 2.303 1.00 73.06 319 GLU A CA 1
ATOM 2550 C C . GLU A 1 319 ? 27.315 -2.368 2.271 1.00 73.06 319 GLU A C 1
ATOM 2552 O O . GLU A 1 319 ? 26.468 -2.234 1.390 1.00 73.06 319 GLU A O 1
ATOM 2557 N N . GLU A 1 320 ? 27.156 -3.248 3.262 1.00 65.88 320 GLU A N 1
ATOM 2558 C CA . GLU A 1 320 ? 25.946 -4.063 3.410 1.00 65.88 320 GLU A CA 1
ATOM 2559 C C . GLU A 1 320 ? 24.715 -3.226 3.806 1.00 65.88 320 GLU A C 1
ATOM 2561 O O . GLU A 1 320 ? 24.782 -2.306 4.629 1.00 65.88 320 GLU A O 1
ATOM 2566 N N . TYR A 1 321 ? 23.549 -3.605 3.275 1.00 67.75 321 TYR A N 1
ATOM 2567 C CA . TYR A 1 321 ? 22.260 -3.043 3.675 1.00 67.75 321 TYR A CA 1
ATOM 2568 C C . TYR A 1 321 ? 21.998 -3.251 5.178 1.00 67.75 321 TYR A C 1
ATOM 2570 O O . TYR A 1 321 ? 21.972 -4.378 5.679 1.00 67.75 321 TYR A O 1
ATOM 2578 N N . ASN A 1 322 ? 21.730 -2.156 5.896 1.00 69.12 322 ASN A N 1
ATOM 2579 C CA . ASN A 1 322 ? 21.410 -2.175 7.321 1.00 69.12 322 ASN A CA 1
ATOM 2580 C C . ASN A 1 322 ? 19.980 -1.647 7.573 1.00 69.12 322 ASN A C 1
ATOM 2582 O O . ASN A 1 322 ? 19.785 -0.428 7.589 1.00 69.12 322 ASN A O 1
ATOM 2586 N N . PRO A 1 323 ? 18.993 -2.513 7.886 1.00 60.41 323 PRO A N 1
ATOM 2587 C CA . PRO A 1 323 ? 17.602 -2.101 8.125 1.00 60.41 323 PRO A CA 1
ATOM 2588 C C . PRO A 1 323 ? 17.410 -1.244 9.392 1.00 60.41 323 PRO A C 1
ATOM 2590 O O . PRO A 1 323 ? 16.322 -0.723 9.642 1.00 60.41 323 PRO A O 1
ATOM 2593 N N . ILE A 1 324 ? 18.436 -1.101 10.234 1.00 70.81 324 ILE A N 1
ATOM 2594 C CA . ILE A 1 324 ? 18.435 -0.278 11.457 1.00 70.81 324 ILE A CA 1
ATOM 2595 C C . ILE A 1 324 ? 19.339 0.965 11.271 1.00 70.81 324 ILE A C 1
ATOM 2597 O O . ILE A 1 324 ? 19.480 1.782 12.177 1.00 70.81 324 ILE A O 1
ATOM 2601 N N . GLY A 1 325 ? 19.935 1.141 10.087 1.00 76.88 325 GLY A N 1
ATOM 2602 C CA . GLY A 1 325 ? 20.842 2.241 9.770 1.00 76.88 325 GLY A CA 1
ATOM 2603 C C . GLY A 1 325 ? 20.184 3.625 9.725 1.00 76.88 325 GLY A C 1
ATOM 2604 O O . GLY A 1 325 ? 18.976 3.799 9.929 1.00 76.88 325 GLY A O 1
ATOM 2605 N N . SER A 1 326 ? 21.007 4.632 9.426 1.00 90.25 326 SER A N 1
ATOM 2606 C CA . SER A 1 326 ? 20.537 5.990 9.140 1.00 90.25 326 SER A CA 1
ATOM 2607 C C . SER A 1 326 ? 19.688 6.002 7.861 1.00 90.25 326 SER A C 1
ATOM 2609 O O . SER A 1 326 ? 20.114 5.416 6.865 1.00 90.25 326 SER A O 1
ATOM 2611 N N . PRO A 1 327 ? 18.529 6.682 7.848 1.00 95.12 327 PRO A N 1
ATOM 2612 C CA . PRO A 1 327 ? 17.692 6.762 6.657 1.00 95.12 327 PRO A CA 1
ATOM 2613 C C . PRO A 1 327 ? 18.367 7.556 5.530 1.00 95.12 327 PRO A C 1
ATOM 2615 O O . PRO A 1 327 ? 19.226 8.408 5.766 1.00 95.12 327 PRO A O 1
ATOM 2618 N N . ALA A 1 328 ? 17.937 7.286 4.301 1.00 94.50 328 ALA A N 1
ATOM 2619 C CA . ALA A 1 328 ? 18.321 8.013 3.097 1.00 94.50 328 ALA A CA 1
ATOM 2620 C C . ALA A 1 328 ? 17.467 9.266 2.843 1.00 94.50 328 ALA A C 1
ATOM 2622 O O . ALA A 1 328 ? 17.925 10.223 2.213 1.00 94.50 328 ALA A O 1
ATOM 2623 N N . GLY A 1 329 ? 16.236 9.267 3.358 1.00 97.56 329 GLY A N 1
ATOM 2624 C CA . GLY A 1 329 ? 15.324 10.400 3.332 1.00 97.56 329 GLY A CA 1
ATOM 2625 C C . GLY A 1 329 ? 14.474 10.496 4.595 1.00 97.56 329 GLY A C 1
ATOM 2626 O O . GLY A 1 329 ? 14.219 9.502 5.274 1.00 97.56 329 GLY A O 1
ATOM 2627 N N . THR A 1 330 ? 14.005 11.702 4.899 1.00 98.50 330 THR A N 1
ATOM 2628 C CA . THR A 1 330 ? 13.153 11.977 6.063 1.00 98.50 330 THR A CA 1
ATOM 2629 C C . THR A 1 330 ? 11.919 12.750 5.624 1.00 98.50 330 THR A C 1
ATOM 2631 O O . THR A 1 330 ? 12.000 13.675 4.816 1.00 98.50 330 THR A O 1
ATOM 2634 N N . GLY A 1 331 ? 10.762 12.364 6.150 1.00 98.44 331 GLY A N 1
ATOM 2635 C CA . GLY A 1 331 ? 9.468 12.937 5.818 1.00 98.44 331 GLY A CA 1
ATOM 2636 C C . GLY A 1 331 ? 8.564 13.129 7.024 1.00 98.44 331 GLY A C 1
ATOM 2637 O O . GLY A 1 331 ? 8.807 12.597 8.109 1.00 98.44 331 GLY A O 1
ATOM 2638 N N . ILE A 1 332 ? 7.495 13.889 6.808 1.00 98.50 332 ILE A N 1
ATOM 2639 C CA . ILE A 1 332 ? 6.424 14.100 7.782 1.00 98.50 332 ILE A CA 1
ATOM 2640 C C . ILE A 1 332 ? 5.103 13.741 7.107 1.00 98.50 332 ILE A C 1
ATOM 2642 O O . ILE A 1 332 ? 4.867 14.143 5.968 1.00 98.50 332 ILE A O 1
ATOM 2646 N N . GLY A 1 333 ? 4.256 12.999 7.817 1.00 98.12 333 GLY A N 1
ATOM 2647 C CA . GLY A 1 333 ? 2.891 12.678 7.408 1.00 98.12 333 GLY A CA 1
ATOM 2648 C C . GLY A 1 333 ? 1.864 13.134 8.440 1.00 98.12 333 GLY A C 1
ATOM 2649 O O . GLY A 1 333 ? 2.154 13.193 9.637 1.00 98.12 333 GLY A O 1
ATOM 2650 N N . ILE A 1 334 ? 0.657 13.448 7.976 1.00 98.44 334 ILE A N 1
ATOM 2651 C CA . ILE A 1 334 ? -0.485 13.830 8.807 1.00 98.44 334 ILE A CA 1
ATOM 2652 C C . ILE A 1 334 ? -1.679 12.942 8.443 1.00 98.44 334 ILE A C 1
ATOM 2654 O O . ILE A 1 334 ? -2.025 12.814 7.268 1.00 98.44 334 ILE A O 1
ATOM 2658 N N . ASP A 1 335 ? -2.330 12.382 9.461 1.00 98.31 335 ASP A N 1
ATOM 2659 C CA . ASP A 1 335 ? -3.615 11.694 9.340 1.00 98.31 335 ASP A CA 1
ATOM 2660 C C . ASP A 1 335 ? -4.708 12.525 10.015 1.00 98.31 335 ASP A C 1
ATOM 2662 O O . ASP A 1 335 ? -4.526 13.029 11.122 1.00 98.31 335 ASP A O 1
ATOM 2666 N N . LEU A 1 336 ? -5.872 12.630 9.387 1.00 98.56 336 LEU A N 1
ATOM 2667 C CA . LEU A 1 336 ? -7.050 13.303 9.925 1.00 98.56 336 LEU A CA 1
ATOM 2668 C C . LEU A 1 336 ? -8.229 12.340 9.900 1.00 98.56 336 LEU A C 1
ATOM 2670 O O . LEU A 1 336 ? -8.446 11.636 8.914 1.00 98.56 336 LEU A O 1
ATOM 2674 N N . GLY A 1 337 ? -9.005 12.319 10.977 1.00 98.00 337 GLY A N 1
ATOM 2675 C CA . GLY A 1 337 ? -10.153 11.433 11.109 1.00 98.00 337 GLY A CA 1
ATOM 2676 C C . GLY A 1 337 ? -11.329 12.094 11.806 1.00 98.00 337 GLY A C 1
ATOM 2677 O O . GLY A 1 337 ? -11.148 12.917 12.707 1.00 98.00 337 GLY A O 1
ATOM 2678 N N . ILE A 1 338 ? -12.532 11.669 11.428 1.00 97.44 338 ILE A N 1
ATOM 2679 C CA . ILE A 1 338 ? -13.769 11.856 12.187 1.00 97.44 338 ILE A CA 1
ATOM 2680 C C . ILE A 1 338 ? -14.563 10.545 12.225 1.00 97.44 338 ILE A C 1
ATOM 2682 O O . ILE A 1 338 ? -14.474 9.703 11.325 1.00 97.44 338 ILE A O 1
ATOM 2686 N N . GLY A 1 339 ? -15.360 10.376 13.273 1.00 95.62 339 GLY A N 1
ATOM 2687 C CA . GLY A 1 339 ? -16.300 9.269 13.410 1.00 95.62 339 GLY A CA 1
ATOM 2688 C C . GLY A 1 339 ? -17.531 9.695 14.198 1.00 95.62 339 GLY A C 1
ATOM 2689 O O . GLY A 1 339 ? -17.475 10.644 14.975 1.00 95.62 339 GLY A O 1
ATOM 2690 N N . ALA A 1 340 ? -18.654 9.019 13.990 1.00 93.56 340 ALA A N 1
ATOM 2691 C CA . ALA A 1 340 ? -19.873 9.231 14.764 1.00 93.56 340 ALA A CA 1
ATOM 2692 C C . ALA A 1 340 ? -20.738 7.975 14.733 1.00 93.56 340 ALA A C 1
ATOM 2694 O O . ALA A 1 340 ? -20.815 7.302 13.704 1.00 93.56 340 ALA A O 1
ATOM 2695 N N . ASP A 1 341 ? -21.442 7.702 15.824 1.00 91.12 341 ASP A N 1
ATOM 2696 C CA . ASP A 1 341 ? -22.563 6.772 15.803 1.00 91.12 341 ASP A CA 1
ATOM 2697 C C . ASP A 1 341 ? -23.755 7.532 15.187 1.00 91.12 341 ASP A C 1
ATOM 2699 O O . ASP A 1 341 ? -24.083 8.647 15.608 1.00 91.12 341 ASP A O 1
ATOM 2703 N N . VAL A 1 342 ? -24.348 6.980 14.127 1.00 86.69 342 VAL A N 1
ATOM 2704 C CA . VAL A 1 342 ? -25.329 7.652 13.261 1.00 86.69 342 VAL A CA 1
ATOM 2705 C C . VAL A 1 342 ? -26.579 6.796 13.160 1.00 86.69 342 VAL A C 1
ATOM 2707 O O . VAL A 1 342 ? -26.673 5.945 12.284 1.00 86.69 342 VAL A O 1
ATOM 2710 N N . TYR A 1 343 ? -27.572 7.069 14.006 1.00 77.50 343 TYR A N 1
ATOM 2711 C CA . TYR A 1 343 ? -28.755 6.219 14.181 1.00 77.50 343 TYR A CA 1
ATOM 2712 C C . TYR A 1 343 ? -28.406 4.835 14.776 1.00 77.50 343 TYR A C 1
ATOM 2714 O O . TYR A 1 343 ? -27.245 4.465 14.942 1.00 77.50 343 TYR A O 1
ATOM 2722 N N . GLN A 1 344 ? -29.426 4.095 15.213 1.00 75.25 344 GLN A N 1
ATOM 2723 C CA . GLN A 1 344 ? -29.262 2.932 16.093 1.00 75.25 344 GLN A CA 1
ATOM 2724 C C . GLN A 1 344 ? -28.353 1.851 15.481 1.00 75.25 344 GLN A C 1
ATOM 2726 O O . GLN A 1 344 ? -28.632 1.346 14.397 1.00 75.25 344 GLN A O 1
ATOM 2731 N N . ALA A 1 345 ? -27.295 1.493 16.217 1.00 79.44 345 ALA A N 1
ATOM 2732 C CA . ALA A 1 345 ? -26.299 0.469 15.875 1.00 79.44 345 ALA A CA 1
ATOM 2733 C C . ALA A 1 345 ? -25.503 0.687 14.567 1.00 79.44 345 ALA A C 1
ATOM 2735 O O . ALA A 1 345 ? -24.806 -0.227 14.128 1.00 79.44 345 ALA A O 1
ATOM 2736 N N . ILE A 1 346 ? -25.560 1.881 13.966 1.00 88.62 346 ILE A N 1
ATOM 2737 C CA . ILE A 1 346 ? -24.748 2.259 12.802 1.00 88.62 346 ILE A CA 1
ATOM 2738 C C . ILE A 1 346 ? -23.663 3.242 13.254 1.00 88.62 346 ILE A C 1
ATOM 2740 O O . ILE A 1 346 ? -23.945 4.211 13.957 1.00 88.62 346 ILE A O 1
ATOM 2744 N N . ARG A 1 347 ? -22.425 3.039 12.802 1.00 92.50 347 ARG A N 1
ATOM 2745 C CA . ARG A 1 347 ? -21.313 3.982 12.959 1.00 92.50 347 ARG A CA 1
ATOM 2746 C C . ARG A 1 347 ? -20.766 4.381 11.597 1.00 92.50 347 ARG A C 1
ATOM 2748 O O . ARG A 1 347 ? -20.517 3.520 10.760 1.00 92.50 347 ARG A O 1
ATOM 2755 N N . ALA A 1 348 ? -20.559 5.676 11.384 1.00 95.25 348 ALA A N 1
ATOM 2756 C CA . ALA A 1 348 ? -19.916 6.228 10.197 1.00 95.25 348 ALA A CA 1
ATOM 2757 C C . ALA A 1 348 ? -18.507 6.735 10.535 1.00 95.25 348 ALA A C 1
ATOM 2759 O O . ALA A 1 348 ? -18.270 7.268 11.621 1.00 95.25 348 ALA A O 1
ATOM 2760 N N . GLY A 1 349 ? -17.578 6.591 9.591 1.00 96.25 349 GLY A N 1
ATOM 2761 C CA . GLY A 1 349 ? -16.200 7.060 9.708 1.00 96.25 349 GLY A CA 1
ATOM 2762 C C . GLY A 1 349 ? -15.706 7.686 8.409 1.00 96.25 349 GLY A C 1
ATOM 2763 O O . GLY A 1 349 ? -16.013 7.202 7.319 1.00 96.25 349 GLY A O 1
ATOM 2764 N N . PHE A 1 350 ? -14.926 8.754 8.538 1.00 97.88 350 PHE A N 1
ATOM 2765 C CA . PHE A 1 350 ? -14.227 9.411 7.439 1.00 97.88 350 PHE A CA 1
ATOM 2766 C C . PHE A 1 350 ? -12.793 9.717 7.863 1.00 97.88 350 PHE A C 1
ATOM 2768 O O . PHE A 1 350 ? -12.566 10.184 8.981 1.00 97.88 350 PHE A O 1
ATOM 2775 N N . SER A 1 351 ? -11.835 9.505 6.970 1.00 98.12 351 SER A N 1
ATOM 2776 C CA . SER A 1 351 ? -10.446 9.899 7.187 1.00 98.12 351 SER A CA 1
ATOM 2777 C C . SER A 1 351 ? -9.752 10.319 5.897 1.00 98.12 351 SER A C 1
ATOM 2779 O O . SER A 1 351 ? -10.136 9.918 4.797 1.00 98.12 351 SER A O 1
ATOM 2781 N N . ILE A 1 352 ? -8.700 11.120 6.052 1.00 98.12 352 ILE A N 1
ATOM 2782 C CA . ILE A 1 352 ? -7.662 11.327 5.042 1.00 98.12 352 ILE A CA 1
ATOM 2783 C C . ILE A 1 352 ? -6.335 11.028 5.731 1.00 98.12 352 ILE A C 1
ATOM 2785 O O . ILE A 1 352 ? -6.039 11.626 6.764 1.00 98.12 352 ILE A O 1
ATOM 2789 N N . THR A 1 353 ? -5.561 10.092 5.196 1.00 96.88 353 THR A N 1
ATOM 2790 C CA . THR A 1 353 ? -4.294 9.645 5.789 1.00 96.88 353 THR A CA 1
ATOM 2791 C C . THR A 1 353 ? -3.126 9.984 4.884 1.00 96.88 353 THR A C 1
ATOM 2793 O O . THR A 1 353 ? -3.310 10.263 3.697 1.00 96.88 353 THR A O 1
ATOM 2796 N N . ASP A 1 354 ? -1.926 9.959 5.460 1.00 96.12 354 ASP A N 1
ATOM 2797 C CA . ASP A 1 354 ? -0.660 10.035 4.731 1.00 96.12 354 ASP A CA 1
ATOM 2798 C C . ASP A 1 354 ? -0.487 11.346 3.945 1.00 96.12 354 ASP A C 1
ATOM 2800 O O . ASP A 1 354 ? 0.148 11.386 2.896 1.00 96.12 354 ASP A O 1
ATOM 2804 N N . ILE A 1 355 ? -1.024 12.453 4.472 1.00 98.31 355 ILE A N 1
ATOM 2805 C CA . ILE A 1 355 ? -0.828 13.789 3.904 1.00 98.31 355 ILE A CA 1
ATOM 2806 C C . ILE A 1 355 ? 0.610 14.230 4.195 1.00 98.31 355 ILE A C 1
ATOM 2808 O O . ILE A 1 355 ? 0.931 14.576 5.333 1.00 98.31 355 ILE A O 1
ATOM 2812 N N . GLY A 1 356 ? 1.472 14.254 3.179 1.00 97.94 356 GLY A N 1
ATOM 2813 C CA . GLY A 1 356 ? 2.828 14.783 3.319 1.00 97.94 356 GLY A CA 1
ATOM 2814 C C . GLY A 1 356 ? 3.813 14.289 2.265 1.00 97.94 356 GLY A C 1
ATOM 2815 O O . GLY A 1 356 ? 3.434 13.885 1.163 1.00 97.94 356 GLY A O 1
ATOM 2816 N N . SER A 1 357 ? 5.097 14.344 2.607 1.00 98.44 357 SER A N 1
ATOM 2817 C CA . SER A 1 357 ? 6.202 14.011 1.705 1.00 98.44 357 SER A CA 1
ATOM 2818 C C . SER A 1 357 ? 7.461 13.602 2.462 1.00 98.44 357 SER A C 1
ATOM 2820 O O . SER A 1 357 ? 7.635 13.941 3.633 1.00 98.44 357 SER A O 1
ATOM 2822 N N . ILE A 1 358 ? 8.358 12.923 1.753 1.00 98.69 358 ILE A N 1
ATOM 2823 C CA . ILE A 1 358 ? 9.710 12.553 2.179 1.00 98.69 358 ILE A CA 1
ATOM 2824 C C . ILE A 1 358 ? 10.696 13.330 1.311 1.00 98.69 358 ILE A C 1
ATOM 2826 O O . ILE A 1 358 ? 10.513 13.373 0.096 1.00 98.69 358 ILE A O 1
ATOM 2830 N N . THR A 1 359 ? 11.727 13.919 1.914 1.00 98.75 359 THR A N 1
ATOM 2831 C CA . THR A 1 359 ? 12.873 14.496 1.197 1.00 98.75 359 THR A CA 1
ATOM 2832 C C . THR A 1 359 ? 14.062 13.551 1.314 1.00 98.75 359 THR A C 1
ATOM 2834 O O . THR A 1 359 ? 14.453 13.174 2.419 1.00 98.75 359 THR A O 1
ATOM 2837 N N . TRP A 1 360 ? 14.622 13.170 0.171 1.00 98.19 360 TRP A N 1
ATOM 2838 C CA . TRP A 1 360 ? 15.728 12.231 0.013 1.00 98.19 360 TRP A CA 1
ATOM 2839 C C . TRP A 1 360 ? 17.029 12.997 -0.193 1.00 98.19 360 TRP A C 1
ATOM 2841 O O . TRP A 1 360 ? 17.091 13.893 -1.034 1.00 98.19 360 TRP A O 1
ATOM 2851 N N . THR A 1 361 ? 18.056 12.666 0.591 1.00 97.56 361 THR A N 1
ATOM 2852 C CA . THR A 1 361 ? 19.316 13.430 0.650 1.00 97.56 361 THR A CA 1
ATOM 2853 C C . THR A 1 361 ? 20.572 12.559 0.653 1.00 97.56 361 THR A C 1
ATOM 2855 O O . THR A 1 361 ? 21.648 13.058 0.323 1.00 97.56 361 THR A O 1
ATOM 2858 N N . LYS A 1 362 ? 20.475 11.263 0.992 1.00 95.12 362 LYS A N 1
ATOM 2859 C CA . LYS A 1 362 ? 21.604 10.318 0.928 1.00 95.12 362 LYS A CA 1
ATOM 2860 C C . LYS A 1 362 ? 21.613 9.571 -0.408 1.00 95.12 362 LYS A C 1
ATOM 2862 O O . LYS A 1 362 ? 20.569 9.111 -0.868 1.00 95.12 362 LYS A O 1
ATOM 2867 N N . ASN A 1 363 ? 22.799 9.414 -0.998 1.00 91.69 363 ASN A N 1
ATOM 2868 C CA . ASN A 1 363 ? 23.061 8.565 -2.170 1.00 91.69 363 ASN A CA 1
ATOM 2869 C C . ASN A 1 363 ? 22.061 8.777 -3.326 1.00 91.69 363 ASN A C 1
ATOM 2871 O O . ASN A 1 363 ? 21.641 7.838 -4.000 1.00 91.69 363 ASN A O 1
ATOM 2875 N N . THR A 1 364 ? 21.657 10.033 -3.527 1.00 95.56 364 THR A N 1
ATOM 2876 C CA . THR A 1 364 ? 20.678 10.461 -4.524 1.00 95.56 364 THR A CA 1
ATOM 2877 C C . THR A 1 364 ? 21.264 10.332 -5.928 1.00 95.56 364 THR A C 1
ATOM 2879 O O . THR A 1 364 ? 22.271 10.957 -6.271 1.00 95.56 364 THR A O 1
ATOM 2882 N N . LYS A 1 365 ? 20.625 9.518 -6.767 1.00 93.81 365 LYS A N 1
ATOM 2883 C CA . LYS A 1 365 ? 20.997 9.295 -8.167 1.00 93.81 365 LYS A CA 1
ATOM 2884 C C . LYS A 1 365 ? 19.805 9.513 -9.085 1.00 93.81 365 LYS A C 1
ATOM 2886 O O . LYS A 1 365 ? 18.668 9.218 -8.729 1.00 93.81 365 LYS A O 1
ATOM 2891 N N . GLU A 1 366 ? 20.091 9.954 -10.299 1.00 94.19 366 GLU A N 1
ATOM 2892 C CA . GLU A 1 366 ? 19.166 9.881 -11.421 1.00 94.19 366 GLU A CA 1
ATOM 2893 C C . GLU A 1 366 ? 19.768 9.046 -12.551 1.00 94.19 366 GLU A C 1
ATOM 2895 O O . GLU A 1 366 ? 20.963 9.141 -12.837 1.00 94.19 366 GLU A O 1
ATOM 2900 N N . THR A 1 367 ? 18.933 8.226 -13.181 1.00 90.44 367 THR A N 1
ATOM 2901 C CA . THR A 1 367 ? 19.237 7.531 -14.434 1.00 90.44 367 THR A CA 1
ATOM 2902 C C . THR A 1 367 ? 18.516 8.265 -15.547 1.00 90.44 367 THR A C 1
ATOM 2904 O O . THR A 1 367 ? 17.284 8.321 -15.534 1.00 90.44 367 THR A O 1
ATOM 2907 N N . ILE A 1 368 ? 19.265 8.828 -16.495 1.00 90.38 368 ILE A N 1
ATOM 2908 C CA . ILE A 1 368 ? 18.704 9.532 -17.653 1.00 90.38 368 ILE A CA 1
ATOM 2909 C C . ILE A 1 368 ? 19.043 8.765 -18.928 1.00 90.38 368 ILE A C 1
ATOM 2911 O O . ILE A 1 368 ? 20.216 8.620 -19.277 1.00 90.38 368 ILE A O 1
ATOM 2915 N N . GLY A 1 369 ? 18.019 8.324 -19.655 1.00 86.12 369 GLY A N 1
ATOM 2916 C CA . GLY A 1 369 ? 18.138 7.924 -21.054 1.00 86.12 369 GLY A CA 1
ATOM 2917 C C . GLY A 1 369 ? 17.648 9.063 -21.938 1.00 86.12 369 GLY A C 1
ATOM 2918 O O . GLY A 1 369 ? 16.451 9.321 -21.983 1.00 86.12 369 GLY A O 1
ATOM 2919 N N . ASN A 1 370 ? 18.546 9.762 -22.634 1.00 86.38 370 ASN A N 1
ATOM 2920 C CA . ASN A 1 370 ? 18.165 10.761 -23.634 1.00 86.38 370 ASN A CA 1
ATOM 2921 C C . ASN A 1 370 ? 18.908 10.481 -24.941 1.00 86.38 370 ASN A C 1
ATOM 2923 O O . ASN A 1 370 ? 20.108 10.734 -25.050 1.00 86.38 370 ASN A O 1
ATOM 2927 N N . ALA A 1 371 ? 18.203 9.904 -25.911 1.00 83.25 371 ALA A N 1
ATOM 2928 C CA . ALA A 1 371 ? 18.780 9.507 -27.184 1.00 83.25 371 ALA A CA 1
ATOM 2929 C C . ALA A 1 371 ? 17.746 9.521 -28.311 1.00 83.25 371 ALA A C 1
ATOM 2931 O O . ALA A 1 371 ? 16.561 9.235 -28.137 1.00 83.25 371 ALA A O 1
ATOM 2932 N N . SER A 1 372 ? 18.218 9.804 -29.518 1.00 83.75 372 SER A N 1
ATOM 2933 C CA . SER A 1 372 ? 17.502 9.503 -30.754 1.00 83.75 372 SER A CA 1
ATOM 2934 C C . SER A 1 372 ? 18.520 9.075 -31.793 1.00 83.75 372 SER A C 1
ATOM 2936 O O . SER A 1 372 ? 19.489 9.795 -32.030 1.00 83.75 372 SER A O 1
ATOM 2938 N N . PHE A 1 373 ? 18.328 7.902 -32.388 1.00 80.75 373 PHE A N 1
ATOM 2939 C CA . PHE A 1 373 ? 19.292 7.329 -33.323 1.00 80.75 373 PHE A CA 1
ATOM 2940 C C . PHE A 1 373 ? 18.607 6.703 -34.536 1.00 80.75 373 PHE A C 1
ATOM 2942 O O . PHE A 1 373 ? 17.463 6.252 -34.474 1.00 80.75 373 PHE A O 1
ATOM 2949 N N . VAL A 1 374 ? 19.362 6.644 -35.633 1.00 82.94 374 VAL A N 1
ATOM 2950 C CA . VAL A 1 374 ? 19.086 5.799 -36.795 1.00 82.94 374 VAL A CA 1
ATOM 2951 C C . VAL A 1 374 ? 20.339 4.962 -37.025 1.00 82.94 374 VAL A C 1
ATOM 2953 O O . VAL A 1 374 ? 21.376 5.475 -37.439 1.00 82.94 374 VAL A O 1
ATOM 2956 N N . MET A 1 375 ? 20.252 3.682 -36.693 1.00 78.88 375 MET A N 1
ATOM 2957 C CA . MET A 1 375 ? 21.319 2.699 -36.807 1.00 78.88 375 MET A CA 1
ATOM 2958 C C . MET A 1 375 ? 21.109 1.897 -38.090 1.00 78.88 375 MET A C 1
ATOM 2960 O O . MET A 1 375 ? 20.139 1.154 -38.222 1.00 78.88 375 MET A O 1
ATOM 2964 N N . THR A 1 376 ? 22.040 2.042 -39.027 1.00 79.50 376 THR A N 1
ATOM 2965 C CA . THR A 1 376 ? 22.040 1.333 -40.316 1.00 79.50 376 THR A CA 1
ATOM 2966 C C . THR A 1 376 ? 22.932 0.091 -40.299 1.00 79.50 376 THR A C 1
ATOM 2968 O O . THR A 1 376 ? 22.823 -0.760 -41.180 1.00 79.50 376 THR A O 1
ATOM 2971 N N . ASN A 1 377 ? 23.826 -0.045 -39.308 1.00 73.81 377 ASN A N 1
ATOM 2972 C CA . ASN A 1 377 ? 24.661 -1.233 -39.151 1.00 73.81 377 ASN A CA 1
ATOM 2973 C C . ASN A 1 377 ? 24.971 -1.548 -37.668 1.00 73.81 377 ASN A C 1
ATOM 2975 O O . ASN A 1 377 ? 25.976 -1.066 -37.140 1.00 73.81 377 ASN A O 1
ATOM 2979 N N . PRO A 1 378 ? 24.195 -2.436 -37.011 1.00 67.44 378 PRO A N 1
ATOM 2980 C CA . PRO A 1 378 ? 24.409 -2.826 -35.611 1.00 67.44 378 PRO A CA 1
ATOM 2981 C C . PRO A 1 378 ? 25.719 -3.587 -35.347 1.00 67.44 378 PRO A C 1
ATOM 2983 O O . PRO A 1 378 ? 26.020 -3.886 -34.196 1.00 67.44 378 PRO A O 1
ATOM 2986 N N . THR A 1 379 ? 26.494 -3.941 -36.381 1.00 72.62 379 THR A N 1
ATOM 2987 C CA . THR A 1 379 ? 27.811 -4.582 -36.206 1.00 72.62 379 THR A CA 1
ATOM 2988 C C . THR A 1 379 ? 28.964 -3.578 -36.096 1.00 72.62 379 THR A C 1
ATOM 2990 O O . THR A 1 379 ? 30.092 -3.979 -35.816 1.00 72.62 379 THR A O 1
ATOM 2993 N N . GLN A 1 380 ? 28.702 -2.276 -36.275 1.00 81.06 380 GLN A N 1
ATOM 2994 C CA . GLN A 1 380 ? 29.667 -1.222 -35.962 1.00 81.06 380 GLN A CA 1
ATOM 2995 C C . GLN A 1 380 ? 29.637 -0.908 -34.464 1.00 81.06 380 GLN A C 1
ATOM 2997 O O . GLN A 1 380 ? 28.603 -0.505 -33.933 1.00 81.06 380 GLN A O 1
ATOM 3002 N N . GLN A 1 381 ? 30.790 -1.059 -33.807 1.00 80.62 381 GLN A N 1
ATOM 3003 C CA . GLN A 1 381 ? 30.935 -0.916 -32.356 1.00 80.62 381 GLN A CA 1
ATOM 3004 C C . GLN A 1 381 ? 30.415 0.436 -31.838 1.00 80.62 381 GLN A C 1
ATOM 3006 O O . GLN A 1 381 ? 29.651 0.457 -30.885 1.00 80.62 381 GLN A O 1
ATOM 3011 N N . GLU A 1 382 ? 30.726 1.545 -32.517 1.00 79.44 382 GLU A N 1
ATOM 3012 C CA . GLU A 1 382 ? 30.273 2.892 -32.127 1.00 79.44 382 GLU A CA 1
ATOM 3013 C C . GLU A 1 382 ? 28.740 3.040 -32.138 1.00 79.44 382 GLU A C 1
ATOM 3015 O O . GLU A 1 382 ? 28.165 3.630 -31.224 1.00 79.44 382 GLU A O 1
ATOM 3020 N N . GLN A 1 383 ? 28.055 2.471 -33.142 1.00 75.62 383 GLN A N 1
ATOM 3021 C CA . GLN A 1 383 ? 26.588 2.486 -33.185 1.00 75.62 383 GLN A CA 1
ATOM 3022 C C . GLN A 1 383 ? 26.007 1.583 -32.088 1.00 75.62 383 GLN A C 1
ATOM 3024 O O . GLN A 1 383 ? 25.025 1.952 -31.446 1.00 75.62 383 GLN A O 1
ATOM 3029 N N . PHE A 1 384 ? 26.614 0.413 -31.858 1.00 77.62 384 PHE A N 1
ATOM 3030 C CA . PHE A 1 384 ? 26.192 -0.521 -30.814 1.00 77.62 384 PHE A CA 1
ATOM 3031 C C . PHE A 1 384 ? 26.346 0.067 -29.405 1.00 77.62 384 PHE A C 1
ATOM 3033 O O . PHE A 1 384 ? 25.422 -0.042 -28.602 1.00 77.62 384 PHE A O 1
ATOM 3040 N N . ASP A 1 385 ? 27.466 0.731 -29.116 1.00 77.00 385 ASP A N 1
ATOM 3041 C CA . ASP A 1 385 ? 27.703 1.375 -27.824 1.00 77.00 385 ASP A CA 1
ATOM 3042 C C . ASP A 1 385 ? 26.752 2.566 -27.622 1.00 77.00 385 ASP A C 1
ATOM 3044 O O . ASP A 1 385 ? 26.141 2.676 -26.565 1.00 77.00 385 ASP A O 1
ATOM 3048 N N . SER A 1 386 ? 26.487 3.374 -28.659 1.00 73.25 386 SER A N 1
ATOM 3049 C CA . SER A 1 386 ? 25.472 4.438 -28.580 1.00 73.25 386 SER A CA 1
ATOM 3050 C C . SER A 1 386 ? 24.049 3.909 -28.337 1.00 73.25 386 SER A C 1
ATOM 3052 O O . SER A 1 386 ? 23.277 4.565 -27.638 1.00 73.25 386 SER A O 1
ATOM 3054 N N . LEU A 1 387 ? 23.684 2.750 -28.899 1.00 74.81 387 LEU A N 1
ATOM 3055 C CA . LEU A 1 387 ? 22.412 2.068 -28.618 1.00 74.81 387 LEU A CA 1
ATOM 3056 C C . LEU A 1 387 ? 22.376 1.532 -27.181 1.00 74.81 387 LEU A C 1
ATOM 3058 O O . LEU A 1 387 ? 21.356 1.640 -26.502 1.00 74.81 387 LEU A O 1
ATOM 3062 N N . LYS A 1 388 ? 23.482 0.942 -26.723 1.00 78.06 388 LYS A N 1
ATOM 3063 C CA . LYS A 1 388 ? 23.614 0.401 -25.372 1.00 78.06 388 LYS A CA 1
ATOM 3064 C C . LYS A 1 388 ? 23.466 1.509 -24.331 1.00 78.06 388 LYS A C 1
ATOM 3066 O O . LYS A 1 388 ? 22.626 1.362 -23.452 1.00 78.06 388 LYS A O 1
ATOM 3071 N N . ASP A 1 389 ? 24.201 2.609 -24.471 1.00 74.25 389 ASP A N 1
ATOM 3072 C CA . ASP A 1 389 ? 24.156 3.753 -23.553 1.00 74.25 389 ASP A CA 1
ATOM 3073 C C . ASP A 1 389 ? 22.763 4.409 -23.526 1.00 74.25 389 ASP A C 1
ATOM 3075 O O . ASP A 1 389 ? 22.278 4.809 -22.468 1.00 74.25 389 ASP A O 1
ATOM 3079 N N . ALA A 1 390 ? 22.073 4.462 -24.674 1.00 71.44 390 ALA A N 1
ATOM 3080 C CA . ALA A 1 390 ? 20.683 4.911 -24.755 1.00 71.44 390 ALA A CA 1
ATOM 3081 C C . ALA A 1 390 ? 19.715 4.009 -23.967 1.00 71.44 390 ALA A C 1
ATOM 3083 O O . ALA A 1 390 ? 18.793 4.514 -23.328 1.00 71.44 390 ALA A O 1
ATOM 3084 N N . PHE A 1 391 ? 19.926 2.689 -24.009 1.00 71.94 391 PHE A N 1
ATOM 3085 C CA . PHE A 1 391 ? 19.059 1.700 -23.368 1.00 71.94 391 PHE A CA 1
ATOM 3086 C C . PHE A 1 391 ? 19.354 1.510 -21.873 1.00 71.94 391 PHE A C 1
ATOM 3088 O O . PHE A 1 391 ? 18.428 1.350 -21.082 1.00 71.94 391 PHE A O 1
ATOM 3095 N N . THR A 1 392 ? 20.626 1.534 -21.460 1.00 77.19 392 THR A N 1
ATOM 3096 C CA . THR A 1 392 ? 21.001 1.490 -20.034 1.00 77.19 392 THR A CA 1
ATOM 3097 C C . THR A 1 392 ? 20.734 2.814 -19.328 1.00 77.19 392 THR A C 1
ATOM 3099 O O . THR A 1 392 ? 20.589 2.837 -18.108 1.00 77.19 392 THR A O 1
ATOM 3102 N N . GLY A 1 393 ? 20.697 3.913 -20.087 1.00 80.62 393 GLY A N 1
ATOM 3103 C CA . GLY A 1 393 ? 20.768 5.260 -19.548 1.00 80.62 393 GLY A CA 1
ATOM 3104 C C . GLY A 1 393 ? 22.139 5.560 -18.942 1.00 80.62 393 GLY A C 1
ATOM 3105 O O . GLY A 1 393 ? 23.037 4.713 -18.881 1.00 80.62 393 GLY A O 1
ATOM 3106 N N . LYS A 1 394 ? 22.287 6.799 -18.476 1.00 85.19 394 LYS A N 1
ATOM 3107 C CA . LYS A 1 394 ? 23.445 7.264 -17.721 1.00 85.19 394 LYS A CA 1
ATOM 3108 C C . LYS A 1 394 ? 23.044 7.534 -16.277 1.00 85.19 394 LYS A C 1
ATOM 3110 O O . LYS A 1 394 ? 22.182 8.375 -16.029 1.00 85.19 394 LYS A O 1
ATOM 3115 N N . ASP A 1 395 ? 23.728 6.874 -15.350 1.00 86.38 395 ASP A N 1
ATOM 3116 C CA . ASP A 1 395 ? 23.626 7.158 -13.922 1.00 86.38 395 ASP A CA 1
ATOM 3117 C C . ASP A 1 395 ? 24.473 8.381 -13.549 1.00 86.38 395 ASP A C 1
ATOM 3119 O O . ASP A 1 395 ? 25.664 8.463 -13.864 1.00 86.38 395 ASP A O 1
ATOM 3123 N N . THR A 1 396 ? 23.862 9.328 -12.842 1.00 90.81 396 THR A N 1
ATOM 3124 C CA . THR A 1 396 ? 24.528 10.507 -12.279 1.00 90.81 396 THR A CA 1
ATOM 3125 C C . THR A 1 396 ? 24.032 10.780 -10.867 1.00 90.81 396 THR A C 1
ATOM 3127 O O . THR A 1 396 ? 22.838 10.675 -10.595 1.00 90.81 396 THR A O 1
ATOM 3130 N N . THR A 1 397 ? 24.933 11.176 -9.965 1.00 92.69 397 THR A N 1
ATOM 3131 C CA . THR A 1 397 ? 24.545 11.768 -8.678 1.00 92.69 397 THR A CA 1
ATOM 3132 C C . THR A 1 397 ? 23.690 13.004 -8.936 1.00 92.69 397 THR A C 1
ATOM 3134 O O . THR A 1 397 ? 24.065 13.852 -9.747 1.00 92.69 397 THR A O 1
ATOM 3137 N N . THR A 1 398 ? 22.564 13.111 -8.238 1.00 93.81 398 THR A N 1
ATOM 3138 C CA . THR A 1 398 ? 21.645 14.250 -8.336 1.00 93.81 398 THR A CA 1
ATOM 3139 C C . THR A 1 398 ? 21.477 14.918 -6.970 1.00 93.81 398 THR A C 1
ATOM 3141 O O . THR A 1 398 ? 21.973 14.414 -5.958 1.00 93.81 398 THR A O 1
ATOM 3144 N N . GLY A 1 399 ? 20.831 16.083 -6.938 1.00 95.31 399 GLY A N 1
ATOM 3145 C CA . GLY A 1 399 ? 20.565 16.813 -5.695 1.00 95.31 399 GLY A CA 1
ATOM 3146 C C . GLY A 1 399 ? 19.538 16.117 -4.795 1.00 95.31 399 GLY A C 1
ATOM 3147 O O . GLY A 1 399 ? 19.105 14.995 -5.058 1.00 95.31 399 GLY A O 1
ATOM 3148 N N . GLU A 1 400 ? 19.114 16.810 -3.738 1.00 97.44 400 GLU A N 1
ATOM 3149 C CA . GLU A 1 400 ? 17.939 16.378 -2.979 1.00 97.44 400 GLU A CA 1
ATOM 3150 C C . GLU A 1 400 ? 16.680 16.384 -3.861 1.00 97.44 400 GLU A C 1
ATOM 3152 O O . GLU A 1 400 ? 16.504 17.249 -4.723 1.00 97.44 400 GLU A O 1
ATOM 3157 N N . PHE A 1 401 ? 15.794 15.417 -3.637 1.00 98.12 401 PHE A N 1
ATOM 3158 C CA . PHE A 1 401 ? 14.483 15.349 -4.283 1.00 98.12 401 PHE A CA 1
ATOM 3159 C C . PHE A 1 401 ? 13.425 14.892 -3.277 1.00 98.12 401 PHE A C 1
ATOM 3161 O O . PHE A 1 401 ? 13.753 14.345 -2.224 1.00 98.12 401 PHE A O 1
ATOM 3168 N N . SER A 1 402 ? 12.144 15.101 -3.584 1.00 98.12 402 SER A N 1
ATOM 3169 C CA . SER A 1 402 ? 11.050 14.750 -2.672 1.00 98.12 402 SER A CA 1
ATOM 3170 C C . SER A 1 402 ? 10.001 13.867 -3.336 1.00 98.12 402 SER A C 1
ATOM 3172 O O . SER A 1 402 ? 9.658 14.056 -4.500 1.00 98.12 402 SER A O 1
ATOM 3174 N N . THR A 1 403 ? 9.440 12.936 -2.567 1.00 97.69 403 THR A N 1
ATOM 3175 C CA . THR A 1 403 ? 8.328 12.069 -2.981 1.00 97.69 403 THR A CA 1
ATOM 3176 C C . THR A 1 403 ? 7.127 12.280 -2.071 1.00 97.69 403 THR A C 1
ATOM 3178 O O . THR A 1 403 ? 7.282 12.401 -0.855 1.00 97.69 403 THR A O 1
ATOM 3181 N N . THR A 1 404 ? 5.916 12.306 -2.627 1.00 97.38 404 THR A N 1
ATOM 3182 C CA . THR A 1 404 ? 4.688 12.403 -1.824 1.00 97.38 404 THR A CA 1
ATOM 3183 C C . THR A 1 404 ? 4.390 11.083 -1.115 1.00 97.38 404 THR A C 1
ATOM 3185 O O . THR A 1 404 ? 4.603 10.006 -1.672 1.00 97.38 404 THR A O 1
ATOM 3188 N N . LEU A 1 405 ? 3.885 11.167 0.115 1.00 97.19 405 LEU A N 1
ATOM 3189 C CA . LEU A 1 405 ? 3.340 10.020 0.848 1.00 97.19 405 LEU A CA 1
ATOM 3190 C C . LEU A 1 405 ? 2.060 9.494 0.157 1.00 97.19 405 LEU A C 1
ATOM 3192 O O . LEU A 1 405 ? 1.508 10.202 -0.690 1.00 97.19 405 LEU A O 1
ATOM 3196 N N . PRO A 1 406 ? 1.590 8.263 0.444 1.00 95.00 406 PRO A N 1
ATOM 3197 C CA . PRO A 1 406 ? 0.478 7.640 -0.279 1.00 95.00 406 PRO A CA 1
ATOM 3198 C C . PRO A 1 406 ? -0.891 8.195 0.161 1.00 95.00 406 PRO A C 1
ATOM 3200 O O . PRO A 1 406 ? -1.744 7.460 0.653 1.00 95.00 406 PRO A O 1
ATOM 3203 N N . THR A 1 407 ? -1.111 9.504 -0.007 1.00 97.38 407 THR A N 1
ATOM 3204 C CA . THR A 1 407 ? -2.301 10.203 0.489 1.00 97.38 407 THR A CA 1
ATOM 3205 C C . THR A 1 407 ? -3.585 9.560 -0.029 1.00 97.38 407 THR A C 1
ATOM 3207 O O . THR A 1 407 ? -3.799 9.460 -1.245 1.00 97.38 407 THR A O 1
ATOM 3210 N N . ALA A 1 408 ? -4.468 9.172 0.887 1.00 96.12 408 ALA A N 1
ATOM 3211 C CA . ALA A 1 408 ? -5.727 8.513 0.564 1.00 96.12 408 ALA A CA 1
ATOM 3212 C C . ALA A 1 408 ? -6.866 8.967 1.482 1.00 96.12 408 ALA A C 1
ATOM 3214 O O . ALA A 1 408 ? -6.661 9.292 2.650 1.00 96.12 408 ALA A O 1
ATOM 3215 N N . MET A 1 409 ? -8.082 8.971 0.943 1.00 97.31 409 MET A N 1
ATOM 3216 C CA . MET A 1 409 ? -9.329 9.225 1.658 1.00 97.31 409 MET A CA 1
ATOM 3217 C C . MET A 1 409 ? -10.112 7.925 1.823 1.00 97.31 409 MET A C 1
ATOM 3219 O O . MET A 1 409 ? -10.254 7.156 0.869 1.00 97.31 409 MET A O 1
ATOM 3223 N N . ARG A 1 410 ? -10.695 7.727 3.007 1.00 96.12 410 ARG A N 1
ATOM 3224 C CA . ARG A 1 410 ? -11.637 6.642 3.301 1.00 96.12 410 ARG A CA 1
ATOM 3225 C C . ARG A 1 410 ? -12.948 7.214 3.821 1.00 96.12 410 ARG A C 1
ATOM 3227 O O . ARG A 1 410 ? -12.956 8.132 4.638 1.00 96.12 410 ARG A O 1
ATOM 3234 N N . LEU A 1 411 ? -14.058 6.644 3.371 1.00 97.50 411 LEU A N 1
ATOM 3235 C CA . LEU A 1 411 ? -15.406 6.925 3.857 1.00 97.50 411 LEU A CA 1
ATOM 3236 C C . LEU A 1 411 ? -16.141 5.597 4.005 1.00 97.50 411 LEU A C 1
ATOM 3238 O O . LEU A 1 411 ? -16.204 4.827 3.053 1.00 97.50 411 LEU A O 1
ATOM 3242 N N . GLY A 1 412 ? -16.727 5.324 5.163 1.00 96.50 412 GLY A N 1
ATOM 3243 C CA . GLY A 1 412 ? -17.410 4.054 5.374 1.00 96.50 412 GLY A CA 1
ATOM 3244 C C . GLY A 1 412 ? -18.380 4.064 6.537 1.00 96.50 412 GLY A C 1
ATOM 3245 O O . GLY A 1 412 ? -18.426 4.997 7.340 1.00 96.50 412 GLY A O 1
ATOM 3246 N N . ALA A 1 413 ? -19.158 2.993 6.611 1.00 95.44 413 ALA A N 1
ATOM 3247 C CA . ALA A 1 413 ? -20.112 2.755 7.677 1.00 95.44 413 ALA A CA 1
ATOM 3248 C C . ALA A 1 413 ? -20.058 1.293 8.120 1.00 95.44 413 ALA A C 1
ATOM 3250 O O . ALA A 1 413 ? -19.772 0.403 7.321 1.00 95.44 413 ALA A O 1
ATOM 3251 N N . ALA A 1 414 ? -20.348 1.048 9.390 1.00 94.56 414 ALA A N 1
ATOM 3252 C CA . ALA A 1 414 ? -20.483 -0.279 9.961 1.00 94.56 414 ALA A CA 1
ATOM 3253 C C . ALA A 1 414 ? -21.794 -0.367 10.750 1.00 94.56 414 ALA A C 1
ATOM 3255 O O . ALA A 1 414 ? -22.197 0.607 11.384 1.00 94.56 414 ALA A O 1
ATOM 3256 N N . ILE A 1 415 ? -22.466 -1.513 10.686 1.00 92.44 415 ILE A N 1
ATOM 3257 C CA . ILE A 1 415 ? -23.749 -1.778 11.336 1.00 92.44 415 ILE A CA 1
ATOM 3258 C C . ILE A 1 415 ? -23.657 -3.072 12.146 1.00 92.44 415 ILE A C 1
ATOM 3260 O O . ILE A 1 415 ? -23.289 -4.123 11.618 1.00 92.44 415 ILE A O 1
ATOM 3264 N N . GLN A 1 416 ? -23.980 -2.987 13.434 1.00 90.69 416 GLN A N 1
ATOM 3265 C CA . GLN A 1 416 ? -24.021 -4.133 14.341 1.00 90.69 416 GLN A CA 1
ATOM 3266 C C . GLN A 1 416 ? -25.439 -4.723 14.298 1.00 90.69 416 GLN A C 1
ATOM 3268 O O . GLN A 1 416 ? -26.362 -4.239 14.953 1.00 90.69 416 GLN A O 1
ATOM 3273 N N . VAL A 1 417 ? -25.633 -5.723 13.438 1.00 91.31 417 VAL A N 1
ATOM 3274 C CA . VAL A 1 417 ? -26.948 -6.234 13.021 1.00 91.31 417 VAL A CA 1
ATOM 3275 C C . VAL A 1 417 ? -27.716 -6.851 14.192 1.00 91.31 417 VAL A C 1
ATOM 3277 O O . VAL A 1 417 ? -28.913 -6.616 14.329 1.00 91.31 417 VAL A O 1
ATOM 3280 N N . ASP A 1 418 ? -27.031 -7.567 15.082 1.00 88.06 418 ASP A N 1
ATOM 3281 C CA . ASP A 1 418 ? -27.601 -8.139 16.310 1.00 88.06 418 ASP A CA 1
ATOM 3282 C C . ASP A 1 418 ? -28.119 -7.092 17.315 1.00 88.06 418 ASP A C 1
ATOM 3284 O O . ASP A 1 418 ? -28.909 -7.439 18.190 1.00 88.06 418 ASP A O 1
ATOM 3288 N N . GLN A 1 419 ? -27.731 -5.817 17.177 1.00 86.50 419 GLN A N 1
ATOM 3289 C CA . GLN A 1 419 ? -28.193 -4.713 18.029 1.00 86.50 419 GLN A CA 1
ATOM 3290 C C . GLN A 1 419 ? -29.331 -3.882 17.403 1.00 86.50 419 GLN A C 1
ATOM 3292 O O . GLN A 1 419 ? -29.756 -2.879 17.984 1.00 86.50 419 GLN A O 1
ATOM 3297 N N . LEU A 1 420 ? -29.840 -4.254 16.222 1.00 85.50 420 LEU A N 1
ATOM 3298 C CA . LEU A 1 420 ? -30.915 -3.506 15.563 1.00 85.50 420 LEU A CA 1
ATOM 3299 C C . LEU A 1 420 ? -32.266 -3.745 16.265 1.00 85.50 420 LEU A C 1
ATOM 3301 O O . LEU A 1 420 ? -32.659 -4.898 16.415 1.00 85.50 420 LEU A O 1
ATOM 3305 N N . PRO A 1 421 ? -33.050 -2.706 16.631 1.00 82.56 421 PRO A N 1
ATOM 3306 C CA . PRO A 1 421 ? -34.249 -2.880 17.470 1.00 82.56 421 PRO A CA 1
ATOM 3307 C C . PRO A 1 421 ? -35.379 -3.740 16.885 1.00 82.56 421 PRO A C 1
ATOM 3309 O O . PRO A 1 421 ? -36.304 -4.108 17.603 1.00 82.56 421 PRO A O 1
ATOM 3312 N N . PHE A 1 422 ? -35.337 -4.032 15.583 1.00 84.75 422 PHE A N 1
ATOM 3313 C CA . PHE A 1 422 ? -36.281 -4.921 14.901 1.00 84.75 422 PHE A CA 1
ATOM 3314 C C . PHE A 1 422 ? -35.797 -6.383 14.815 1.00 84.75 422 PHE A C 1
ATOM 3316 O O . PHE A 1 422 ? -36.526 -7.238 14.315 1.00 84.75 422 PHE A O 1
ATOM 3323 N N . ILE A 1 423 ? -34.594 -6.686 15.312 1.00 83.50 423 ILE A N 1
ATOM 3324 C CA . ILE A 1 423 ? -34.033 -8.035 15.425 1.00 83.50 423 ILE A CA 1
ATOM 3325 C C . ILE A 1 423 ? -34.128 -8.455 16.896 1.00 83.50 423 ILE A C 1
ATOM 3327 O O . ILE A 1 423 ? -33.384 -7.986 17.748 1.00 83.50 423 ILE A O 1
ATOM 3331 N N . GLY A 1 424 ? -35.104 -9.315 17.209 1.00 79.31 424 GLY A N 1
ATOM 3332 C CA . GLY A 1 424 ? -35.421 -9.679 18.598 1.00 79.31 424 GLY A CA 1
ATOM 3333 C C . GLY A 1 424 ? -34.427 -10.648 19.247 1.00 79.31 424 GLY A C 1
ATOM 3334 O O . GLY A 1 424 ? -34.152 -10.545 20.439 1.00 79.31 424 GLY A O 1
ATOM 3335 N N . SER A 1 425 ? -33.885 -11.593 18.478 1.00 84.62 425 SER A N 1
ATOM 3336 C CA . SER A 1 425 ? -32.810 -12.484 18.917 1.00 84.62 425 SER A CA 1
ATOM 3337 C C . SER A 1 425 ? -31.943 -12.888 17.728 1.00 84.62 425 SER A C 1
ATOM 3339 O O . SER A 1 425 ? -32.451 -13.230 16.660 1.00 84.62 425 SER A O 1
ATOM 3341 N N . PHE A 1 426 ? -30.625 -12.848 17.917 1.00 86.44 426 PHE A N 1
ATOM 3342 C CA . PHE A 1 426 ? -29.645 -13.238 16.909 1.00 86.44 426 PHE A CA 1
ATOM 3343 C C . PHE A 1 426 ? -28.663 -14.259 17.511 1.00 86.44 426 PHE A C 1
ATOM 3345 O O . PHE A 1 426 ? -28.249 -14.092 18.662 1.00 86.44 426 PHE A O 1
ATOM 3352 N N . PRO A 1 427 ? -28.301 -15.343 16.799 1.00 90.31 427 PRO A N 1
ATOM 3353 C CA . PRO A 1 427 ? -27.389 -16.359 17.318 1.00 90.31 427 PRO A CA 1
ATOM 3354 C C . PRO A 1 427 ? -25.926 -15.888 17.229 1.00 90.31 427 PRO A C 1
ATOM 3356 O O . PRO A 1 427 ? -25.191 -16.305 16.343 1.00 90.31 427 PRO A O 1
ATOM 3359 N N . GLY A 1 428 ? -25.499 -15.019 18.148 1.00 90.25 428 GLY A N 1
ATOM 3360 C CA . GLY A 1 428 ? -24.136 -14.470 18.198 1.00 90.25 428 GLY A CA 1
ATOM 3361 C C . GLY A 1 428 ? -24.097 -12.957 17.971 1.00 90.25 428 GLY A C 1
ATOM 3362 O O . GLY A 1 428 ? -25.083 -12.272 18.219 1.00 90.25 428 GLY A O 1
ATOM 3363 N N . GLU A 1 429 ? -22.960 -12.445 17.499 1.00 92.00 429 GLU A N 1
ATOM 3364 C CA . GLU A 1 429 ? -22.767 -11.028 17.133 1.00 92.00 429 GLU A CA 1
ATOM 3365 C C . GLU A 1 429 ? -22.480 -10.963 15.610 1.00 92.00 429 GLU A C 1
ATOM 3367 O O . GLU A 1 429 ? -21.718 -11.789 15.101 1.00 92.00 429 GLU A O 1
ATOM 3372 N N . LEU A 1 430 ? -23.083 -10.033 14.858 1.00 93.75 430 LEU A N 1
ATOM 3373 C CA . LEU A 1 430 ? -22.905 -9.868 13.405 1.00 93.75 430 LEU A CA 1
ATOM 3374 C C . LEU A 1 430 ? -22.671 -8.396 13.045 1.00 93.75 430 LEU A C 1
ATOM 3376 O O . LEU A 1 430 ? -23.584 -7.575 13.085 1.00 93.75 430 LEU A O 1
ATOM 3380 N N . LEU A 1 431 ? -21.457 -8.086 12.603 1.00 94.00 431 LEU A N 1
ATOM 3381 C CA . LEU A 1 431 ? -21.102 -6.806 12.001 1.00 94.00 431 LEU A CA 1
ATOM 3382 C C . LEU A 1 431 ? -21.212 -6.907 10.475 1.00 94.00 431 LEU A C 1
ATOM 3384 O O . LEU A 1 431 ? -20.745 -7.881 9.881 1.00 94.00 431 LEU A O 1
ATOM 3388 N N . VAL A 1 432 ? -21.748 -5.875 9.829 1.00 95.81 432 VAL A N 1
ATOM 3389 C CA . VAL A 1 432 ? -21.599 -5.641 8.383 1.00 95.81 432 VAL A CA 1
ATOM 3390 C C . VAL A 1 432 ? -20.970 -4.266 8.186 1.00 95.81 432 VAL A C 1
ATOM 3392 O O . VAL A 1 432 ? -21.331 -3.317 8.877 1.00 95.81 432 VAL A O 1
ATOM 3395 N N . SER A 1 433 ? -20.022 -4.137 7.265 1.00 96.31 433 SER A N 1
ATOM 3396 C CA . SER A 1 433 ? -19.308 -2.892 6.986 1.00 96.31 433 SER A CA 1
ATOM 3397 C C . SER A 1 433 ? -19.244 -2.603 5.492 1.00 96.31 433 SER A C 1
ATOM 3399 O O . SER A 1 433 ? -19.181 -3.517 4.677 1.00 96.31 433 SER A O 1
ATOM 3401 N N . ILE A 1 434 ? -19.248 -1.322 5.132 1.00 97.12 434 ILE A N 1
ATOM 3402 C CA . ILE A 1 434 ? -19.042 -0.829 3.768 1.00 97.12 434 ILE A CA 1
ATOM 3403 C C . ILE A 1 434 ? -17.999 0.286 3.764 1.00 97.12 434 ILE A C 1
ATOM 3405 O O . ILE A 1 434 ? -17.924 1.076 4.708 1.00 97.12 434 ILE A O 1
ATOM 3409 N N . GLU A 1 435 ? -17.213 0.374 2.695 1.00 96.88 435 GLU A N 1
ATOM 3410 C CA . GLU A 1 435 ? -16.185 1.402 2.537 1.00 96.88 435 GLU A CA 1
ATOM 3411 C C . GLU A 1 435 ? -16.011 1.843 1.079 1.00 96.88 435 GLU A C 1
ATOM 3413 O O . GLU A 1 435 ? -16.076 1.040 0.148 1.00 96.88 435 GLU A O 1
ATOM 3418 N N . TYR A 1 436 ? -15.741 3.134 0.915 1.00 97.25 436 TYR A N 1
ATOM 3419 C CA . TYR A 1 436 ? -15.172 3.770 -0.261 1.00 97.25 436 TYR A CA 1
ATOM 3420 C C . TYR A 1 436 ? -13.755 4.255 0.064 1.00 97.25 436 TYR A C 1
ATOM 3422 O O . TYR A 1 436 ? -13.559 4.986 1.039 1.00 97.25 436 TYR A O 1
ATOM 3430 N N . HIS A 1 437 ? -12.785 3.893 -0.771 1.00 96.00 437 HIS A N 1
ATOM 3431 C CA . HIS A 1 437 ? -11.389 4.314 -0.671 1.00 96.00 437 HIS A CA 1
ATOM 3432 C C . HIS A 1 437 ? -10.940 4.998 -1.968 1.00 96.00 437 HIS A C 1
ATOM 3434 O O . HIS A 1 437 ? -11.147 4.464 -3.059 1.00 96.00 437 HIS A O 1
ATOM 3440 N N . GLN A 1 438 ? -10.268 6.143 -1.849 1.00 96.50 438 GLN A N 1
ATOM 3441 C CA . GLN A 1 438 ? -9.723 6.925 -2.960 1.00 96.50 438 GLN A CA 1
ATOM 3442 C C . GLN A 1 438 ? -8.291 7.362 -2.640 1.00 96.50 438 GLN A C 1
ATOM 3444 O O . GLN A 1 438 ? -8.096 8.217 -1.778 1.00 96.50 438 GLN A O 1
ATOM 3449 N N . GLY A 1 439 ? -7.298 6.837 -3.359 1.00 96.06 439 GLY A N 1
ATOM 3450 C CA . GLY A 1 439 ? -5.951 7.410 -3.354 1.00 96.06 439 GLY A CA 1
ATOM 3451 C C . GLY A 1 439 ? -5.881 8.659 -4.234 1.00 96.06 439 GLY A C 1
ATOM 3452 O O . GLY A 1 439 ? -6.589 8.760 -5.239 1.00 96.06 439 GLY A O 1
ATOM 3453 N N . PHE A 1 440 ? -5.045 9.627 -3.861 1.00 96.50 440 PHE A N 1
ATOM 3454 C CA . PHE A 1 440 ? -4.879 10.888 -4.597 1.00 96.50 440 PHE A CA 1
ATOM 3455 C C . PHE A 1 440 ? -3.594 10.956 -5.433 1.00 96.50 440 PHE A C 1
ATOM 3457 O O . PHE A 1 440 ? -3.371 11.944 -6.130 1.00 96.50 440 PHE A O 1
ATOM 3464 N N . ASN A 1 441 ? -2.753 9.924 -5.386 1.00 95.25 441 ASN A N 1
ATOM 3465 C CA . ASN A 1 441 ? -1.528 9.824 -6.174 1.00 95.25 441 ASN A CA 1
ATOM 3466 C C . ASN A 1 441 ? -1.205 8.363 -6.533 1.00 95.25 441 ASN A C 1
ATOM 3468 O O . ASN A 1 441 ? -1.932 7.438 -6.171 1.00 95.25 441 ASN A O 1
ATOM 3472 N N . LEU A 1 442 ? -0.113 8.187 -7.278 1.00 93.12 442 LEU A N 1
ATOM 3473 C CA . LEU A 1 442 ? 0.469 6.892 -7.642 1.00 93.12 442 LEU A CA 1
ATOM 3474 C C . LEU A 1 442 ? 1.764 6.624 -6.860 1.00 93.12 442 LEU A C 1
ATOM 3476 O O . LEU A 1 442 ? 2.655 5.939 -7.359 1.00 93.12 442 LEU A O 1
ATOM 3480 N N . SER A 1 443 ? 1.901 7.198 -5.660 1.00 94.31 443 SER A N 1
ATOM 3481 C CA . SER A 1 443 ? 3.025 6.861 -4.787 1.00 94.31 443 SER A CA 1
ATOM 3482 C C . SER A 1 443 ? 3.025 5.354 -4.496 1.00 94.31 443 SER A C 1
ATOM 3484 O O . SER A 1 443 ? 1.943 4.765 -4.452 1.00 94.31 443 SER A O 1
ATOM 3486 N N . PRO A 1 444 ? 4.197 4.724 -4.309 1.00 91.19 444 PRO A N 1
ATOM 3487 C CA . PRO A 1 444 ? 4.307 3.284 -4.085 1.00 91.19 444 PRO A CA 1
ATOM 3488 C C . PRO A 1 444 ? 3.293 2.758 -3.048 1.00 91.19 444 PRO A C 1
ATOM 3490 O O . PRO A 1 444 ? 3.186 3.303 -1.950 1.00 91.19 444 PRO A O 1
ATOM 3493 N N . GLY A 1 445 ? 2.526 1.722 -3.410 1.00 85.31 445 GLY A N 1
ATOM 3494 C CA . GLY A 1 445 ? 1.447 1.167 -2.570 1.00 85.31 445 GLY A CA 1
ATOM 3495 C C . GLY A 1 445 ? 0.094 1.906 -2.615 1.00 85.31 445 GLY A C 1
ATOM 3496 O O . GLY A 1 445 ? -0.864 1.465 -1.980 1.00 85.31 445 GLY A O 1
ATOM 3497 N N . ASN A 1 446 ? -0.028 2.998 -3.382 1.00 91.25 446 ASN A N 1
ATOM 3498 C CA . ASN A 1 446 ? -1.278 3.741 -3.597 1.00 91.25 446 ASN A CA 1
ATOM 3499 C C . ASN A 1 446 ? -1.812 3.597 -5.032 1.00 91.25 446 ASN A C 1
ATOM 3501 O O . ASN A 1 446 ? -1.108 3.188 -5.955 1.00 91.25 446 ASN A O 1
ATOM 3505 N N . THR A 1 447 ? -3.069 3.989 -5.244 1.00 91.25 447 THR A N 1
ATOM 3506 C CA . THR A 1 447 ? -3.660 4.093 -6.582 1.00 91.25 447 THR A CA 1
ATOM 3507 C C . THR A 1 447 ? -4.745 5.159 -6.652 1.00 91.25 447 THR A C 1
ATOM 3509 O O . THR A 1 447 ? -5.524 5.354 -5.718 1.00 91.25 447 THR A O 1
ATOM 3512 N N . THR A 1 448 ? -4.856 5.812 -7.807 1.00 94.31 448 THR A N 1
ATOM 3513 C CA . THR A 1 448 ? -5.958 6.731 -8.117 1.00 94.31 448 THR A CA 1
ATOM 3514 C C . THR A 1 448 ? -7.256 6.005 -8.490 1.00 94.31 448 THR A C 1
ATOM 3516 O O . THR A 1 448 ? -8.311 6.642 -8.565 1.00 94.31 448 THR A O 1
ATOM 3519 N N . ARG A 1 449 ? -7.227 4.676 -8.686 1.00 93.38 449 ARG A N 1
ATOM 3520 C CA . ARG A 1 449 ? -8.434 3.864 -8.886 1.00 93.38 449 ARG A CA 1
ATOM 3521 C C . ARG A 1 449 ? -9.195 3.729 -7.568 1.00 93.38 449 ARG A C 1
ATOM 3523 O O . ARG A 1 449 ? -8.704 3.126 -6.616 1.00 93.38 449 ARG A O 1
ATOM 3530 N N . ALA A 1 450 ? -10.415 4.257 -7.519 1.00 95.12 450 ALA A N 1
ATOM 3531 C CA . ALA A 1 450 ? -11.289 4.095 -6.361 1.00 95.12 450 ALA A CA 1
ATOM 3532 C C . ALA A 1 450 ? -11.577 2.609 -6.069 1.00 95.12 450 ALA A C 1
ATOM 3534 O O . ALA A 1 450 ? -11.678 1.807 -7.000 1.00 95.12 450 ALA A O 1
ATOM 3535 N N . ARG A 1 451 ? -11.745 2.252 -4.791 1.00 95.06 451 ARG A N 1
ATOM 3536 C CA . ARG A 1 451 ? -12.176 0.921 -4.330 1.00 95.06 451 ARG A CA 1
ATOM 3537 C C . ARG A 1 451 ? -13.478 1.042 -3.544 1.00 95.06 451 ARG A C 1
ATOM 3539 O O . ARG A 1 451 ? -13.574 1.866 -2.638 1.00 95.06 451 ARG A O 1
ATOM 3546 N N . PHE A 1 452 ? -14.432 0.169 -3.839 1.00 96.81 452 PHE A N 1
ATOM 3547 C CA . PHE A 1 452 ? -15.616 -0.082 -3.020 1.00 96.81 452 PHE A CA 1
ATOM 3548 C C . PHE A 1 452 ? -15.471 -1.443 -2.344 1.00 96.81 452 PHE A C 1
ATOM 3550 O O . PHE A 1 452 ? -15.050 -2.399 -2.992 1.00 96.81 452 PHE A O 1
ATOM 3557 N N . ALA A 1 453 ? -15.821 -1.549 -1.066 1.00 96.50 453 ALA A N 1
ATOM 3558 C CA . ALA A 1 453 ? -15.745 -2.794 -0.310 1.00 96.50 453 ALA A CA 1
ATOM 3559 C C . ALA A 1 453 ? -16.992 -3.009 0.556 1.00 96.50 453 ALA A C 1
ATOM 3561 O O . ALA A 1 453 ? -17.573 -2.049 1.067 1.00 96.50 453 ALA A O 1
ATOM 3562 N N . ILE A 1 454 ? -17.371 -4.274 0.746 1.00 97.69 454 ILE A N 1
ATOM 3563 C CA . ILE A 1 454 ? -18.343 -4.722 1.748 1.00 97.69 454 ILE A CA 1
ATOM 3564 C C . ILE A 1 454 ? -17.773 -5.929 2.498 1.00 97.69 454 ILE A C 1
ATOM 3566 O O . ILE A 1 454 ? -17.311 -6.888 1.884 1.00 97.69 454 ILE A O 1
ATOM 3570 N N . GLY A 1 455 ? -17.813 -5.880 3.826 1.00 97.12 455 GLY A N 1
ATOM 3571 C CA . GLY A 1 455 ? -17.304 -6.916 4.718 1.00 97.12 455 GLY A CA 1
ATOM 3572 C C . GLY A 1 455 ? -18.331 -7.327 5.766 1.00 97.12 455 GLY A C 1
ATOM 3573 O O . GLY A 1 455 ? -19.288 -6.606 6.050 1.00 97.12 455 GLY A O 1
ATOM 3574 N N . THR A 1 456 ? -18.136 -8.498 6.362 1.00 97.06 456 THR A N 1
ATOM 3575 C CA . THR A 1 456 ? -18.907 -8.952 7.517 1.00 97.06 456 THR A CA 1
ATOM 3576 C C . THR A 1 456 ? -18.049 -9.749 8.499 1.00 97.06 456 THR A C 1
ATOM 3578 O O . THR A 1 456 ? -17.246 -10.592 8.098 1.00 97.06 456 THR A O 1
ATOM 3581 N N . GLU A 1 457 ? -18.212 -9.466 9.795 1.00 96.56 457 GLU A N 1
ATOM 3582 C CA . GLU A 1 457 ? -17.631 -10.237 10.898 1.00 96.56 457 GLU A CA 1
ATOM 3583 C C . GLU A 1 457 ? -18.771 -10.901 11.676 1.00 96.56 457 GLU A C 1
ATOM 3585 O O . GLU A 1 457 ? -19.603 -10.217 12.271 1.00 96.56 457 GLU A O 1
ATOM 3590 N N . TYR A 1 458 ? -18.797 -12.231 11.693 1.00 96.38 458 TYR A N 1
ATOM 3591 C CA . TYR A 1 458 ? -19.746 -13.030 12.460 1.00 96.38 458 TYR A CA 1
ATOM 3592 C C . TYR A 1 458 ? -19.036 -13.719 13.627 1.00 96.38 458 TYR A C 1
ATOM 3594 O O . TYR A 1 458 ? -17.996 -14.357 13.458 1.00 96.38 458 TYR A O 1
ATOM 3602 N N . ARG A 1 459 ? -19.614 -13.605 14.822 1.00 95.12 459 ARG A N 1
ATOM 3603 C CA . ARG A 1 459 ? -19.132 -14.210 16.066 1.00 95.12 459 ARG A CA 1
ATOM 3604 C C . ARG A 1 459 ? -20.187 -15.181 16.603 1.00 95.12 459 ARG A C 1
ATOM 3606 O O . ARG A 1 459 ? -20.991 -14.777 17.445 1.00 95.12 459 ARG A O 1
ATOM 3613 N N . PRO A 1 460 ? -20.187 -16.463 16.186 1.00 93.06 460 PRO A N 1
ATOM 3614 C CA . PRO A 1 460 ? -21.049 -17.484 16.796 1.00 93.06 460 PRO A CA 1
ATOM 3615 C C . PRO A 1 460 ? -20.737 -17.676 18.289 1.00 93.06 460 PRO A C 1
ATOM 3617 O O . PRO A 1 460 ? -21.602 -18.041 19.079 1.00 93.06 460 PRO A O 1
ATOM 3620 N N . ALA A 1 461 ? -19.494 -17.395 18.686 1.00 90.81 461 ALA A N 1
ATOM 3621 C CA . ALA A 1 461 ? -19.088 -17.224 20.069 1.00 90.81 461 ALA A CA 1
ATOM 3622 C C . ALA A 1 461 ? -18.166 -16.007 20.175 1.00 90.81 461 ALA A C 1
ATOM 3624 O O . ALA A 1 461 ? -17.388 -15.720 19.266 1.00 90.81 461 ALA A O 1
ATOM 3625 N N . ARG A 1 462 ? -18.188 -15.337 21.331 1.00 84.69 462 ARG A N 1
ATOM 3626 C CA . ARG A 1 462 ? -17.406 -14.120 21.617 1.00 84.69 462 ARG A CA 1
ATOM 3627 C C . ARG A 1 462 ? -15.901 -14.218 21.359 1.00 84.69 462 ARG A C 1
ATOM 3629 O O . ARG A 1 462 ? -15.259 -13.181 21.219 1.00 84.69 462 ARG A O 1
ATOM 3636 N N . TRP A 1 463 ? -15.347 -15.427 21.351 1.00 86.94 463 TRP A N 1
ATOM 3637 C CA . TRP A 1 463 ? -13.927 -15.696 21.138 1.00 86.94 463 TRP A CA 1
ATOM 3638 C C . TRP A 1 463 ? -13.594 -16.176 19.717 1.00 86.94 463 TRP A C 1
ATOM 3640 O O . TRP A 1 463 ? -12.416 -16.352 19.436 1.00 86.94 463 TRP A O 1
ATOM 3650 N N . ILE A 1 464 ? -14.582 -16.346 18.827 1.00 93.75 464 ILE A N 1
ATOM 3651 C CA . ILE A 1 464 ? -14.401 -16.790 17.433 1.00 93.75 464 ILE A CA 1
ATOM 3652 C C . ILE A 1 464 ? -14.992 -15.750 16.461 1.00 93.75 464 ILE A C 1
ATOM 3654 O O . ILE A 1 464 ? -16.110 -15.933 15.981 1.00 93.75 464 ILE A O 1
ATOM 3658 N N . PRO A 1 465 ? -14.298 -14.645 16.146 1.00 93.81 465 PRO A N 1
ATOM 3659 C CA . PRO A 1 465 ? -14.634 -13.844 14.974 1.00 93.81 465 PRO A CA 1
ATOM 3660 C C . PRO A 1 465 ? -14.289 -14.602 13.682 1.00 93.81 465 PRO A C 1
ATOM 3662 O O . PRO A 1 465 ? -13.147 -15.013 13.482 1.00 93.81 465 PRO A O 1
ATOM 3665 N N . ILE A 1 466 ? -15.268 -14.752 12.793 1.00 96.81 466 ILE A N 1
ATOM 3666 C CA . ILE A 1 466 ? -15.130 -15.265 11.423 1.00 96.81 466 ILE A CA 1
ATOM 3667 C C . ILE A 1 466 ? -15.462 -14.114 10.475 1.00 96.81 466 ILE A C 1
ATOM 3669 O O . ILE A 1 466 ? -16.419 -13.379 10.714 1.00 96.81 466 ILE A O 1
ATOM 3673 N N . ARG A 1 467 ? -14.671 -13.923 9.421 1.00 96.56 467 ARG A N 1
ATOM 3674 C CA . ARG A 1 467 ? -14.742 -12.749 8.545 1.00 96.56 467 ARG A CA 1
ATOM 3675 C C . ARG A 1 467 ? -14.727 -13.139 7.080 1.00 96.56 467 ARG A C 1
ATOM 3677 O O . ARG A 1 467 ? -14.016 -14.061 6.686 1.00 96.56 467 ARG A O 1
ATOM 3684 N N . THR A 1 468 ? -15.469 -12.392 6.276 1.00 97.44 468 THR A N 1
ATOM 3685 C CA . THR A 1 468 ? -15.342 -12.392 4.817 1.00 97.44 468 THR A CA 1
ATOM 3686 C C . THR A 1 468 ? -15.759 -11.034 4.264 1.00 97.44 468 THR A C 1
ATOM 3688 O O . THR A 1 468 ? -16.456 -10.269 4.933 1.00 97.44 468 THR A O 1
ATOM 3691 N N . GLY A 1 469 ? -15.341 -10.716 3.047 1.00 96.88 469 GLY A N 1
ATOM 3692 C CA . GLY A 1 469 ? -15.768 -9.512 2.346 1.00 96.88 469 GLY A CA 1
ATOM 3693 C C . GLY A 1 469 ? -15.440 -9.582 0.866 1.00 96.88 469 GLY A C 1
ATOM 3694 O O . GLY A 1 469 ? -14.658 -10.427 0.442 1.00 96.88 469 GLY A O 1
ATOM 3695 N N . ILE A 1 470 ? -16.015 -8.684 0.079 1.00 95.81 470 ILE A N 1
ATOM 3696 C CA . ILE A 1 470 ? -15.650 -8.486 -1.325 1.00 95.81 470 ILE A CA 1
ATOM 3697 C C . ILE A 1 470 ? -15.288 -7.024 -1.556 1.00 95.81 470 ILE A C 1
ATOM 3699 O O . ILE A 1 470 ? -15.859 -6.129 -0.927 1.00 95.81 470 ILE A O 1
ATOM 3703 N N . SER A 1 471 ? -14.360 -6.769 -2.473 1.00 94.56 471 SER A N 1
ATOM 3704 C CA . SER A 1 471 ? -14.086 -5.412 -2.940 1.00 94.56 471 SER A CA 1
ATOM 3705 C C . SER A 1 471 ? -13.867 -5.350 -4.447 1.00 94.56 471 SER A C 1
ATOM 3707 O O . SER A 1 471 ? -13.534 -6.344 -5.090 1.00 94.56 471 SER A O 1
ATOM 3709 N N . MET A 1 472 ? -14.147 -4.178 -5.015 1.00 93.69 472 MET A N 1
ATOM 3710 C CA . MET A 1 472 ? -14.107 -3.890 -6.446 1.00 93.69 472 MET A CA 1
ATOM 3711 C C . MET A 1 472 ? -13.402 -2.552 -6.681 1.00 93.69 472 MET A C 1
ATOM 3713 O O . MET A 1 472 ? -13.654 -1.584 -5.961 1.00 93.69 472 MET A O 1
ATOM 3717 N N . GLY A 1 473 ? -12.551 -2.485 -7.703 1.00 90.38 473 GLY A N 1
ATOM 3718 C CA . GLY A 1 473 ? -11.662 -1.352 -7.963 1.00 90.38 473 GLY A CA 1
ATOM 3719 C C . GLY A 1 473 ? -10.344 -1.439 -7.182 1.00 90.38 473 GLY A C 1
ATOM 3720 O O . GLY A 1 473 ? -9.918 -2.520 -6.782 1.00 90.38 473 GLY A O 1
ATOM 3721 N N . GLY A 1 474 ? -9.674 -0.304 -6.973 1.00 88.19 474 GLY A N 1
ATOM 3722 C CA . GLY A 1 474 ? -8.318 -0.271 -6.409 1.00 88.19 474 GLY A CA 1
ATOM 3723 C C . GLY A 1 474 ? -7.263 -0.872 -7.348 1.00 88.19 474 GLY A C 1
ATOM 3724 O O . GLY A 1 474 ? -7.463 -0.917 -8.564 1.00 88.19 474 GLY A O 1
ATOM 3725 N N . VAL A 1 475 ? -6.128 -1.317 -6.793 1.00 82.56 475 VAL A N 1
ATOM 3726 C CA . VAL A 1 475 ? -5.072 -1.999 -7.569 1.00 82.56 475 VAL A CA 1
ATOM 3727 C C . VAL A 1 475 ? -5.586 -3.362 -8.028 1.00 82.56 475 VAL A C 1
ATOM 3729 O O . VAL A 1 475 ? -5.639 -3.630 -9.221 1.00 82.56 475 VAL A O 1
ATOM 3732 N N . ASP A 1 476 ? -6.090 -4.127 -7.064 1.00 78.00 476 ASP A N 1
ATOM 3733 C CA . ASP A 1 476 ? -6.452 -5.546 -7.130 1.00 78.00 476 ASP A CA 1
ATOM 3734 C C . ASP A 1 476 ? -7.674 -5.889 -8.016 1.00 78.00 476 ASP A C 1
ATOM 3736 O O . ASP A 1 476 ? -7.984 -7.061 -8.210 1.00 78.00 476 ASP A O 1
ATOM 3740 N N . ARG A 1 477 ? -8.384 -4.885 -8.558 1.00 84.81 477 ARG A N 1
ATOM 3741 C CA . ARG A 1 477 ? -9.592 -4.975 -9.416 1.00 84.81 477 ARG A CA 1
ATOM 3742 C C . ARG A 1 477 ? -10.813 -5.665 -8.778 1.00 84.81 477 ARG A C 1
ATOM 3744 O O . ARG A 1 477 ? -11.866 -5.032 -8.689 1.00 84.81 477 ARG A O 1
ATOM 3751 N N . PHE A 1 478 ? -10.710 -6.926 -8.366 1.00 88.38 478 PHE A N 1
ATOM 3752 C CA . PHE A 1 478 ? -11.726 -7.684 -7.632 1.00 88.38 478 PHE A CA 1
ATOM 3753 C C . PHE A 1 478 ? -11.062 -8.577 -6.578 1.00 88.38 478 PHE A C 1
ATOM 3755 O O . PHE A 1 478 ? -10.211 -9.395 -6.906 1.00 88.38 478 PHE A O 1
ATOM 3762 N N . ASN A 1 479 ? -11.522 -8.477 -5.331 1.00 89.38 479 ASN A N 1
ATOM 3763 C CA . ASN A 1 479 ? -11.062 -9.303 -4.216 1.00 89.38 479 ASN A CA 1
ATOM 3764 C C . ASN A 1 479 ? -12.227 -10.007 -3.521 1.00 89.38 479 ASN A C 1
ATOM 3766 O O . ASN A 1 479 ? -13.328 -9.464 -3.405 1.00 89.38 479 ASN A O 1
ATOM 3770 N N . TRP A 1 480 ? -11.937 -11.184 -2.967 1.00 93.31 480 TRP A N 1
ATOM 3771 C CA . TRP A 1 480 ? -12.808 -11.926 -2.062 1.00 93.31 480 TRP A CA 1
ATOM 3772 C C . TRP A 1 480 ? -11.978 -12.326 -0.850 1.00 93.31 480 TRP A C 1
ATOM 3774 O O . TRP A 1 480 ? -11.194 -13.272 -0.892 1.00 93.31 480 TRP A O 1
ATOM 3784 N N . ALA A 1 481 ? -12.150 -11.578 0.231 1.00 94.56 481 ALA A N 1
ATOM 3785 C CA . ALA A 1 481 ? -11.435 -11.777 1.470 1.00 94.56 481 ALA A CA 1
ATOM 3786 C C . ALA A 1 481 ? -12.092 -12.829 2.362 1.00 94.56 481 ALA A C 1
ATOM 3788 O O . ALA A 1 481 ? -13.318 -12.979 2.390 1.00 94.56 481 ALA A O 1
ATOM 3789 N N . ALA A 1 482 ? -11.267 -13.490 3.166 1.00 96.38 482 ALA A N 1
ATOM 3790 C CA . ALA A 1 482 ? -11.711 -14.280 4.301 1.00 96.38 482 ALA A CA 1
ATOM 3791 C C . ALA A 1 482 ? -10.663 -14.274 5.412 1.00 96.38 482 ALA A C 1
ATOM 3793 O O . ALA A 1 482 ? -9.469 -14.075 5.181 1.00 96.38 482 ALA A O 1
ATOM 3794 N N . GLY A 1 483 ? -11.114 -14.537 6.630 1.00 96.12 483 GLY A N 1
ATOM 3795 C CA . GLY A 1 483 ? -10.232 -14.707 7.770 1.00 96.12 483 GLY A CA 1
ATOM 3796 C C . GLY A 1 483 ? -10.979 -15.121 9.023 1.00 96.12 483 GLY A C 1
ATOM 3797 O O . GLY A 1 483 ? -12.204 -15.236 9.049 1.00 96.12 483 GLY A O 1
ATOM 3798 N N . PHE A 1 484 ? -10.228 -15.343 10.088 1.00 95.69 484 PHE A N 1
ATOM 3799 C CA . PHE A 1 484 ? -10.776 -15.654 11.400 1.00 95.69 484 PHE A CA 1
ATOM 3800 C C . PHE A 1 484 ? -9.854 -15.122 12.492 1.00 95.69 484 PHE A C 1
ATOM 3802 O O . PHE A 1 484 ? -8.742 -14.657 12.234 1.00 95.69 484 PHE A O 1
ATOM 3809 N N . GLY A 1 485 ? -10.309 -15.189 13.733 1.00 94.25 485 GLY A N 1
ATOM 3810 C CA . GLY A 1 485 ? -9.466 -14.919 14.881 1.00 94.25 485 GLY A CA 1
ATOM 3811 C C . GLY A 1 485 ? -9.863 -15.717 16.107 1.00 94.25 485 GLY A C 1
ATOM 3812 O O . GLY A 1 485 ? -10.845 -16.457 16.116 1.00 94.25 485 GLY A O 1
ATOM 3813 N N . LEU A 1 486 ? -9.067 -15.527 17.150 1.00 93.81 486 LEU A N 1
ATOM 3814 C CA . LEU A 1 486 ? -9.284 -16.030 18.495 1.00 93.81 486 LEU A CA 1
ATOM 3815 C C . LEU A 1 486 ? -9.200 -14.822 19.435 1.00 93.81 486 LEU A C 1
ATOM 3817 O O . LEU A 1 486 ? -8.173 -14.148 19.454 1.00 93.81 486 LEU A O 1
ATOM 3821 N N . ASP A 1 487 ? -10.271 -14.488 20.159 1.00 89.94 487 ASP A N 1
ATOM 3822 C CA . ASP A 1 487 ? -10.325 -13.332 21.077 1.00 89.94 487 ASP A CA 1
ATOM 3823 C C . ASP A 1 487 ? -10.641 -13.777 22.512 1.00 89.94 487 ASP A C 1
ATOM 3825 O O . ASP A 1 487 ? -11.799 -13.876 22.930 1.00 89.94 487 ASP A O 1
ATOM 3829 N N . PHE A 1 488 ? -9.581 -14.013 23.286 1.00 87.44 488 PHE A N 1
ATOM 3830 C CA . PHE A 1 488 ? -9.642 -14.389 24.699 1.00 87.44 488 PHE A CA 1
ATOM 3831 C C . PHE A 1 488 ? -9.652 -13.163 25.636 1.00 87.44 488 PHE A C 1
ATOM 3833 O O . PHE A 1 488 ? -9.340 -13.273 26.820 1.00 87.44 488 PHE A O 1
ATOM 3840 N N . GLY A 1 489 ? -9.999 -11.970 25.133 1.00 79.69 489 GLY A N 1
ATOM 3841 C CA . GLY A 1 489 ? -10.053 -10.730 25.912 1.00 79.69 489 GLY A CA 1
ATOM 3842 C C . GLY A 1 489 ? -8.684 -10.064 26.051 1.00 79.69 489 GLY A C 1
ATOM 3843 O O . GLY A 1 489 ? -8.406 -9.105 25.332 1.00 79.69 489 GLY A O 1
ATOM 3844 N N . GLY A 1 490 ? -7.827 -10.583 26.935 1.00 80.75 490 GLY A N 1
ATOM 3845 C CA . GLY A 1 490 ? -6.448 -10.093 27.129 1.00 80.75 490 GLY A CA 1
ATOM 3846 C C . GLY A 1 490 ? -5.477 -10.487 26.006 1.00 80.75 490 GLY A C 1
ATOM 3847 O O . GLY A 1 490 ? -4.330 -10.052 25.973 1.00 80.75 490 GLY A O 1
ATOM 3848 N N . PHE A 1 491 ? -5.926 -11.321 25.070 1.00 85.75 491 PHE A N 1
ATOM 3849 C CA . PHE A 1 491 ? -5.116 -11.868 23.988 1.00 85.75 491 PHE A CA 1
ATOM 3850 C C . PHE A 1 491 ? -5.991 -12.066 22.755 1.00 85.75 491 PHE A C 1
ATOM 3852 O O . PHE A 1 491 ? -7.055 -12.687 22.843 1.00 85.75 491 PHE A O 1
ATOM 3859 N N . ASN A 1 492 ? -5.546 -11.556 21.611 1.00 87.56 492 ASN A N 1
ATOM 3860 C CA . ASN A 1 492 ? -6.240 -11.713 20.344 1.00 87.56 492 ASN A CA 1
ATOM 3861 C C . ASN A 1 492 ? -5.274 -12.083 19.212 1.00 87.56 492 ASN A C 1
ATOM 3863 O O . ASN A 1 492 ? -4.291 -11.384 18.980 1.00 87.56 492 ASN A O 1
ATOM 3867 N N . TRP A 1 493 ? -5.584 -13.170 18.505 1.00 92.25 493 TRP A N 1
ATOM 3868 C CA . TRP A 1 493 ? -4.943 -13.575 17.252 1.00 92.25 493 TRP A CA 1
ATOM 3869 C C . TRP A 1 493 ? -5.917 -13.411 16.089 1.00 92.25 493 TRP A C 1
ATOM 3871 O O . TRP A 1 493 ? -7.104 -13.695 16.248 1.00 92.25 493 TRP A O 1
ATOM 3881 N N . ASN A 1 494 ? -5.429 -13.006 14.918 1.00 92.50 494 ASN A N 1
ATOM 3882 C CA . ASN A 1 494 ? -6.199 -12.994 13.674 1.00 92.50 494 ASN A CA 1
ATOM 3883 C C . ASN A 1 494 ? -5.340 -13.497 12.512 1.00 92.50 494 ASN A C 1
ATOM 3885 O O . ASN A 1 494 ? -4.142 -13.226 12.468 1.00 92.50 494 ASN A O 1
ATOM 3889 N N . PHE A 1 495 ? -5.987 -14.161 11.559 1.00 94.88 495 PHE A N 1
ATOM 3890 C CA . PHE A 1 495 ? -5.431 -14.600 10.283 1.00 94.88 495 PHE A CA 1
ATOM 3891 C C . PHE A 1 495 ? -6.372 -14.154 9.165 1.00 94.88 495 PHE A C 1
ATOM 3893 O O . PHE A 1 495 ? -7.591 -14.254 9.331 1.00 94.88 495 PHE A O 1
ATOM 3900 N N . GLY A 1 496 ? -5.834 -13.697 8.036 1.00 94.06 496 GLY A N 1
ATOM 3901 C CA . GLY A 1 496 ? -6.650 -13.220 6.921 1.00 94.06 496 GLY A CA 1
ATOM 3902 C C . GLY A 1 496 ? -5.945 -13.241 5.570 1.00 94.06 496 GLY A C 1
ATOM 3903 O O . GLY A 1 496 ? -4.718 -13.259 5.489 1.00 94.06 496 GLY A O 1
ATOM 3904 N N . THR A 1 497 ? -6.751 -13.223 4.513 1.00 92.81 497 THR A N 1
ATOM 3905 C CA . THR A 1 497 ? -6.359 -13.073 3.106 1.00 92.81 497 THR A CA 1
ATOM 3906 C C . THR A 1 497 ? -7.430 -12.259 2.377 1.00 92.81 497 THR A C 1
ATOM 3908 O O . THR A 1 497 ? -8.604 -12.326 2.742 1.00 92.81 497 THR A O 1
ATOM 3911 N N . GLU A 1 498 ? -7.047 -11.5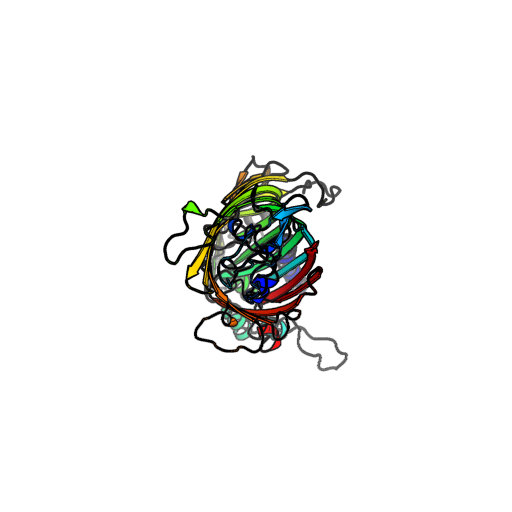05 1.348 1.00 88.56 498 GLU A N 1
ATOM 3912 C CA . GLU A 1 498 ? -7.965 -10.820 0.424 1.00 88.56 498 GLU A CA 1
ATOM 3913 C C . GLU A 1 498 ? -8.276 -11.629 -0.842 1.00 88.56 498 GLU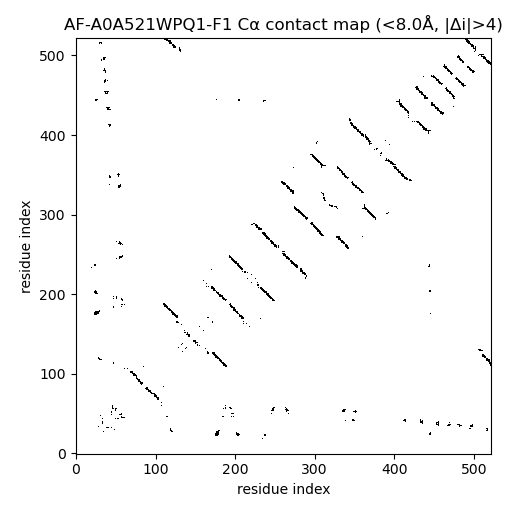 A C 1
ATOM 3915 O O . GLU A 1 498 ? -9.184 -11.274 -1.594 1.00 88.56 498 GLU A O 1
ATOM 3920 N N . ASN A 1 499 ? -7.548 -12.728 -1.062 1.00 88.31 499 ASN A N 1
ATOM 3921 C CA . ASN A 1 499 ? -7.620 -13.555 -2.267 1.00 88.31 499 ASN A CA 1
ATOM 3922 C C . ASN A 1 499 ? -8.084 -14.980 -1.921 1.00 88.31 499 ASN A C 1
ATOM 3924 O O . ASN A 1 499 ? -7.558 -15.966 -2.427 1.00 88.31 499 ASN A O 1
ATOM 3928 N N . PHE A 1 500 ? -9.085 -15.114 -1.046 1.00 89.56 500 PHE A N 1
ATOM 3929 C CA . PHE A 1 500 ? -9.624 -16.406 -0.599 1.00 89.56 500 PHE A CA 1
ATOM 3930 C C . PHE A 1 500 ? -10.134 -17.273 -1.761 1.00 89.56 500 PHE A C 1
ATOM 3932 O O . PHE A 1 500 ? -10.041 -18.500 -1.712 1.00 89.56 500 PHE A O 1
ATOM 3939 N N . GLY A 1 501 ? -10.611 -16.646 -2.842 1.00 83.75 501 GLY A N 1
ATOM 3940 C CA . GLY A 1 501 ? -11.026 -17.344 -4.059 1.00 83.75 501 GLY A CA 1
ATOM 3941 C C . GLY A 1 501 ? -9.909 -18.128 -4.763 1.00 83.75 501 GLY A C 1
ATOM 3942 O O . GLY A 1 501 ? -10.226 -19.076 -5.486 1.00 83.75 501 GLY A O 1
ATOM 3943 N N . LEU A 1 502 ? -8.630 -17.824 -4.494 1.00 83.31 502 LEU A N 1
ATOM 3944 C CA . LEU A 1 502 ? -7.467 -18.602 -4.946 1.00 83.31 502 LEU A CA 1
ATOM 3945 C C . LEU A 1 502 ? -7.573 -20.082 -4.530 1.00 83.31 502 LEU A C 1
ATOM 3947 O O . LEU A 1 502 ? -7.116 -20.957 -5.256 1.00 83.31 502 LEU A O 1
ATOM 3951 N N . LEU A 1 503 ? -8.226 -20.383 -3.399 1.00 83.62 503 LEU A N 1
ATOM 3952 C CA . LEU A 1 503 ? -8.428 -21.758 -2.919 1.00 83.62 503 LEU A CA 1
ATOM 3953 C C . LEU A 1 503 ? -9.473 -22.552 -3.723 1.00 83.62 503 LEU A C 1
ATOM 3955 O O . LEU A 1 503 ? -9.482 -23.780 -3.653 1.00 83.62 503 LEU A O 1
ATOM 3959 N N . PHE A 1 504 ? -10.360 -21.875 -4.458 1.00 84.62 504 PHE A N 1
ATOM 3960 C CA . PHE A 1 504 ? -11.496 -22.493 -5.160 1.00 84.62 504 PHE A CA 1
ATOM 3961 C C . PHE A 1 504 ? -11.368 -22.434 -6.682 1.00 84.62 504 PHE A C 1
ATOM 3963 O O . PHE A 1 504 ? -11.870 -23.321 -7.369 1.00 84.62 504 PHE A O 1
ATOM 3970 N N . SER A 1 505 ? -10.691 -21.409 -7.201 1.00 81.25 505 SER A N 1
ATOM 3971 C CA . SER A 1 505 ? -10.533 -21.170 -8.637 1.00 81.25 505 SER A CA 1
ATOM 3972 C C . SER A 1 505 ? -9.132 -20.632 -8.968 1.00 81.25 505 SER A C 1
ATOM 3974 O O . SER A 1 505 ? -9.061 -19.597 -9.624 1.00 81.25 505 SER A O 1
ATOM 3976 N N . PRO A 1 506 ? -8.021 -21.268 -8.537 1.00 74.44 506 PRO A N 1
ATOM 3977 C CA . PRO A 1 506 ? -6.667 -20.689 -8.603 1.00 74.44 506 PRO A CA 1
ATOM 3978 C C . PRO A 1 506 ? -6.268 -20.179 -9.995 1.00 74.44 506 PRO A C 1
ATOM 3980 O O . PRO A 1 506 ? -5.588 -19.170 -10.127 1.00 74.44 506 PRO A O 1
ATOM 3983 N N . ASN A 1 507 ? -6.770 -20.843 -11.032 1.00 70.06 507 ASN A N 1
ATOM 3984 C CA . ASN A 1 507 ? -6.657 -20.508 -12.448 1.00 70.06 507 ASN A CA 1
ATOM 3985 C C . ASN A 1 507 ? -7.112 -19.074 -12.803 1.00 70.06 507 ASN A C 1
ATOM 3987 O O . ASN A 1 507 ? -6.572 -18.467 -13.722 1.00 70.06 507 ASN A O 1
ATOM 3991 N N . ASN A 1 508 ? -8.101 -18.544 -12.076 1.00 68.31 508 ASN A N 1
ATOM 3992 C CA . ASN A 1 508 ? -8.741 -17.247 -12.315 1.00 68.31 508 ASN A CA 1
ATOM 3993 C C . ASN A 1 508 ? -8.228 -16.137 -11.379 1.00 68.31 508 ASN A C 1
ATOM 3995 O O . ASN A 1 508 ? -8.837 -15.071 -11.336 1.00 68.31 508 ASN A O 1
ATOM 3999 N N . TRP A 1 509 ? -7.177 -16.395 -10.593 1.00 70.25 509 TRP A N 1
ATOM 4000 C CA . TRP A 1 509 ? -6.576 -15.410 -9.692 1.00 70.25 509 TRP A CA 1
ATOM 4001 C C . TRP A 1 509 ? -5.143 -15.108 -10.130 1.00 70.25 509 TRP A C 1
ATOM 4003 O O . TRP A 1 509 ? -4.333 -16.000 -10.382 1.00 70.25 509 TRP A O 1
ATOM 4013 N N . ASP A 1 510 ? -4.857 -13.817 -10.205 1.00 77.06 510 ASP A N 1
ATOM 4014 C CA . ASP A 1 510 ? -3.576 -13.188 -10.530 1.00 77.06 510 ASP A CA 1
ATOM 4015 C C . ASP A 1 510 ? -2.846 -12.692 -9.266 1.00 77.06 510 ASP A C 1
ATOM 4017 O O . ASP A 1 510 ? -1.815 -12.027 -9.355 1.00 77.06 510 ASP A O 1
ATOM 4021 N N . GLN A 1 511 ? -3.389 -13.017 -8.085 1.00 83.69 511 GLN A N 1
ATOM 4022 C CA . GLN A 1 511 ? -3.013 -12.437 -6.800 1.00 83.69 511 GLN A CA 1
ATOM 4023 C C . GLN A 1 511 ? -2.991 -13.440 -5.641 1.00 83.69 511 GLN A C 1
ATOM 4025 O O . GLN A 1 511 ? -3.763 -14.402 -5.602 1.00 83.69 511 GLN A O 1
ATOM 4030 N N . ALA A 1 512 ? -2.152 -13.157 -4.644 1.00 86.62 512 ALA A N 1
ATOM 4031 C CA . ALA A 1 512 ? -2.057 -13.893 -3.391 1.00 86.62 512 ALA A CA 1
ATOM 4032 C C . ALA A 1 512 ? -1.713 -12.962 -2.216 1.00 86.62 512 ALA A C 1
ATOM 4034 O O . ALA A 1 512 ? -0.683 -12.296 -2.222 1.00 86.62 512 ALA A O 1
ATOM 4035 N N . SER A 1 513 ? -2.516 -12.994 -1.153 1.00 90.19 513 SER A N 1
ATOM 4036 C CA . SER A 1 513 ? -2.253 -12.262 0.092 1.00 90.19 513 SER A CA 1
ATOM 4037 C C . SER A 1 513 ? -2.411 -13.136 1.323 1.00 90.19 513 SER A C 1
ATOM 4039 O O . SER A 1 513 ? -3.179 -14.100 1.342 1.00 90.19 513 SER A O 1
ATOM 4041 N N . PHE A 1 514 ? -1.702 -12.766 2.383 1.00 90.75 514 PHE A N 1
ATOM 4042 C CA . PHE A 1 514 ? -1.806 -13.386 3.697 1.00 90.75 514 PHE A CA 1
ATOM 4043 C C . PHE A 1 514 ? -1.384 -12.387 4.773 1.00 90.75 514 PHE A C 1
ATOM 4045 O O . PHE A 1 514 ? -0.496 -11.569 4.552 1.00 90.75 514 PHE A O 1
ATOM 4052 N N . GLY A 1 515 ? -1.960 -12.475 5.964 1.00 92.12 515 GLY A N 1
ATOM 4053 C CA . GLY A 1 515 ? -1.436 -11.758 7.116 1.00 92.12 515 GLY A CA 1
ATOM 4054 C C . GLY A 1 515 ? -1.911 -12.322 8.444 1.00 92.12 515 GLY A C 1
ATOM 4055 O O . GLY A 1 515 ? -2.913 -13.039 8.527 1.00 92.12 515 GLY A O 1
ATOM 4056 N N . MET A 1 516 ? -1.162 -11.985 9.490 1.00 93.00 516 MET A N 1
ATOM 4057 C CA . MET A 1 516 ? -1.383 -12.443 10.856 1.00 93.00 516 MET A CA 1
ATOM 4058 C C . MET A 1 516 ? -1.149 -11.298 11.842 1.00 93.00 516 MET A C 1
ATOM 4060 O O . MET A 1 516 ? -0.146 -10.589 11.751 1.00 93.00 516 MET A O 1
ATOM 4064 N N . SER A 1 517 ? -2.053 -11.145 12.812 1.00 90.50 517 SER A N 1
ATOM 4065 C CA . SER A 1 517 ? -1.887 -10.205 13.923 1.00 90.50 517 SER A CA 1
ATOM 4066 C C . SER A 1 517 ? -2.027 -10.893 15.272 1.00 90.50 517 SER A C 1
ATOM 4068 O O . SER A 1 517 ? -2.895 -11.741 15.469 1.00 90.50 517 SER A O 1
ATOM 4070 N N . MET A 1 518 ? -1.169 -10.500 16.209 1.00 89.56 518 MET A N 1
ATOM 4071 C CA . MET A 1 518 ? -1.174 -10.910 17.607 1.00 89.56 518 MET A CA 1
ATOM 4072 C C . MET A 1 518 ? -1.145 -9.662 18.486 1.00 89.56 518 MET A C 1
ATOM 4074 O O . MET A 1 518 ? -0.145 -8.945 18.516 1.00 89.56 518 MET A O 1
ATOM 4078 N N . ILE A 1 519 ? -2.229 -9.426 19.222 1.00 85.31 519 ILE A N 1
ATOM 4079 C CA . ILE A 1 519 ? -2.405 -8.278 20.116 1.00 85.31 519 ILE A CA 1
ATOM 4080 C C . ILE A 1 519 ? -2.602 -8.783 21.547 1.00 85.31 519 ILE A C 1
ATOM 4082 O O . ILE A 1 519 ? -3.498 -9.585 21.816 1.00 85.31 519 ILE A O 1
ATOM 4086 N N . VAL A 1 520 ? -1.788 -8.280 22.473 1.00 84.00 520 VAL A N 1
ATOM 4087 C CA . VAL A 1 520 ? -1.969 -8.454 23.921 1.00 84.00 520 VAL A CA 1
ATOM 4088 C C . VAL A 1 520 ? -2.662 -7.208 24.460 1.00 84.00 520 VAL A C 1
ATOM 4090 O O . VAL A 1 520 ? -2.206 -6.103 24.177 1.00 84.00 520 VAL A O 1
ATOM 4093 N N . ARG A 1 521 ? -3.748 -7.372 25.221 1.00 78.50 521 ARG A N 1
ATOM 4094 C CA . ARG A 1 521 ? -4.489 -6.281 25.875 1.00 78.50 521 ARG A CA 1
ATOM 4095 C C . ARG A 1 521 ? -4.295 -6.377 27.392 1.00 78.50 521 ARG A C 1
ATOM 4097 O O . ARG A 1 521 ? -4.392 -7.479 27.932 1.00 78.50 521 ARG A O 1
ATOM 4104 N N . ILE A 1 522 ? -4.017 -5.248 28.048 1.00 70.25 522 ILE A N 1
ATOM 4105 C CA . ILE A 1 522 ? -3.737 -5.143 29.495 1.00 70.25 522 ILE A CA 1
ATOM 4106 C C . ILE A 1 522 ? -4.603 -4.034 30.090 1.00 70.25 522 ILE A C 1
ATOM 4108 O O . ILE A 1 522 ? -4.623 -2.940 29.477 1.00 70.25 522 ILE A O 1
#

Sequence (522 aa):
MTTNRTKQYFFLLISMLLLAVIALPAGERTHIGGVSLARAFVGYARGLEAIGTNPANLTLPHREPPRGWITETIPYDSTVTVKDSLGNDSTYVIELTRDTTWLVEYFPPAVSFSIPAFSWGTNFGSDFINYDIYKEYFTGVPDIDGDGERDPRYLNDDDKNKILELFPSGLSETHFDFELRAFGFTVHNDFIGDIGMSVTEKVAANLDLPKDYMRFFFFGLDSLGSFYDFDGTSIRGWHLREYALSYARKLPMLNYKHFYNVSAGLGLKLVHGYEVAITEKYNASFANKPNPNGGWDLIGNFDTRILRSTSFNPDDDNEEYNPIGSPAGTGIGIDLGIGADVYQAIRAGFSITDIGSITWTKNTKETIGNASFVMTNPTQQEQFDSLKDAFTGKDTTTGEFSTTLPTAMRLGAAIQVDQLPFIGSFPGELLVSIEYHQGFNLSPGNTTRARFAIGTEYRPARWIPIRTGISMGGVDRFNWAAGFGLDFGGFNWNFGTENFGLLFSPNNWDQASFGMSMIVRI

Secondary structure (DSSP, 8-state):
-THHHHHHHHHHHHHHHHHHTTS---SS-S-HHHHTTTT--TTT--GGGGTTT-GGGGGS-SS-------EEEE-TT--EEEEPTT--EEEE----SS-EEEE---PPPSS-BEEEEEEEEEEEEETT--HHHIIIIIS-EEPSS-SS-EEPPPP-HHHHHHHHHT-TTSEEEEEEEEEEEEEEEEE--TTT-EEEEEEEEEEEEEEEEEHHHHHHHHH---TT-EEEE-TT-EEEEEEEEEEEEEEEEE-GGG-BTTEEEEEEEEEEEEEEEEEEEEEEEEEEEEEEEE-TTSSEEEEEEEEEEEEEEESS-TT-TT----TTS--SEEEEEEEEEEEEEESTTEEEEEEEEEEEEEEE-SS-EEEEEEEEEEES-TTSHHHHHHHHHHHH-EEEE---EEEE---EEEEEEEEEGGG-TT----SSEEEEEEEEEEESS--TT--SS-EEEEEEEEEEETTEEEEEEEEEESSSSEEEEEEEEEE-SSEEEEEEESBGGGGT-GGG--EEEEEEEEEEE-

Foldseek 3Di:
DVVVVLVVVVVVVVVVVVVLVVFAFDDDFLQQQCQQQLNLPQQPQEWQRCFQRFLQRVQPDPDPDPPPFPQDQDDAFDWDFDADLVRDTDTDRDRDPGRDGDRDDDDDNQWKKKKWCKTKKKKWFKLQDFPCLCVVQVQADADPVHPRDHHHDDDDPVNLVVSLVSCVPQKMKIHMWMKIFNIKMKIQHQPPFIKIKTKMKGKFWMWMFGSQVSVCSVPPADPAKDKGWGFPTWIFIWIKIKIKIKTKHQDQVPADDQWGSKMKMKMKIKMFTAKIKTWPGWGKMWMWHADPVGDIKIKIFTWTKIKIWHQWAPPDPPTDDDPPGHGQKIKMWMKIKIKTRGHFQKIKIKIKTQFIKIKGAHNIKMFTQGDIDIDRDCVDPVSVVRVVCNVRGDIDHDGIDMDGTFIKMKIKMKGFPQRDPVNPHDQFTKMKMKMKMATPDPHGNHDRKIKIKIKMWGPNDPQKTWIWIWMAITPQRIWIKTWIWGCPPQKIKIKMWRHPCCVVCSSPGSMTMIIMIIMGMD

Radius of gyration: 28.83 Å; Cα contacts (8 Å, |Δi|>4): 1439; chains: 1; bounding box: 71×61×102 Å

pLDDT: mean 80.66, std 19.32, range [27.23, 98.75]